Protein AF-A0A257KZI3-F1 (afdb_monomer_lite)

Sequence (536 aa):
MPQSPLSRFLAAASPGQLDPKWALFSANSFIAAMLAIYLAFRLGLQRPYWAMLTVYLTAQPFAGAVRSRAIYRFLGTLLGACAALTLVPSLVDQPALLSVAVTAWAGLCLYISLQDRTPRSYVFLLAGYTATTVAFSSVNAPAMVFDTALSRVEEILLGISCATLVHTLLFPSDVTTPLLKSLRAAMSDAFARTSDGLSTRIDETPDPVRWQLAADVTQLEMLSTHLRYDTAARMPDLRTIRAVQDKLALVLPMLLAVEDSLTALGKRRSAEMNDLLSDFVSWTSDQDRPPTDADDLIRQCKSFEGRGRDRSEWDRLLEAGTVANLATLIDALATAHNISTALHDTSRTSARKGRADFPHRHVRRYLHRDPGLAALSVAALAVAVLGCCAIWIAAAWPEGGVAAQIAAIAAAIYSSLDDPAPSLISYALWTLACLPIAAIYLFLIFPAITGFPMLVFSLAPTFLIIGYLQANPRHFIKALALGLGLISALDLQNKFSVDFALFINSNAAALIGLLAAFIAIRWLRSLRHHARRSAC

Secondary structure (DSSP, 8-state):
-PPPHHHHHHHTT-GGG--HHHHHHHHHHHHHHHHHHHHHHHHT-S-THHHHHHHHHH--SSHHHHHHHHHHHHHHHHHHHHHHHHHHHHHTT-HHHHHHHHHHHHHHHHHHHHH--STTHHHHHHHHHHHHHHHHHSTT-GGGHHHHHHHHHHHHHHHHHHHHHHHHHT----SHHHHHHHHHHHHHHHHHHHHHHHHS-TTSPPPTTTTHHHHHHHHHHHHHHHHTT---S-PPPHHHHHHHHHHHHHHHHHHHHHHHHHHHHGGG--HHHHHHHHHHHHHHT-TTS-THHHHHHHHHHHT-----TTS-HHHHHHHHHHHHHHHHHHHHHHHHHHHHHHHHHHTTS-SSS-------------PPP-HHHHHHHHHHHHHHHHHHHHHHHHHT-TTHHHHHHHHHHHHHHHTTSSSHHHHHHHHHHHHHHHHHHHHHIIIIIGGG--SHHHHHHHHHHHHHHHHHHHHSTTTHHHHHHHHHHHHHHHT--SS----HHHHHHHHHHHHHHHHHHHHHHHHHHHHHHHHHHHH-

Radius of gyration: 28.36 Å; chains: 1; bounding box: 84×54×75 Å

Structure (mmCIF, N/CA/C/O backbone):
data_AF-A0A257KZI3-F1
#
_entry.id   AF-A0A257KZI3-F1
#
loop_
_atom_site.group_PDB
_atom_site.id
_atom_site.type_symbol
_atom_site.label_atom_id
_atom_site.label_alt_id
_atom_site.label_comp_id
_atom_site.label_asym_id
_atom_site.label_entity_id
_atom_site.label_seq_id
_atom_site.pdbx_PDB_ins_code
_atom_site.Cartn_x
_atom_site.Cartn_y
_atom_site.Cartn_z
_atom_site.occupancy
_atom_site.B_iso_or_equiv
_atom_site.auth_seq_id
_atom_site.auth_comp_id
_atom_site.auth_asym_id
_atom_site.auth_atom_id
_atom_site.pdbx_PDB_model_num
ATOM 1 N N . MET A 1 1 ? 10.521 34.443 0.181 1.00 41.09 1 MET A N 1
ATOM 2 C CA . MET A 1 1 ? 10.588 33.450 -0.916 1.00 41.09 1 MET A CA 1
ATOM 3 C C . MET A 1 1 ? 9.681 32.276 -0.571 1.00 41.09 1 MET A C 1
ATOM 5 O O . MET A 1 1 ? 9.838 31.740 0.523 1.00 41.09 1 MET A O 1
ATOM 9 N N . PRO A 1 2 ? 8.710 31.899 -1.419 1.00 41.53 2 PRO A N 1
ATOM 10 C CA . PRO A 1 2 ? 7.902 30.710 -1.170 1.00 41.53 2 PRO A CA 1
ATOM 11 C C . PRO A 1 2 ? 8.817 29.479 -1.189 1.00 41.53 2 PRO A C 1
ATOM 13 O O . PRO A 1 2 ? 9.478 29.197 -2.184 1.00 41.53 2 PRO A O 1
ATOM 16 N N . GLN A 1 3 ? 8.913 28.783 -0.056 1.00 47.50 3 GLN A N 1
ATOM 17 C CA . GLN A 1 3 ? 9.673 27.539 0.052 1.00 47.50 3 GLN A CA 1
ATOM 18 C C . GLN A 1 3 ? 9.074 26.492 -0.894 1.00 47.50 3 GLN A C 1
ATOM 20 O O . GLN A 1 3 ? 7.859 26.278 -0.881 1.00 47.50 3 GLN A O 1
ATOM 25 N N . SER A 1 4 ? 9.915 25.855 -1.713 1.00 65.38 4 SER A N 1
ATOM 26 C CA . SER A 1 4 ? 9.477 24.804 -2.628 1.00 65.38 4 SER A CA 1
ATOM 27 C C . SER A 1 4 ? 8.837 23.640 -1.849 1.00 65.38 4 SER A C 1
ATOM 29 O O . SER A 1 4 ? 9.192 23.378 -0.695 1.00 65.38 4 SER A O 1
ATOM 31 N N . PRO A 1 5 ? 7.881 22.904 -2.443 1.00 61.22 5 PRO A N 1
ATOM 32 C CA . PRO A 1 5 ? 7.270 21.748 -1.784 1.00 61.22 5 PRO A CA 1
ATOM 33 C C . PRO A 1 5 ? 8.311 20.695 -1.369 1.00 61.22 5 PRO A C 1
ATOM 35 O O . PRO A 1 5 ? 8.146 20.059 -0.330 1.00 61.22 5 PRO A O 1
ATOM 38 N N . LEU A 1 6 ? 9.407 20.571 -2.126 1.00 60.94 6 LEU A N 1
ATOM 39 C CA . LEU A 1 6 ? 10.567 19.741 -1.794 1.00 60.94 6 LEU A CA 1
ATOM 40 C C . LEU A 1 6 ? 11.306 20.230 -0.542 1.00 60.94 6 LEU A C 1
ATOM 42 O O . LEU A 1 6 ? 11.630 19.411 0.311 1.00 60.94 6 LEU A O 1
ATOM 46 N N . SER A 1 7 ? 11.538 21.537 -0.376 1.00 66.06 7 SER A N 1
ATOM 47 C CA . SER A 1 7 ? 12.265 22.034 0.800 1.00 66.06 7 SER A CA 1
ATOM 48 C C . SER A 1 7 ? 11.456 21.897 2.089 1.00 66.06 7 SER A C 1
ATOM 50 O O . SER A 1 7 ? 12.016 21.525 3.114 1.00 66.06 7 SER A O 1
ATOM 52 N N . ARG A 1 8 ? 10.129 22.082 2.039 1.00 64.12 8 ARG A N 1
ATOM 53 C CA . ARG A 1 8 ? 9.240 21.787 3.181 1.00 64.12 8 ARG A CA 1
ATOM 54 C C . ARG A 1 8 ? 9.184 20.295 3.511 1.00 64.12 8 ARG A C 1
ATOM 56 O O . ARG A 1 8 ? 9.130 19.929 4.680 1.00 64.12 8 ARG A O 1
ATOM 63 N N . PHE A 1 9 ? 9.192 19.443 2.486 1.00 62.47 9 PHE A N 1
ATOM 64 C CA . PHE A 1 9 ? 9.191 17.988 2.641 1.00 62.47 9 PHE A CA 1
ATOM 65 C C . PHE A 1 9 ? 10.493 17.478 3.270 1.00 62.47 9 PHE A C 1
ATOM 67 O O . PHE A 1 9 ? 10.451 16.658 4.181 1.00 62.47 9 PHE A O 1
ATOM 74 N N . LEU A 1 10 ? 11.638 18.020 2.849 1.00 63.00 10 LEU A N 1
ATOM 75 C CA . LEU A 1 10 ? 12.947 17.693 3.417 1.00 6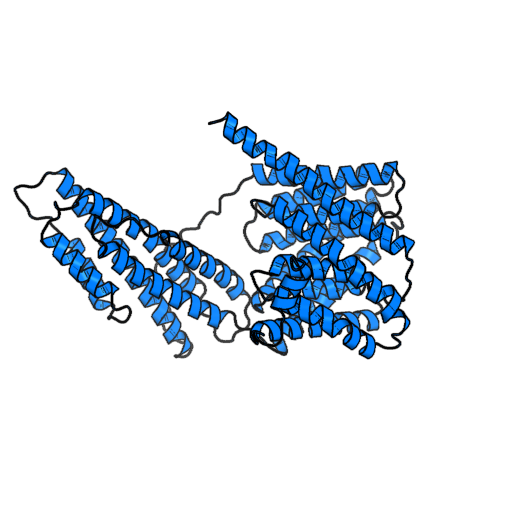3.00 10 LEU A CA 1
ATOM 76 C C . LEU A 1 10 ? 13.154 18.309 4.811 1.00 63.00 10 LEU A C 1
ATOM 78 O O . LEU A 1 10 ? 13.761 17.674 5.667 1.00 63.00 10 LEU A O 1
ATOM 82 N N . ALA A 1 11 ? 12.596 19.494 5.088 1.00 62.50 11 ALA A N 1
ATOM 83 C CA . ALA A 1 11 ? 12.655 20.116 6.415 1.00 62.50 11 ALA A CA 1
ATOM 84 C C . ALA A 1 11 ? 11.960 19.277 7.505 1.00 62.50 11 ALA A C 1
ATOM 86 O O . ALA A 1 11 ? 12.368 19.315 8.667 1.00 62.50 11 ALA A O 1
ATOM 87 N N . ALA A 1 12 ? 10.959 18.470 7.133 1.00 59.81 12 ALA A N 1
ATOM 88 C CA . ALA A 1 12 ? 10.305 17.526 8.041 1.00 59.81 12 ALA A CA 1
ATOM 89 C C . ALA A 1 12 ? 11.222 16.369 8.494 1.00 59.81 12 ALA A C 1
ATOM 91 O O . ALA A 1 12 ? 10.898 15.685 9.460 1.00 59.81 12 ALA A O 1
ATOM 92 N N . ALA A 1 13 ? 12.358 16.159 7.821 1.00 58.59 13 ALA A N 1
ATOM 93 C CA . ALA A 1 13 ? 13.403 15.210 8.205 1.00 58.59 13 ALA A CA 1
ATOM 94 C C . ALA A 1 13 ? 14.612 15.903 8.872 1.00 58.59 13 ALA A C 1
ATOM 96 O O . ALA A 1 13 ? 15.707 15.343 8.906 1.00 58.59 13 ALA A O 1
ATOM 97 N N . SER A 1 14 ? 14.446 17.136 9.372 1.00 63.34 14 SER A N 1
ATOM 98 C CA . SER A 1 14 ? 15.542 17.878 10.001 1.00 63.34 14 SER A CA 1
ATOM 99 C C . SER A 1 14 ? 15.993 17.246 11.336 1.00 63.34 14 SER A C 1
ATOM 101 O O . SER A 1 14 ? 15.159 16.742 12.093 1.00 63.34 14 SER A O 1
ATOM 103 N N . PRO A 1 15 ? 17.302 17.288 11.667 1.00 56.78 15 PRO A N 1
ATOM 104 C CA . PRO A 1 15 ? 17.882 16.530 12.784 1.00 56.78 15 PRO A CA 1
ATOM 105 C C . PRO A 1 15 ? 17.291 16.829 14.172 1.00 56.78 15 PRO A C 1
ATOM 107 O O . PRO A 1 15 ? 17.350 15.980 15.054 1.00 56.78 15 PRO A O 1
ATOM 110 N N . GLY A 1 16 ? 16.716 18.019 14.379 1.00 57.59 16 GLY A N 1
ATOM 111 C CA . GLY A 1 16 ? 16.219 18.471 15.686 1.00 57.59 16 GLY A CA 1
ATOM 112 C C . GLY A 1 16 ? 14.859 17.904 16.116 1.00 57.59 16 GLY A C 1
ATOM 113 O O . GLY A 1 16 ? 14.453 18.137 17.249 1.00 57.59 16 GLY A O 1
ATOM 114 N N . GLN A 1 17 ? 14.146 17.186 15.240 1.00 62.69 17 GLN A N 1
ATOM 115 C CA . GLN A 1 17 ? 12.808 16.625 15.509 1.00 62.69 17 GLN A CA 1
ATOM 116 C C . GLN A 1 17 ? 12.685 15.149 15.087 1.00 62.69 17 GLN A C 1
ATOM 118 O O . GLN A 1 17 ? 11.592 14.683 14.762 1.00 62.69 17 GLN A O 1
ATOM 123 N N . LEU A 1 18 ? 13.799 14.410 15.039 1.00 73.75 18 LEU A N 1
ATOM 124 C CA . LEU A 1 18 ? 13.781 13.018 14.592 1.00 73.75 18 LEU A CA 1
ATOM 125 C C . LEU A 1 18 ? 13.071 12.119 15.612 1.00 73.75 18 LEU A C 1
ATOM 127 O O . LEU A 1 18 ? 13.579 11.899 16.711 1.00 73.75 18 LEU A O 1
ATOM 131 N N . ASP A 1 19 ? 11.916 11.563 15.237 1.00 80.62 19 ASP A N 1
ATOM 132 C CA . ASP A 1 19 ? 11.271 10.517 16.032 1.00 80.62 19 ASP A CA 1
ATOM 133 C C . ASP A 1 19 ? 12.130 9.239 15.942 1.00 80.62 19 ASP A C 1
ATOM 135 O O . ASP A 1 19 ? 12.338 8.713 14.836 1.00 80.62 19 ASP A O 1
ATOM 139 N N . PRO A 1 20 ? 12.637 8.708 17.072 1.00 82.69 20 PRO A N 1
ATOM 140 C CA . PRO A 1 20 ? 13.508 7.536 17.071 1.00 82.69 20 PRO A CA 1
ATOM 141 C C . PRO A 1 20 ? 12.845 6.308 16.435 1.00 82.69 20 PRO A C 1
ATOM 143 O O . PRO A 1 20 ? 13.534 5.480 15.840 1.00 82.69 20 PRO A O 1
ATOM 146 N N . LYS A 1 21 ? 11.511 6.191 16.489 1.00 82.00 21 LYS A N 1
ATOM 147 C CA . LYS A 1 21 ? 10.783 5.064 15.883 1.00 82.00 21 LYS A CA 1
ATOM 148 C C . LYS A 1 21 ? 10.804 5.124 14.360 1.00 82.00 21 LYS A C 1
ATOM 150 O O . LYS A 1 21 ? 10.957 4.100 13.697 1.00 82.00 21 LYS A O 1
ATOM 155 N N . TRP A 1 22 ? 10.659 6.321 13.799 1.00 85.38 22 TRP A N 1
ATOM 156 C CA . TRP A 1 22 ? 10.687 6.535 12.352 1.00 85.38 22 TRP A CA 1
ATOM 157 C C . TRP A 1 22 ? 12.097 6.363 11.791 1.00 85.38 22 TRP A C 1
ATOM 159 O O . TRP A 1 22 ? 12.271 5.766 10.728 1.00 85.38 22 TRP A O 1
ATOM 169 N N . ALA A 1 23 ? 13.111 6.812 12.536 1.00 87.12 23 ALA A N 1
ATOM 170 C CA . ALA A 1 23 ? 14.510 6.575 12.197 1.00 87.12 23 ALA A CA 1
ATOM 171 C C . ALA A 1 23 ? 14.845 5.075 12.197 1.00 87.12 23 ALA A C 1
ATOM 173 O O . ALA A 1 23 ? 15.461 4.586 11.251 1.00 87.12 23 ALA A O 1
ATOM 174 N N . LEU A 1 24 ? 14.367 4.330 13.199 1.00 87.19 24 LEU A N 1
ATOM 175 C CA . LEU A 1 24 ? 14.554 2.882 13.283 1.00 87.19 24 LEU A CA 1
ATOM 176 C C . LEU A 1 24 ? 13.883 2.137 12.120 1.00 87.19 24 LEU A C 1
ATOM 178 O O . LEU A 1 24 ? 14.508 1.288 11.488 1.00 87.19 24 LEU A O 1
ATOM 182 N N . PHE A 1 25 ? 12.634 2.486 11.788 1.00 87.25 25 PHE A N 1
ATOM 183 C CA . PHE A 1 25 ? 11.942 1.929 10.620 1.00 87.25 25 PHE A CA 1
ATOM 184 C C . PHE A 1 25 ? 12.721 2.175 9.321 1.00 87.25 25 PHE A C 1
ATOM 186 O O . PHE A 1 25 ? 12.859 1.269 8.493 1.00 87.25 25 PHE A O 1
ATOM 193 N N . SER A 1 26 ? 13.244 3.391 9.156 1.00 91.56 26 SER A N 1
ATOM 194 C CA . SER A 1 26 ? 14.034 3.765 7.987 1.00 91.56 26 SER A CA 1
ATOM 195 C C . SER A 1 26 ? 15.335 2.967 7.891 1.00 91.56 26 SER A C 1
ATOM 197 O O . SER A 1 26 ? 15.631 2.395 6.842 1.00 91.56 26 SER A O 1
ATOM 199 N N . ALA A 1 27 ? 16.071 2.858 9.000 1.00 91.50 27 ALA A N 1
ATOM 200 C CA . ALA A 1 27 ? 17.305 2.085 9.075 1.00 91.50 27 ALA A CA 1
ATOM 201 C C . ALA A 1 27 ? 17.065 0.604 8.746 1.00 91.50 27 ALA A C 1
ATOM 203 O O . ALA A 1 27 ? 17.782 0.040 7.923 1.00 91.50 27 ALA A O 1
ATOM 204 N N . ASN A 1 28 ? 16.013 -0.004 9.304 1.00 90.25 28 ASN A N 1
ATOM 205 C CA . ASN A 1 28 ? 15.626 -1.383 8.993 1.00 90.25 28 ASN A CA 1
ATOM 206 C C . ASN A 1 28 ? 15.307 -1.571 7.508 1.00 90.25 28 ASN A C 1
ATOM 208 O O . ASN A 1 28 ? 15.816 -2.496 6.876 1.00 90.25 28 ASN A O 1
ATOM 212 N N . SER A 1 29 ? 14.502 -0.671 6.939 1.00 92.06 29 SER A N 1
ATOM 213 C CA . SER A 1 29 ? 14.124 -0.730 5.524 1.00 92.06 29 SER A CA 1
ATOM 214 C C . SER A 1 29 ? 15.352 -0.597 4.619 1.00 92.06 29 SER A C 1
ATOM 216 O O . SER A 1 29 ? 15.485 -1.335 3.643 1.00 92.06 29 SER A O 1
ATOM 218 N N . PHE A 1 30 ? 16.286 0.290 4.973 1.00 95.12 30 PHE A N 1
ATOM 219 C CA . PHE A 1 30 ? 17.535 0.482 4.243 1.00 95.12 30 PHE A CA 1
ATOM 220 C C . PHE A 1 30 ? 18.455 -0.743 4.332 1.00 95.12 30 PHE A C 1
ATOM 222 O O . PHE A 1 30 ? 18.923 -1.228 3.304 1.00 95.12 30 PHE A O 1
ATOM 229 N N . ILE A 1 31 ? 18.671 -1.295 5.531 1.00 94.94 31 ILE A N 1
ATOM 230 C CA . ILE A 1 31 ? 19.487 -2.504 5.729 1.00 94.94 31 ILE A CA 1
ATOM 231 C C . ILE A 1 31 ? 18.895 -3.679 4.942 1.00 94.94 31 ILE A C 1
ATOM 233 O O . ILE A 1 31 ? 19.625 -4.375 4.238 1.00 94.94 31 ILE A O 1
ATOM 237 N N . ALA A 1 32 ? 17.574 -3.871 5.001 1.00 94.44 32 ALA A N 1
ATOM 238 C CA . ALA A 1 32 ? 16.881 -4.904 4.237 1.00 94.44 32 ALA A CA 1
ATOM 239 C C . ALA A 1 32 ? 17.048 -4.723 2.722 1.00 94.44 32 ALA A C 1
ATOM 241 O O . ALA A 1 32 ? 17.307 -5.693 2.010 1.00 94.44 32 ALA A O 1
ATOM 242 N N . ALA A 1 33 ? 16.932 -3.487 2.232 1.00 95.38 33 ALA A N 1
ATOM 243 C CA . ALA A 1 33 ? 17.072 -3.152 0.821 1.00 95.38 33 ALA A CA 1
ATOM 244 C C . ALA A 1 33 ? 18.500 -3.400 0.315 1.00 95.38 33 ALA A C 1
ATOM 246 O O . ALA A 1 33 ? 18.684 -3.996 -0.746 1.00 95.38 33 ALA A O 1
ATOM 247 N N . MET A 1 34 ? 19.511 -3.000 1.091 1.00 96.06 34 MET A N 1
ATOM 248 C CA . MET A 1 34 ? 20.916 -3.230 0.752 1.00 96.06 34 MET A CA 1
ATOM 249 C C . MET A 1 34 ? 21.280 -4.714 0.820 1.00 96.06 34 MET A C 1
ATOM 251 O O . MET A 1 34 ? 21.968 -5.207 -0.069 1.00 96.06 34 MET A O 1
ATOM 255 N N . LEU A 1 35 ? 20.772 -5.451 1.813 1.00 95.50 35 LEU A N 1
ATOM 256 C CA . LEU A 1 35 ? 20.943 -6.903 1.893 1.00 95.50 35 LEU A CA 1
ATOM 257 C C . LEU A 1 35 ? 20.316 -7.610 0.682 1.00 95.50 35 LEU A C 1
ATOM 259 O O . LEU A 1 35 ? 20.933 -8.502 0.104 1.00 95.50 35 LEU A O 1
ATOM 263 N N . ALA A 1 36 ? 19.115 -7.191 0.269 1.00 95.69 36 ALA A N 1
ATOM 264 C CA . ALA A 1 36 ? 18.440 -7.727 -0.909 1.00 95.69 36 ALA A CA 1
ATOM 265 C C . ALA A 1 36 ? 19.238 -7.475 -2.195 1.00 95.69 36 ALA A C 1
ATOM 267 O O . ALA A 1 36 ? 19.454 -8.415 -2.954 1.00 95.69 36 ALA A O 1
ATOM 268 N N . ILE A 1 37 ? 19.734 -6.251 -2.417 1.00 94.19 37 ILE A N 1
ATOM 269 C CA . ILE A 1 37 ? 20.580 -5.948 -3.585 1.00 94.19 37 ILE A CA 1
ATOM 270 C C . ILE A 1 37 ? 21.891 -6.735 -3.532 1.00 94.19 37 ILE A C 1
ATOM 272 O O . ILE A 1 37 ? 22.290 -7.304 -4.543 1.00 94.19 37 ILE A O 1
ATOM 276 N N . TYR A 1 38 ? 22.550 -6.807 -2.371 1.00 95.00 38 TYR A N 1
ATOM 277 C CA . TYR A 1 38 ? 23.799 -7.554 -2.217 1.00 95.00 38 TYR A CA 1
ATOM 278 C C . TYR A 1 38 ? 23.633 -9.018 -2.634 1.00 95.00 38 TYR A C 1
ATOM 280 O O . TYR A 1 38 ? 24.418 -9.538 -3.427 1.00 95.00 38 TYR A O 1
ATOM 288 N N . LEU A 1 39 ? 22.591 -9.677 -2.119 1.00 95.06 39 LEU A N 1
ATOM 289 C CA . LEU A 1 39 ? 22.290 -11.062 -2.462 1.00 95.06 39 LEU A CA 1
ATOM 290 C C . LEU A 1 39 ? 21.870 -11.200 -3.929 1.00 95.06 39 LEU A C 1
ATOM 292 O O . LEU A 1 39 ? 22.306 -12.139 -4.584 1.00 95.06 39 LEU A O 1
ATOM 296 N N . ALA A 1 40 ? 21.100 -10.254 -4.470 1.00 93.50 40 ALA A N 1
ATOM 297 C CA . ALA A 1 40 ? 20.677 -10.284 -5.868 1.00 93.50 40 ALA A CA 1
ATOM 298 C C . ALA A 1 40 ? 21.872 -10.182 -6.831 1.00 93.50 40 ALA A C 1
ATOM 300 O O . ALA A 1 40 ? 21.958 -10.950 -7.788 1.00 93.50 40 ALA A O 1
ATOM 301 N N . PHE A 1 41 ? 22.832 -9.300 -6.531 1.00 91.88 41 PHE A N 1
ATOM 302 C CA . PHE A 1 41 ? 24.090 -9.180 -7.270 1.00 91.88 41 PHE A CA 1
ATOM 303 C C . PHE A 1 41 ? 24.950 -10.443 -7.154 1.00 91.88 41 PHE A C 1
ATOM 305 O O . PHE A 1 41 ? 25.526 -10.893 -8.141 1.00 91.88 41 PHE A O 1
ATOM 312 N N . ARG A 1 42 ? 25.020 -11.054 -5.964 1.00 92.69 42 ARG A N 1
ATOM 313 C CA . ARG A 1 42 ? 25.773 -12.301 -5.740 1.00 92.69 42 ARG A CA 1
ATOM 314 C C . ARG A 1 42 ? 25.173 -13.507 -6.457 1.00 92.69 42 ARG A C 1
ATOM 316 O O . ARG A 1 42 ? 25.927 -14.356 -6.918 1.00 92.69 42 ARG A O 1
ATOM 323 N N . LEU A 1 43 ? 23.848 -13.580 -6.529 1.00 91.31 43 LEU A N 1
ATOM 324 C CA . LEU A 1 43 ? 23.120 -14.637 -7.231 1.00 91.31 43 LEU A CA 1
ATOM 325 C C . LEU A 1 43 ? 23.083 -14.416 -8.749 1.00 91.31 43 LEU A C 1
ATOM 327 O O . LEU A 1 43 ? 22.698 -15.320 -9.480 1.00 91.31 43 LEU A O 1
ATOM 331 N N . GLY A 1 44 ? 23.485 -13.235 -9.229 1.00 88.19 44 GLY A N 1
ATOM 332 C CA . GLY A 1 44 ? 23.473 -12.913 -10.652 1.00 88.19 44 GLY A CA 1
ATOM 333 C C . GLY A 1 44 ? 22.065 -12.721 -11.222 1.00 88.19 44 GLY A C 1
ATOM 334 O O . GLY A 1 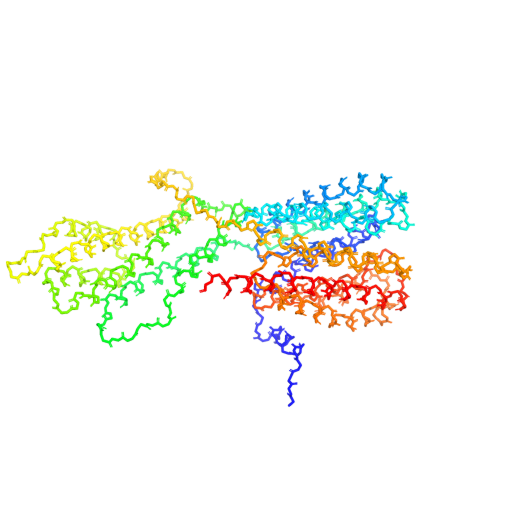44 ? 21.862 -12.965 -12.409 1.00 88.19 44 GLY A O 1
ATOM 335 N N . LEU A 1 45 ? 21.097 -12.280 -10.405 1.00 87.44 45 LEU A N 1
ATOM 336 C CA . LEU A 1 45 ? 19.715 -12.052 -10.851 1.00 87.44 45 LEU A CA 1
ATOM 337 C C . LEU A 1 45 ? 19.653 -10.983 -11.949 1.00 87.44 45 LEU A C 1
ATOM 339 O O . LEU A 1 45 ? 20.412 -10.015 -11.920 1.00 87.44 45 LEU A O 1
ATOM 343 N N . GLN A 1 46 ? 18.732 -11.141 -12.902 1.00 83.69 46 GLN A N 1
ATOM 344 C CA . GLN A 1 46 ? 18.654 -10.292 -14.098 1.00 83.69 46 GLN A CA 1
ATOM 345 C C . GLN A 1 46 ? 18.317 -8.828 -13.774 1.00 83.69 46 GLN A C 1
ATOM 347 O O . GLN A 1 46 ? 18.914 -7.919 -14.349 1.00 83.69 46 GLN A O 1
ATOM 352 N N . ARG A 1 47 ? 17.371 -8.575 -12.857 1.00 84.06 47 ARG A N 1
ATOM 353 C CA . ARG A 1 47 ? 16.847 -7.235 -12.542 1.00 84.06 47 ARG A CA 1
ATOM 354 C C . ARG A 1 47 ? 16.804 -6.986 -11.020 1.00 84.06 47 ARG A C 1
ATOM 356 O O . ARG A 1 47 ? 15.734 -6.887 -10.414 1.00 84.06 47 ARG A O 1
ATOM 363 N N . PRO A 1 48 ? 17.971 -6.819 -10.373 1.00 89.12 48 PRO A N 1
ATOM 364 C CA . PRO A 1 48 ? 18.095 -6.753 -8.914 1.00 89.12 48 PRO A CA 1
ATOM 365 C C . PRO A 1 48 ? 17.348 -5.573 -8.265 1.00 89.12 48 PRO A C 1
ATOM 367 O O . PRO A 1 48 ? 16.965 -5.663 -7.094 1.00 89.12 48 PRO A O 1
ATOM 370 N N . TYR A 1 49 ? 17.052 -4.496 -9.003 1.00 90.12 49 TYR A N 1
ATOM 371 C CA . TYR A 1 49 ? 16.237 -3.388 -8.491 1.00 90.12 49 TYR A CA 1
ATOM 372 C C . TYR A 1 49 ? 14.833 -3.812 -8.012 1.00 90.12 49 TYR A C 1
ATOM 374 O O . TYR A 1 49 ? 14.289 -3.184 -7.100 1.00 90.12 49 TYR A O 1
ATOM 382 N N . TRP A 1 50 ? 14.246 -4.899 -8.538 1.00 89.69 50 TRP A N 1
ATOM 383 C CA . TRP A 1 50 ? 12.941 -5.402 -8.077 1.00 89.69 50 TRP A CA 1
ATOM 384 C C . TRP A 1 50 ? 12.963 -5.945 -6.657 1.00 89.69 50 TRP A C 1
ATOM 386 O O . TRP A 1 50 ? 11.961 -5.824 -5.938 1.00 89.69 50 TRP A O 1
ATOM 396 N N . ALA A 1 51 ? 14.095 -6.510 -6.237 1.00 93.81 51 ALA A N 1
ATOM 397 C CA . ALA A 1 51 ? 14.279 -6.964 -4.869 1.00 93.81 51 ALA A CA 1
ATOM 398 C C . ALA A 1 51 ? 14.246 -5.758 -3.915 1.00 93.81 51 ALA A C 1
ATOM 400 O O . ALA A 1 51 ? 13.487 -5.756 -2.944 1.00 93.81 51 ALA A O 1
ATOM 401 N N . MET A 1 52 ? 14.963 -4.681 -4.259 1.00 94.75 52 MET A N 1
ATOM 402 C CA . MET A 1 52 ? 14.948 -3.415 -3.515 1.00 94.75 52 MET A CA 1
ATOM 403 C C . MET A 1 52 ? 13.555 -2.775 -3.475 1.00 94.75 52 MET A C 1
ATOM 405 O O . MET A 1 52 ? 13.068 -2.394 -2.408 1.00 94.75 52 MET A O 1
ATOM 409 N N . LEU A 1 53 ? 12.890 -2.689 -4.631 1.00 92.44 53 LEU A N 1
ATOM 410 C CA . LEU A 1 53 ? 11.547 -2.125 -4.758 1.00 92.44 53 LEU A CA 1
ATOM 411 C C . LEU A 1 53 ? 10.550 -2.891 -3.886 1.00 92.44 53 LEU A C 1
ATOM 413 O O . LEU A 1 53 ? 9.704 -2.297 -3.220 1.00 92.44 53 LEU A O 1
ATOM 417 N N . THR A 1 54 ? 10.675 -4.217 -3.850 1.00 92.44 54 THR A N 1
ATOM 418 C CA . THR A 1 54 ? 9.840 -5.085 -3.020 1.00 92.44 54 THR A CA 1
ATOM 419 C C . THR A 1 54 ? 10.026 -4.817 -1.532 1.00 92.44 54 THR A C 1
ATOM 421 O O . THR A 1 54 ? 9.021 -4.753 -0.820 1.00 92.44 54 THR A O 1
ATOM 424 N N . VAL A 1 55 ? 11.258 -4.601 -1.063 1.00 93.19 55 VAL A N 1
ATOM 425 C CA . VAL A 1 55 ? 11.519 -4.235 0.338 1.00 93.19 55 VAL A CA 1
ATOM 426 C C . VAL A 1 55 ? 10.773 -2.950 0.697 1.00 93.19 55 VAL A C 1
ATOM 428 O O . VAL A 1 55 ? 9.947 -2.965 1.603 1.00 93.19 55 VAL A O 1
ATOM 431 N N . TYR A 1 56 ? 10.965 -1.865 -0.058 1.00 91.38 56 TYR A N 1
ATOM 432 C CA . TYR A 1 56 ? 10.317 -0.581 0.244 1.00 91.38 56 TYR A CA 1
ATOM 433 C C . TYR A 1 56 ? 8.789 -0.605 0.090 1.00 91.38 56 TYR A C 1
ATOM 435 O O . TYR A 1 56 ? 8.080 0.077 0.831 1.00 91.38 56 TYR A O 1
ATOM 443 N N . LEU A 1 57 ? 8.260 -1.409 -0.835 1.00 88.06 57 LEU A N 1
ATOM 444 C CA . LEU A 1 57 ? 6.818 -1.543 -1.052 1.00 88.06 57 LEU A CA 1
ATOM 445 C C . LEU A 1 57 ? 6.126 -2.379 0.041 1.00 88.06 57 LEU A C 1
ATOM 447 O O . LEU A 1 57 ? 4.957 -2.148 0.367 1.00 88.06 57 LEU A O 1
ATOM 451 N N . THR A 1 58 ?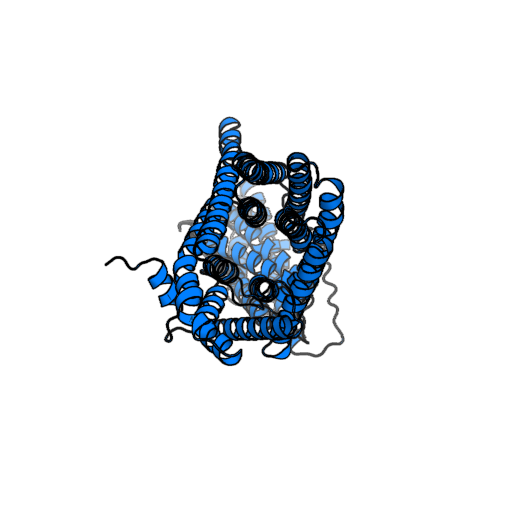 6.834 -3.361 0.602 1.00 85.94 58 THR A N 1
ATOM 452 C CA . THR A 1 58 ? 6.327 -4.219 1.687 1.00 85.94 58 THR A CA 1
ATOM 453 C C . THR A 1 58 ? 6.654 -3.687 3.075 1.00 85.94 58 THR A C 1
ATOM 455 O O . THR A 1 58 ? 5.986 -4.090 4.029 1.00 85.94 58 THR A O 1
ATOM 458 N N . ALA A 1 59 ? 7.601 -2.751 3.188 1.00 84.00 59 ALA A N 1
ATOM 459 C CA . ALA A 1 59 ? 7.949 -2.089 4.432 1.00 84.00 59 ALA A CA 1
ATOM 460 C C . ALA A 1 59 ? 6.704 -1.439 5.054 1.00 84.00 59 ALA A C 1
ATOM 462 O O . ALA A 1 59 ? 5.978 -0.651 4.435 1.00 84.00 59 ALA A O 1
ATOM 463 N N . GLN A 1 60 ? 6.432 -1.820 6.296 1.00 80.56 60 GLN A N 1
ATOM 464 C CA . GLN A 1 60 ? 5.361 -1.292 7.128 1.00 80.56 60 GLN A CA 1
ATOM 465 C C . GLN A 1 60 ? 5.937 -0.997 8.515 1.00 80.56 60 GLN A C 1
ATOM 467 O O . GLN A 1 60 ? 6.809 -1.748 8.963 1.00 80.56 60 GLN A O 1
ATOM 472 N N . PRO A 1 61 ? 5.444 0.034 9.225 1.00 71.25 61 PRO A N 1
ATOM 473 C CA . PRO A 1 61 ? 5.902 0.349 10.584 1.00 71.25 61 PRO A CA 1
ATOM 474 C C . PRO A 1 61 ? 5.772 -0.822 11.571 1.00 71.25 61 PRO A C 1
ATOM 476 O O . PRO A 1 61 ? 6.435 -0.857 12.599 1.00 71.25 61 PRO A O 1
ATOM 479 N N . PHE A 1 62 ? 4.913 -1.785 11.242 1.00 70.62 62 PHE A N 1
ATOM 480 C CA . PHE A 1 62 ? 4.540 -2.919 12.068 1.00 70.62 62 PHE A CA 1
ATOM 481 C C . PHE A 1 62 ? 5.001 -4.240 11.442 1.00 70.62 62 PHE A C 1
ATOM 483 O O . PHE A 1 62 ? 4.637 -4.547 10.304 1.00 70.62 62 PHE A O 1
ATOM 490 N N . ALA A 1 63 ? 5.733 -5.065 12.199 1.00 67.75 63 ALA A N 1
ATOM 491 C CA . ALA A 1 63 ? 6.303 -6.321 11.695 1.00 67.75 63 ALA A CA 1
ATOM 492 C C . ALA A 1 63 ? 5.233 -7.313 11.183 1.00 67.75 63 ALA A C 1
ATOM 494 O O . ALA A 1 63 ? 5.400 -7.926 10.126 1.00 67.75 63 ALA A O 1
ATOM 495 N N . GLY A 1 64 ? 4.084 -7.421 11.864 1.00 67.56 64 GLY A N 1
ATOM 496 C CA . GLY A 1 64 ? 2.972 -8.268 11.406 1.00 67.56 64 GLY A CA 1
ATOM 497 C C . GLY A 1 64 ? 2.338 -7.803 10.084 1.00 67.56 64 GLY A C 1
ATOM 498 O O . GLY A 1 64 ? 1.932 -8.615 9.242 1.00 67.56 64 GLY A O 1
ATOM 499 N N . ALA A 1 65 ? 2.317 -6.491 9.835 1.00 72.31 65 ALA A N 1
ATOM 500 C CA . ALA A 1 65 ? 1.845 -5.942 8.566 1.00 72.31 65 ALA A CA 1
ATOM 501 C C . ALA A 1 65 ? 2.802 -6.281 7.408 1.00 72.31 65 ALA A C 1
ATOM 503 O O . ALA A 1 65 ? 2.336 -6.595 6.311 1.00 72.31 65 ALA A O 1
ATOM 504 N N . VAL A 1 66 ? 4.117 -6.313 7.663 1.00 76.31 66 VAL A N 1
ATOM 505 C CA . VAL A 1 66 ? 5.120 -6.764 6.681 1.00 76.31 66 VAL A CA 1
ATOM 506 C C . VAL A 1 66 ? 4.880 -8.228 6.298 1.00 76.31 66 VAL A C 1
ATOM 508 O O . VAL A 1 66 ? 4.779 -8.539 5.113 1.00 76.31 66 VAL A O 1
ATOM 511 N N . ARG A 1 67 ? 4.696 -9.130 7.276 1.00 76.88 67 ARG A N 1
ATOM 512 C CA . ARG A 1 67 ? 4.524 -10.577 7.024 1.00 76.88 67 ARG A CA 1
ATOM 513 C C . ARG A 1 67 ? 3.264 -10.908 6.222 1.00 76.88 67 ARG A C 1
ATOM 515 O O . ARG A 1 67 ? 3.305 -11.719 5.299 1.00 76.88 67 ARG A O 1
ATOM 522 N N . SER A 1 68 ? 2.134 -10.293 6.563 1.00 77.69 68 SER A N 1
ATOM 523 C CA . SER A 1 68 ? 0.891 -10.510 5.809 1.00 77.69 68 SER A CA 1
ATOM 524 C C . SER A 1 68 ? 1.003 -10.022 4.368 1.00 77.69 68 SER A C 1
ATOM 526 O O . SER A 1 68 ? 0.663 -10.762 3.444 1.00 77.69 68 SER A O 1
ATOM 528 N N . ARG A 1 69 ? 1.546 -8.815 4.158 1.00 81.38 69 ARG A N 1
ATOM 529 C CA . ARG A 1 69 ? 1.803 -8.286 2.812 1.00 81.38 69 ARG A CA 1
ATOM 530 C C . ARG A 1 69 ? 2.793 -9.138 2.029 1.00 81.38 69 ARG A C 1
ATOM 532 O O . ARG A 1 69 ? 2.583 -9.318 0.837 1.00 81.38 69 ARG A O 1
ATOM 539 N N . ALA A 1 70 ? 3.818 -9.682 2.678 1.00 84.94 70 ALA A N 1
ATOM 540 C CA . ALA A 1 70 ? 4.779 -10.596 2.071 1.00 84.94 70 ALA A CA 1
ATOM 541 C C . ALA A 1 70 ? 4.102 -11.842 1.476 1.00 84.94 70 ALA A C 1
ATOM 543 O O . ALA A 1 70 ? 4.285 -12.128 0.294 1.00 84.94 70 ALA A O 1
ATOM 544 N N . ILE A 1 71 ? 3.258 -12.537 2.248 1.00 87.44 71 ILE A N 1
ATOM 545 C CA . ILE A 1 71 ? 2.539 -13.734 1.769 1.00 87.44 71 ILE A CA 1
ATOM 546 C C . ILE A 1 71 ? 1.634 -13.385 0.585 1.00 87.44 71 ILE A C 1
ATOM 548 O O . ILE A 1 71 ? 1.641 -14.069 -0.438 1.00 87.44 71 ILE A O 1
ATOM 552 N N . TYR A 1 72 ? 0.863 -12.303 0.704 1.00 89.50 72 TYR A N 1
ATOM 553 C CA . TYR A 1 72 ? -0.025 -11.879 -0.374 1.00 89.50 72 TYR A CA 1
ATOM 554 C C . TYR A 1 72 ? 0.739 -11.435 -1.618 1.00 89.50 72 TYR A C 1
ATOM 556 O O . TYR A 1 72 ? 0.271 -11.662 -2.733 1.00 89.50 72 TYR A O 1
ATOM 564 N N . ARG A 1 73 ? 1.924 -10.845 -1.432 1.00 90.75 73 ARG A N 1
ATOM 565 C CA . ARG A 1 73 ? 2.790 -10.458 -2.535 1.00 90.75 73 ARG A CA 1
ATOM 566 C C . ARG A 1 73 ? 3.294 -11.679 -3.289 1.00 90.75 73 ARG A C 1
ATOM 568 O O . ARG A 1 73 ? 3.152 -11.736 -4.500 1.00 90.75 73 ARG A O 1
ATOM 575 N N . PHE A 1 74 ? 3.785 -12.682 -2.571 1.00 91.88 74 PHE A N 1
ATOM 576 C CA . PHE A 1 74 ? 4.221 -13.934 -3.177 1.00 91.88 74 PHE A CA 1
ATOM 577 C C . PHE A 1 74 ? 3.102 -14.613 -3.986 1.00 91.88 74 PHE A C 1
ATOM 579 O O . PHE A 1 74 ? 3.288 -14.915 -5.164 1.00 91.88 74 PHE A O 1
ATOM 586 N N . LEU A 1 75 ? 1.914 -14.782 -3.390 1.00 94.25 75 LEU A N 1
ATOM 587 C CA . LEU A 1 75 ? 0.775 -15.417 -4.065 1.00 94.25 75 LEU A CA 1
ATOM 588 C C . LEU A 1 75 ? 0.311 -14.636 -5.300 1.00 94.25 75 LEU A C 1
ATOM 590 O O . LEU A 1 75 ? 0.016 -15.235 -6.332 1.00 94.25 75 LEU A O 1
ATOM 594 N N . GLY A 1 76 ? 0.252 -13.305 -5.204 1.00 93.44 76 GLY A N 1
ATOM 595 C CA . GLY A 1 76 ? -0.137 -12.457 -6.327 1.00 93.44 76 GLY A CA 1
ATOM 596 C C . GLY A 1 76 ? 0.871 -12.525 -7.472 1.00 93.44 76 GLY A C 1
ATOM 597 O O . GLY A 1 76 ? 0.477 -12.664 -8.627 1.00 93.44 76 GLY A O 1
ATOM 598 N N . THR A 1 77 ? 2.169 -12.502 -7.163 1.00 93.94 77 THR A N 1
ATOM 599 C CA . THR A 1 77 ? 3.226 -12.634 -8.172 1.00 93.94 77 THR A CA 1
ATOM 600 C C . THR A 1 77 ? 3.161 -13.983 -8.876 1.00 93.94 77 THR A C 1
ATOM 602 O O . THR A 1 77 ? 3.235 -14.014 -10.100 1.00 93.94 77 THR A O 1
ATOM 605 N N . LEU A 1 78 ? 2.953 -15.078 -8.140 1.00 95.12 78 LEU A N 1
ATOM 606 C CA . LEU A 1 78 ? 2.819 -16.408 -8.732 1.00 95.12 78 LEU A CA 1
ATOM 607 C C . LEU A 1 78 ? 1.614 -16.480 -9.683 1.00 95.12 78 LEU A C 1
ATOM 609 O O . LEU A 1 78 ? 1.756 -16.906 -10.827 1.00 95.12 78 LEU A O 1
ATOM 613 N N . LEU A 1 79 ? 0.446 -15.996 -9.244 1.00 96.62 79 LEU A N 1
ATOM 614 C CA . LEU A 1 79 ? -0.773 -15.992 -10.060 1.00 96.62 79 LEU A CA 1
ATOM 615 C C . LEU A 1 79 ? -0.598 -15.152 -11.337 1.00 96.62 79 LEU A C 1
ATOM 617 O O . LEU A 1 79 ? -0.997 -15.575 -12.422 1.00 96.62 79 LEU A O 1
ATOM 621 N N . GLY A 1 80 ? 0.018 -13.973 -11.218 1.00 95.69 80 GLY A N 1
ATOM 622 C CA . GLY A 1 80 ? 0.285 -13.099 -12.359 1.00 95.69 80 GLY A CA 1
ATOM 623 C C . GLY A 1 80 ? 1.339 -13.657 -13.318 1.00 95.69 80 GLY A C 1
ATOM 624 O O . GLY A 1 80 ? 1.174 -13.536 -14.530 1.00 95.69 80 GLY A O 1
ATOM 625 N N . ALA A 1 81 ? 2.383 -14.312 -12.801 1.00 95.25 81 ALA A N 1
ATOM 626 C CA . ALA A 1 81 ? 3.382 -15.005 -13.610 1.00 95.25 81 ALA A CA 1
ATOM 627 C C . ALA A 1 81 ? 2.746 -16.148 -14.417 1.00 95.25 81 ALA A C 1
ATOM 629 O O . ALA A 1 81 ? 2.940 -16.211 -15.627 1.00 95.25 81 ALA A O 1
ATOM 630 N N . CYS A 1 82 ? 1.914 -16.991 -13.794 1.00 96.00 82 CYS A N 1
ATOM 631 C CA . CYS A 1 82 ? 1.177 -18.047 -14.499 1.00 96.00 82 CYS A CA 1
ATOM 632 C C . CYS A 1 82 ? 0.259 -17.485 -15.598 1.00 96.00 82 CYS A C 1
ATOM 634 O O . CYS A 1 82 ? 0.200 -18.032 -16.700 1.00 96.00 82 CYS A O 1
ATOM 636 N N . ALA A 1 83 ? -0.434 -16.374 -15.334 1.00 96.00 83 ALA A N 1
ATOM 637 C CA . ALA A 1 83 ? -1.260 -15.714 -16.342 1.00 96.00 83 ALA A CA 1
ATOM 638 C C . ALA A 1 83 ? -0.423 -15.173 -17.514 1.00 96.00 83 ALA A C 1
ATOM 640 O O . ALA A 1 83 ? -0.784 -15.367 -18.669 1.00 96.00 83 ALA A O 1
ATOM 641 N N . ALA A 1 84 ? 0.732 -14.556 -17.254 1.00 94.50 84 ALA A N 1
ATOM 642 C CA . ALA A 1 84 ? 1.617 -14.100 -18.326 1.00 94.50 84 ALA A CA 1
ATOM 643 C C . ALA A 1 84 ? 2.183 -15.270 -19.153 1.00 94.50 84 ALA A C 1
ATOM 645 O O . ALA A 1 84 ? 2.217 -15.189 -20.378 1.00 94.50 84 ALA A O 1
ATOM 646 N N . LEU A 1 85 ? 2.560 -16.378 -18.507 1.00 94.12 85 LEU A N 1
ATOM 647 C CA . LEU A 1 85 ? 3.086 -17.574 -19.177 1.00 94.12 85 LEU A CA 1
ATOM 648 C C . LEU A 1 85 ? 2.052 -18.308 -20.033 1.00 94.12 85 LEU A C 1
ATOM 650 O O . LEU A 1 85 ? 2.426 -19.044 -20.938 1.00 94.12 85 LEU A O 1
ATOM 654 N N . THR A 1 86 ? 0.763 -18.115 -19.765 1.00 94.44 86 THR A N 1
ATOM 655 C CA . THR A 1 86 ? -0.314 -18.675 -20.591 1.00 94.44 86 THR A CA 1
ATOM 656 C C . THR A 1 86 ? -0.709 -17.719 -21.711 1.00 94.44 86 THR A C 1
ATOM 658 O O . THR A 1 86 ? -0.853 -18.141 -22.857 1.00 94.44 86 THR A O 1
ATOM 661 N N . LEU A 1 87 ? -0.843 -16.424 -21.408 1.00 94.31 87 LEU A N 1
ATOM 662 C CA . LEU A 1 87 ? -1.292 -15.419 -22.369 1.00 94.31 87 LEU A CA 1
ATOM 663 C C . LEU A 1 87 ? -0.226 -15.074 -23.409 1.00 94.31 87 LEU A C 1
ATOM 665 O O . LEU A 1 87 ? -0.548 -15.033 -24.591 1.00 94.31 87 LEU A O 1
ATOM 669 N N . VAL A 1 88 ? 1.026 -14.829 -23.003 1.00 93.12 88 VAL A N 1
ATOM 670 C CA . VAL A 1 88 ? 2.046 -14.319 -23.933 1.00 93.12 88 VAL A CA 1
ATOM 671 C C . VAL A 1 88 ? 2.372 -15.340 -25.023 1.00 93.12 88 VAL A C 1
ATOM 673 O O . VAL A 1 88 ? 2.177 -14.994 -26.183 1.00 93.12 88 VAL A O 1
ATOM 676 N N . PRO A 1 89 ? 2.766 -16.596 -24.729 1.00 91.06 89 PRO A N 1
ATOM 677 C CA . PRO A 1 89 ? 3.116 -17.544 -25.790 1.00 91.06 89 PRO A CA 1
ATOM 678 C C . PRO A 1 89 ? 1.954 -17.849 -26.743 1.00 91.06 89 PRO A C 1
ATOM 680 O O . PRO A 1 89 ? 2.184 -18.134 -27.910 1.00 91.06 89 PRO A O 1
ATOM 683 N N . SER A 1 90 ? 0.710 -17.762 -26.259 1.00 91.12 90 SER A N 1
ATOM 684 C CA . SER A 1 90 ? -0.487 -18.070 -27.052 1.00 91.12 90 SER A CA 1
ATOM 685 C C . SER A 1 90 ? -0.922 -16.933 -27.982 1.00 91.12 90 SER A C 1
ATOM 687 O O . SER A 1 90 ? -1.651 -17.177 -28.938 1.00 91.12 90 SER A O 1
ATOM 689 N N . LEU A 1 91 ? -0.559 -15.685 -27.666 1.00 92.75 91 LEU A N 1
ATOM 690 C CA . LEU A 1 91 ? -1.131 -14.484 -28.292 1.00 92.75 91 LEU A CA 1
ATOM 691 C C . LEU A 1 91 ? -0.073 -13.506 -28.815 1.00 92.75 91 LEU A C 1
ATOM 693 O O . LEU A 1 91 ? -0.436 -12.454 -29.338 1.00 92.75 91 LEU A O 1
ATOM 697 N N . VAL A 1 92 ? 1.220 -13.813 -28.673 1.00 87.69 92 VAL A N 1
ATOM 698 C CA . VAL A 1 92 ? 2.296 -12.875 -29.022 1.00 87.69 92 VAL A CA 1
ATOM 699 C C . VAL A 1 92 ? 2.315 -12.488 -30.500 1.00 87.69 92 VAL A C 1
ATOM 701 O O . VAL A 1 92 ? 2.624 -11.342 -30.817 1.00 87.69 92 VAL A O 1
ATOM 704 N N . ASP A 1 93 ? 1.879 -13.388 -31.384 1.00 89.94 93 ASP A N 1
ATOM 705 C CA . ASP A 1 93 ? 1.770 -13.129 -32.825 1.00 89.94 93 ASP A CA 1
ATOM 706 C C . ASP A 1 93 ? 0.675 -12.102 -33.170 1.00 89.94 93 ASP A C 1
ATOM 708 O O . ASP A 1 93 ? 0.638 -11.568 -34.278 1.00 89.94 93 ASP A O 1
ATOM 712 N N . GLN A 1 94 ? -0.224 -11.795 -32.227 1.00 92.44 94 GLN A N 1
ATOM 713 C CA . GLN A 1 94 ? -1.301 -10.817 -32.384 1.00 92.44 94 GLN A CA 1
ATOM 714 C C . GLN A 1 94 ? -1.247 -9.765 -31.260 1.00 92.44 94 GLN A C 1
ATOM 716 O O . GLN A 1 94 ? -2.033 -9.838 -30.309 1.00 92.44 94 GLN A O 1
ATOM 721 N N . PRO A 1 95 ? -0.381 -8.732 -31.368 1.00 88.62 95 PRO A N 1
ATOM 722 C CA . PRO A 1 95 ? -0.150 -7.757 -30.297 1.00 88.62 95 PRO A CA 1
ATOM 723 C C . PRO A 1 95 ? -1.423 -7.076 -29.781 1.00 88.62 95 PRO A C 1
ATOM 725 O O . PRO A 1 95 ? -1.588 -6.905 -28.576 1.00 88.62 95 PRO A O 1
ATOM 728 N N . ALA A 1 96 ? -2.363 -6.745 -30.672 1.00 93.00 96 ALA A N 1
ATOM 729 C CA . ALA A 1 96 ? -3.641 -6.149 -30.284 1.00 93.00 96 ALA A CA 1
ATOM 730 C C . ALA A 1 96 ? -4.490 -7.099 -29.418 1.00 93.00 96 ALA A C 1
ATOM 732 O O . ALA A 1 96 ? -5.065 -6.677 -28.413 1.00 93.00 96 ALA A O 1
ATOM 733 N N . LEU A 1 97 ? -4.541 -8.387 -29.773 1.00 94.81 97 LEU A N 1
ATOM 734 C CA . LEU A 1 97 ? -5.288 -9.391 -29.017 1.00 94.81 97 LEU A CA 1
ATOM 735 C C . LEU A 1 97 ? -4.608 -9.688 -27.674 1.00 94.81 97 LEU A C 1
ATOM 737 O O . LEU A 1 97 ? -5.294 -9.784 -26.657 1.00 94.81 97 LEU A O 1
ATOM 741 N N . LEU A 1 98 ? -3.270 -9.739 -27.644 1.00 94.06 98 LEU A N 1
ATOM 742 C CA . LEU A 1 98 ? -2.494 -9.844 -26.407 1.00 94.06 98 LEU A CA 1
ATOM 743 C C . LEU A 1 98 ? -2.785 -8.669 -25.462 1.00 94.06 98 LEU A C 1
ATOM 745 O O . LEU A 1 98 ? -3.071 -8.894 -24.285 1.00 94.06 98 LEU A O 1
ATOM 749 N N . SER A 1 99 ? -2.778 -7.426 -25.963 1.00 94.69 99 SER A N 1
ATOM 750 C CA . SER A 1 99 ? -3.118 -6.236 -25.171 1.00 94.69 99 SER A CA 1
ATOM 751 C C . SER A 1 99 ? -4.518 -6.334 -24.564 1.00 94.69 99 SER A C 1
ATOM 753 O O . SER A 1 99 ? -4.689 -6.042 -23.379 1.00 94.69 99 SER A O 1
ATOM 755 N N . VAL A 1 100 ? -5.513 -6.786 -25.335 1.00 96.69 100 VAL A N 1
ATOM 756 C CA . VAL A 1 100 ? -6.884 -6.995 -24.842 1.00 96.69 100 VAL A CA 1
ATOM 757 C C . VAL A 1 100 ? -6.934 -8.095 -23.785 1.00 96.69 100 VAL A C 1
ATOM 759 O O . VAL A 1 100 ? -7.520 -7.879 -22.727 1.00 96.69 100 VAL A O 1
ATOM 762 N N . ALA A 1 101 ? -6.290 -9.238 -24.015 1.00 96.81 101 ALA A N 1
ATOM 763 C CA . ALA A 1 101 ? -6.317 -10.369 -23.090 1.00 96.81 101 ALA A CA 1
ATOM 764 C C . ALA A 1 101 ? -5.636 -10.050 -21.748 1.00 96.81 101 ALA A C 1
ATOM 766 O O . ALA A 1 101 ? -6.195 -10.319 -20.682 1.00 96.81 101 ALA A O 1
ATOM 767 N N . VAL A 1 102 ? -4.465 -9.409 -21.784 1.00 95.81 102 VAL A N 1
ATOM 768 C CA . VAL A 1 102 ? -3.736 -8.968 -20.583 1.00 95.81 102 VAL A CA 1
ATOM 769 C C . VAL A 1 102 ? -4.534 -7.908 -19.821 1.00 95.81 102 VAL A C 1
ATOM 771 O O . VAL A 1 102 ? -4.632 -7.966 -18.593 1.00 95.81 102 VAL A O 1
ATOM 774 N N . THR A 1 103 ? -5.162 -6.969 -20.534 1.00 96.94 103 THR A N 1
ATOM 775 C CA . THR A 1 103 ? -6.029 -5.951 -19.925 1.00 96.94 103 THR A CA 1
ATOM 776 C C . THR A 1 103 ? -7.277 -6.573 -19.301 1.00 96.94 103 THR A C 1
ATOM 778 O O . THR A 1 103 ? -7.662 -6.188 -18.200 1.00 96.94 103 THR A O 1
ATOM 781 N N . ALA A 1 104 ? -7.895 -7.555 -19.959 1.00 97.62 104 ALA A N 1
ATOM 782 C CA . ALA A 1 104 ? -9.054 -8.272 -19.438 1.00 97.62 104 ALA A CA 1
ATOM 783 C C . ALA A 1 104 ? -8.704 -9.047 -18.161 1.00 97.62 104 ALA A C 1
ATOM 785 O O . ALA A 1 104 ? -9.446 -8.977 -17.182 1.00 97.62 104 ALA A O 1
ATOM 786 N N . TRP A 1 105 ? -7.544 -9.712 -18.130 1.00 97.69 105 TRP A N 1
ATOM 787 C CA . TRP A 1 105 ? -7.028 -10.358 -16.924 1.00 97.69 105 TRP A CA 1
ATOM 788 C C . TRP A 1 105 ? -6.800 -9.352 -15.788 1.00 97.69 105 TRP A C 1
ATOM 790 O O . TRP A 1 105 ? -7.307 -9.537 -14.681 1.00 97.69 105 TRP A O 1
ATOM 800 N N . ALA A 1 106 ? -6.099 -8.247 -16.063 1.00 96.69 106 ALA A N 1
ATOM 801 C CA . ALA A 1 106 ? -5.869 -7.194 -15.077 1.00 96.69 106 ALA A CA 1
ATOM 802 C C . ALA A 1 106 ? -7.185 -6.577 -14.571 1.00 96.69 106 ALA A C 1
ATOM 804 O O . ALA A 1 106 ? -7.334 -6.334 -13.373 1.00 96.69 106 ALA A O 1
ATOM 805 N N . GLY A 1 107 ? -8.161 -6.385 -15.461 1.00 96.50 107 GLY A N 1
ATOM 806 C CA . GLY A 1 107 ? -9.506 -5.917 -15.143 1.00 96.50 107 GLY A CA 1
ATOM 807 C C . GLY A 1 107 ? -10.288 -6.894 -14.265 1.00 96.50 107 GLY A C 1
ATOM 808 O O . GLY A 1 107 ? -10.883 -6.478 -13.275 1.00 96.50 107 GLY A O 1
ATOM 809 N N . LEU A 1 108 ? -10.239 -8.195 -14.560 1.00 96.56 108 LEU A N 1
ATOM 810 C CA . LEU A 1 108 ? -10.854 -9.238 -13.735 1.00 96.56 108 LEU A CA 1
ATOM 811 C C . LEU A 1 108 ? -10.240 -9.266 -12.330 1.00 96.56 108 LEU A C 1
ATOM 813 O O . LEU A 1 108 ? -10.958 -9.238 -11.329 1.00 96.56 108 LEU A O 1
ATOM 817 N N . CYS A 1 109 ? -8.909 -9.267 -12.250 1.00 96.06 109 CYS A N 1
ATOM 818 C CA . CYS A 1 109 ? -8.177 -9.187 -10.993 1.00 96.06 109 CYS A CA 1
ATOM 819 C C . CYS A 1 109 ? -8.552 -7.933 -10.193 1.00 96.06 109 CYS A C 1
ATOM 821 O O . CYS A 1 109 ? -8.793 -8.016 -8.986 1.00 96.06 109 CYS A O 1
ATOM 823 N N . LEU A 1 110 ? -8.648 -6.780 -10.859 1.00 94.38 110 LEU A N 1
ATOM 824 C CA . LEU A 1 110 ? -9.049 -5.535 -10.221 1.00 94.38 110 LEU A CA 1
ATOM 825 C C . LEU A 1 110 ? -10.500 -5.589 -9.722 1.00 94.38 110 LEU A C 1
ATOM 827 O O . LEU A 1 110 ? -10.777 -5.171 -8.599 1.00 94.38 110 LEU A O 1
ATOM 831 N N . TYR A 1 111 ? -11.418 -6.139 -10.517 1.00 94.44 111 TYR A N 1
ATOM 832 C CA . TYR A 1 111 ? -12.814 -6.303 -10.122 1.00 94.44 111 TYR A CA 1
ATOM 833 C C . TYR A 1 111 ? -12.932 -7.122 -8.834 1.00 94.44 111 TYR A C 1
ATOM 835 O O . TYR A 1 111 ? -13.559 -6.681 -7.872 1.00 94.44 111 TYR A O 1
ATOM 843 N N . ILE A 1 112 ? -12.278 -8.287 -8.789 1.00 93.06 112 ILE A N 1
ATOM 844 C CA . ILE A 1 112 ? -12.278 -9.169 -7.615 1.00 93.06 112 ILE A CA 1
ATOM 845 C C . ILE A 1 112 ? -11.630 -8.461 -6.416 1.00 93.06 112 ILE A C 1
ATOM 847 O O . ILE A 1 112 ? -12.172 -8.508 -5.312 1.00 93.06 112 ILE A O 1
ATOM 851 N N . SER A 1 113 ? -10.517 -7.754 -6.638 1.00 91.00 113 SER A N 1
ATOM 852 C CA . SER A 1 113 ? -9.822 -6.972 -5.609 1.00 91.00 113 SER A CA 1
ATOM 853 C C . SER A 1 113 ? -10.726 -5.913 -4.965 1.00 91.00 113 SER A C 1
ATOM 855 O O . SER A 1 113 ? -10.762 -5.800 -3.746 1.00 91.00 113 SER A O 1
ATOM 857 N N . LEU A 1 114 ? -11.516 -5.172 -5.750 1.00 89.12 114 LEU A N 1
ATOM 858 C CA . LEU A 1 114 ? -12.407 -4.128 -5.220 1.00 89.12 114 LEU A CA 1
ATOM 859 C C . LEU A 1 114 ? -13.631 -4.688 -4.472 1.00 89.12 114 LEU A C 1
ATOM 861 O O . LEU A 1 114 ? -14.200 -3.999 -3.617 1.00 89.12 114 LEU A O 1
ATOM 865 N N . GLN A 1 115 ? -14.030 -5.926 -4.775 1.00 87.44 115 GLN A N 1
ATOM 866 C CA . GLN A 1 115 ? -15.119 -6.628 -4.086 1.00 87.44 115 GLN A CA 1
ATOM 867 C C . GLN A 1 115 ? -14.673 -7.256 -2.760 1.00 87.44 115 GLN A C 1
ATOM 869 O O . GLN A 1 115 ? -15.463 -7.352 -1.810 1.00 87.44 115 GLN A O 1
ATOM 874 N N . ASP A 1 116 ? -13.413 -7.682 -2.680 1.00 83.19 116 ASP A N 1
ATOM 875 C CA . ASP A 1 116 ? -12.805 -8.174 -1.452 1.00 83.19 116 ASP A CA 1
ATOM 876 C C . ASP A 1 116 ? -12.239 -7.001 -0.637 1.00 83.19 116 ASP A C 1
ATOM 878 O O . ASP A 1 116 ? -11.184 -6.451 -0.917 1.00 83.19 116 ASP A O 1
ATOM 882 N N . ARG A 1 117 ? -12.938 -6.588 0.421 1.00 72.12 117 ARG A N 1
ATOM 883 C CA . ARG A 1 117 ? -12.448 -5.518 1.307 1.00 72.12 117 ARG A CA 1
ATOM 884 C C . ARG A 1 117 ? -11.516 -6.027 2.412 1.00 72.12 117 ARG A C 1
ATOM 886 O O . ARG A 1 117 ? -11.175 -5.275 3.321 1.00 72.12 117 ARG A O 1
ATOM 893 N N . THR A 1 118 ? -11.108 -7.296 2.367 1.00 78.12 118 THR A N 1
ATOM 894 C CA . THR A 1 118 ? -10.110 -7.837 3.296 1.00 78.12 118 THR A CA 1
ATOM 895 C C . THR A 1 118 ? -8.685 -7.612 2.772 1.00 78.12 118 THR A C 1
ATOM 897 O O . THR A 1 118 ? -8.502 -7.393 1.577 1.00 78.12 118 THR A O 1
ATOM 900 N N . PRO A 1 119 ? -7.636 -7.745 3.611 1.00 74.12 119 PRO A N 1
ATOM 901 C CA . PRO A 1 119 ? -6.242 -7.654 3.157 1.00 74.12 119 PRO A CA 1
ATOM 902 C C . PRO A 1 119 ? -5.852 -8.627 2.025 1.00 74.12 119 PRO A C 1
ATOM 904 O O . PRO A 1 119 ? -4.798 -8.461 1.416 1.00 74.12 119 PRO A O 1
ATOM 907 N N . ARG A 1 120 ? -6.680 -9.644 1.741 1.00 84.00 120 ARG A N 1
ATOM 908 C CA . ARG A 1 120 ? -6.460 -10.637 0.680 1.00 84.00 120 ARG A CA 1
ATOM 909 C C . ARG A 1 120 ? -6.618 -10.057 -0.725 1.00 84.00 120 ARG A C 1
ATOM 911 O O . ARG A 1 120 ? -6.023 -10.605 -1.650 1.00 84.00 120 ARG A O 1
ATOM 918 N N . SER A 1 121 ? -7.346 -8.951 -0.893 1.00 87.00 121 SER A N 1
ATOM 919 C CA . SER A 1 121 ? -7.500 -8.271 -2.189 1.00 87.00 121 SER A CA 1
ATOM 920 C C . SER A 1 121 ? -6.175 -7.883 -2.830 1.00 87.00 121 SER A C 1
ATOM 922 O O . SER A 1 121 ? -6.041 -7.905 -4.053 1.00 87.00 121 SER A O 1
ATOM 924 N N . TYR A 1 122 ? -5.158 -7.643 -2.000 1.00 86.44 122 TYR A N 1
ATOM 925 C CA . TYR A 1 122 ? -3.797 -7.377 -2.440 1.00 86.44 122 TYR A CA 1
ATOM 926 C C . TYR A 1 122 ? -3.219 -8.493 -3.332 1.00 86.44 122 TYR A C 1
ATOM 928 O O . TYR A 1 122 ? -2.458 -8.186 -4.246 1.00 86.44 122 TYR A O 1
ATOM 936 N N . VAL A 1 123 ? -3.619 -9.761 -3.137 1.00 93.38 123 VAL A N 1
ATOM 937 C CA . VAL A 1 123 ? -3.223 -10.890 -4.005 1.00 93.38 123 VAL A CA 1
ATOM 938 C C . VAL A 1 123 ? -3.696 -10.654 -5.436 1.00 93.38 123 VAL A C 1
ATOM 940 O O . VAL A 1 123 ? -2.901 -10.725 -6.370 1.00 93.38 123 VAL A O 1
ATOM 943 N N . PHE A 1 124 ? -4.982 -10.342 -5.611 1.00 94.31 124 PHE A N 1
ATOM 944 C CA . PHE A 1 124 ? -5.569 -10.123 -6.931 1.00 94.31 124 PHE A CA 1
ATOM 945 C C . PHE A 1 124 ? -5.028 -8.845 -7.569 1.00 94.31 124 PHE A C 1
ATOM 947 O O . PHE A 1 124 ? -4.646 -8.861 -8.736 1.00 94.31 124 PHE A O 1
ATOM 954 N N . LEU A 1 125 ? -4.905 -7.767 -6.789 1.00 91.12 125 LEU A N 1
ATOM 955 C CA . LEU A 1 125 ? -4.302 -6.518 -7.249 1.00 91.12 125 LEU A CA 1
ATOM 956 C C . LEU A 1 125 ? -2.904 -6.753 -7.838 1.00 91.12 125 LEU A C 1
ATOM 958 O O . LEU A 1 125 ? -2.596 -6.302 -8.942 1.00 91.12 125 LEU A O 1
ATOM 962 N N . LEU A 1 126 ? -2.064 -7.490 -7.108 1.00 91.50 126 LEU A N 1
ATOM 963 C CA . LEU A 1 126 ? -0.701 -7.760 -7.531 1.00 91.50 126 LEU A CA 1
ATOM 964 C C . LEU A 1 126 ? -0.628 -8.782 -8.671 1.00 91.50 126 LEU A C 1
ATOM 966 O O . LEU A 1 126 ? 0.287 -8.698 -9.486 1.00 91.50 126 LEU A O 1
ATOM 970 N N . ALA A 1 127 ? -1.581 -9.708 -8.773 1.00 95.81 127 ALA A N 1
ATOM 971 C CA . ALA A 1 127 ? -1.651 -10.635 -9.897 1.00 95.81 127 ALA A CA 1
ATOM 972 C C . ALA A 1 127 ? -1.900 -9.919 -11.227 1.00 95.81 127 ALA A C 1
ATOM 974 O O . ALA A 1 127 ? -1.208 -10.203 -12.205 1.00 95.81 127 ALA A O 1
ATOM 975 N N . GLY A 1 128 ? -2.821 -8.949 -11.252 1.00 93.94 128 GLY A N 1
ATOM 976 C CA . GLY A 1 128 ? -3.059 -8.116 -12.434 1.00 93.94 128 GLY A CA 1
ATOM 977 C C . GLY A 1 128 ? -1.817 -7.309 -12.816 1.00 93.94 128 GLY A C 1
ATOM 978 O O . GLY A 1 128 ? -1.357 -7.375 -13.953 1.00 93.94 128 GLY A O 1
ATOM 979 N N . TYR A 1 129 ? -1.216 -6.629 -11.837 1.00 90.69 129 TYR A N 1
ATOM 980 C CA . TYR A 1 129 ? 0.029 -5.877 -12.018 1.00 90.69 129 TYR A CA 1
ATOM 981 C C . TYR A 1 129 ? 1.207 -6.734 -12.520 1.00 90.69 129 TYR A C 1
ATOM 983 O O . TYR A 1 129 ? 1.946 -6.330 -13.424 1.00 90.69 129 TYR A O 1
ATOM 991 N N . THR A 1 130 ? 1.424 -7.903 -11.917 1.00 93.31 130 THR A N 1
ATOM 992 C CA . THR A 1 130 ? 2.543 -8.778 -12.286 1.00 93.31 130 THR A CA 1
ATOM 993 C C . THR A 1 130 ? 2.348 -9.291 -13.707 1.00 93.31 130 THR A C 1
ATOM 995 O O . THR A 1 130 ? 3.284 -9.223 -14.498 1.00 93.31 130 THR A O 1
ATOM 998 N N . ALA A 1 131 ? 1.128 -9.714 -14.058 1.00 95.00 131 ALA A N 1
ATOM 999 C CA . ALA A 1 131 ? 0.813 -10.182 -15.402 1.00 95.00 131 ALA A CA 1
ATOM 1000 C C . ALA A 1 131 ? 1.074 -9.101 -16.461 1.00 95.00 131 ALA A C 1
ATOM 1002 O O . ALA A 1 131 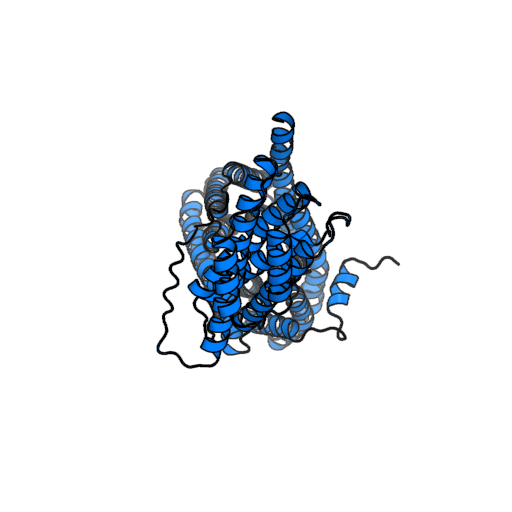? 1.761 -9.377 -17.440 1.00 95.00 131 ALA A O 1
ATOM 1003 N N . THR A 1 132 ? 0.613 -7.861 -16.246 1.00 94.31 132 THR A N 1
ATOM 1004 C CA . THR A 1 132 ? 0.858 -6.750 -17.186 1.00 94.31 132 THR A CA 1
ATOM 1005 C C . THR A 1 132 ? 2.342 -6.423 -17.307 1.00 94.31 132 THR A C 1
ATOM 1007 O O . THR A 1 132 ? 2.835 -6.155 -18.395 1.00 94.31 132 THR A O 1
ATOM 1010 N N . THR A 1 133 ? 3.074 -6.477 -16.194 1.00 91.38 133 THR A N 1
ATOM 1011 C CA . THR A 1 133 ? 4.512 -6.195 -16.173 1.00 91.38 133 THR A CA 1
ATOM 1012 C C . THR A 1 133 ? 5.313 -7.244 -16.936 1.00 91.38 133 THR A C 1
ATOM 1014 O O . THR A 1 133 ? 6.140 -6.895 -17.775 1.00 91.38 133 THR A O 1
ATOM 1017 N N . VAL A 1 134 ? 5.072 -8.530 -16.670 1.00 92.44 134 VAL A N 1
ATOM 1018 C CA . VAL A 1 134 ? 5.761 -9.618 -17.374 1.00 92.44 134 VAL A CA 1
ATOM 1019 C C . VAL A 1 134 ? 5.373 -9.597 -18.850 1.00 92.44 134 VAL A C 1
ATOM 1021 O O . VAL A 1 134 ? 6.260 -9.570 -19.696 1.00 92.44 134 VAL A O 1
ATOM 1024 N N . ALA A 1 135 ? 4.078 -9.491 -19.163 1.00 92.44 135 ALA A N 1
ATOM 1025 C CA . ALA A 1 135 ? 3.605 -9.496 -20.541 1.00 92.44 135 ALA A CA 1
ATOM 1026 C C . ALA A 1 135 ? 4.201 -8.359 -21.378 1.00 92.44 135 ALA A C 1
ATOM 1028 O O . ALA A 1 135 ? 4.777 -8.633 -22.427 1.00 92.44 135 ALA A O 1
ATOM 1029 N N . PHE A 1 136 ? 4.131 -7.106 -20.914 1.00 90.12 136 PHE A N 1
ATOM 1030 C CA . PHE A 1 136 ? 4.626 -5.967 -21.694 1.00 90.12 136 PHE A CA 1
ATOM 1031 C C . PHE A 1 136 ? 6.155 -5.880 -21.754 1.00 90.12 136 PHE A C 1
ATOM 1033 O O . PHE A 1 136 ? 6.686 -5.378 -22.741 1.00 90.12 136 PHE A O 1
ATOM 1040 N N . SER A 1 137 ? 6.876 -6.407 -20.757 1.00 86.25 137 SER A N 1
ATOM 1041 C CA . SER A 1 137 ? 8.349 -6.405 -20.773 1.00 86.25 137 SER A CA 1
ATOM 1042 C C . SER A 1 137 ? 8.977 -7.501 -21.641 1.00 86.25 137 SER A C 1
ATOM 1044 O O . SER A 1 137 ? 10.168 -7.419 -21.934 1.00 86.25 137 SER A O 1
ATOM 1046 N N . SER A 1 138 ? 8.197 -8.499 -22.068 1.00 84.75 138 SER A N 1
ATOM 1047 C CA . SER A 1 138 ? 8.680 -9.630 -22.871 1.00 84.75 138 SER A CA 1
ATOM 1048 C C . SER A 1 138 ? 8.167 -9.633 -24.318 1.00 84.75 138 SER A C 1
ATOM 1050 O O . SER A 1 138 ? 8.488 -10.554 -25.063 1.00 84.75 138 SER A O 1
ATOM 1052 N N . VAL A 1 139 ? 7.420 -8.609 -24.755 1.00 77.94 139 VAL A N 1
ATOM 1053 C CA . VAL A 1 139 ? 6.862 -8.534 -26.127 1.00 77.94 139 VAL A CA 1
ATOM 1054 C C . VAL A 1 139 ? 7.957 -8.558 -27.197 1.00 77.94 139 VAL A C 1
ATOM 1056 O O . VAL A 1 139 ? 7.813 -9.232 -28.209 1.00 77.94 139 VAL A O 1
ATOM 1059 N N . ASN A 1 140 ? 9.077 -7.875 -26.950 1.00 77.88 140 ASN A N 1
ATOM 1060 C CA . ASN A 1 140 ? 10.192 -7.804 -27.902 1.00 77.88 140 ASN A CA 1
ATOM 1061 C C . ASN A 1 140 ? 11.056 -9.080 -27.917 1.00 77.88 140 ASN A C 1
ATOM 1063 O O . ASN A 1 140 ? 11.851 -9.271 -28.832 1.00 77.88 140 ASN A O 1
ATOM 1067 N N . ALA A 1 141 ? 10.924 -9.944 -26.905 1.00 83.12 141 ALA A N 1
ATOM 1068 C CA . ALA A 1 141 ? 11.667 -11.197 -26.790 1.00 83.12 141 ALA A CA 1
ATOM 1069 C C . ALA A 1 141 ? 10.782 -12.296 -26.164 1.00 83.12 141 ALA A C 1
ATOM 1071 O O . ALA A 1 141 ? 10.992 -12.674 -25.007 1.00 83.12 141 ALA A O 1
ATOM 1072 N N . PRO A 1 142 ? 9.799 -12.836 -26.913 1.00 81.88 142 PRO A N 1
ATOM 1073 C CA . PRO A 1 142 ? 8.788 -13.750 -26.369 1.00 81.88 142 PRO A CA 1
ATOM 1074 C C . PRO A 1 142 ? 9.371 -15.063 -25.832 1.00 81.88 142 PRO A C 1
ATOM 1076 O O . PRO A 1 142 ? 8.841 -15.652 -24.893 1.00 81.88 142 PRO A O 1
ATOM 1079 N N . ALA A 1 143 ? 10.505 -15.504 -26.381 1.00 85.56 143 ALA A N 1
ATOM 1080 C CA . ALA A 1 143 ? 11.228 -16.675 -25.889 1.00 85.56 143 ALA A CA 1
ATOM 1081 C C . ALA A 1 143 ? 11.715 -16.509 -24.435 1.00 85.56 143 ALA A C 1
ATOM 1083 O O . ALA A 1 143 ? 11.821 -17.490 -23.708 1.00 85.56 143 ALA A O 1
ATOM 1084 N N . MET A 1 144 ? 11.946 -15.270 -23.986 1.00 86.94 144 MET A N 1
ATOM 1085 C CA . MET A 1 144 ? 12.454 -14.953 -22.647 1.00 86.94 144 MET A CA 1
ATOM 1086 C C . MET A 1 144 ? 11.338 -14.743 -21.612 1.00 86.94 144 MET A C 1
ATOM 1088 O O . MET A 1 144 ? 11.617 -14.309 -20.494 1.00 86.94 144 MET A O 1
ATOM 1092 N N . VAL A 1 145 ? 10.065 -15.001 -21.948 1.00 90.75 145 VAL A N 1
ATOM 1093 C CA . VAL A 1 145 ? 8.937 -14.785 -21.018 1.00 90.75 145 VAL A CA 1
ATOM 1094 C C . VAL A 1 145 ? 9.076 -15.665 -19.778 1.00 90.75 145 VAL A C 1
ATOM 1096 O O . VAL A 1 145 ? 8.836 -15.181 -18.673 1.00 90.75 145 VAL A O 1
ATOM 1099 N N . PHE A 1 146 ? 9.493 -16.927 -19.938 1.00 91.44 146 PHE A N 1
ATOM 1100 C CA . PHE A 1 146 ? 9.718 -17.833 -18.808 1.00 91.44 146 PHE A CA 1
ATOM 1101 C C . PHE A 1 146 ? 10.802 -17.305 -17.871 1.00 91.44 146 PHE A C 1
ATOM 1103 O O . PHE A 1 146 ? 10.541 -17.136 -16.682 1.00 91.44 146 PHE A O 1
ATOM 1110 N N . ASP A 1 147 ? 11.964 -16.945 -18.414 1.00 90.69 147 ASP A N 1
ATOM 1111 C CA . ASP A 1 147 ? 13.076 -16.404 -17.629 1.00 90.69 147 ASP A CA 1
ATOM 1112 C C . ASP A 1 147 ? 12.708 -15.078 -16.961 1.00 90.69 147 ASP A C 1
ATOM 1114 O O . ASP A 1 147 ? 13.043 -14.844 -15.803 1.00 90.69 147 ASP A O 1
ATOM 1118 N N . THR A 1 148 ? 11.948 -14.228 -17.658 1.00 88.88 148 THR A N 1
ATOM 1119 C CA . THR A 1 148 ? 11.447 -12.967 -17.101 1.00 88.88 148 THR A CA 1
ATOM 1120 C C . THR A 1 148 ? 10.466 -13.227 -15.961 1.00 88.88 148 THR A C 1
ATOM 1122 O O . THR A 1 148 ? 10.520 -12.553 -14.940 1.00 88.88 148 THR A O 1
ATOM 1125 N N . ALA A 1 149 ? 9.552 -14.187 -16.102 1.00 92.19 149 ALA A N 1
ATOM 1126 C CA . ALA A 1 149 ? 8.606 -14.533 -15.048 1.00 92.19 149 ALA A CA 1
ATOM 1127 C C . ALA A 1 149 ? 9.319 -15.146 -13.833 1.00 92.19 149 ALA A C 1
ATOM 1129 O O . ALA A 1 149 ? 9.031 -14.767 -12.696 1.00 92.19 149 ALA A O 1
ATOM 1130 N N . LEU A 1 150 ? 10.270 -16.051 -14.073 1.00 92.44 150 LEU A N 1
ATOM 1131 C CA . LEU A 1 150 ? 11.056 -16.710 -13.037 1.00 92.44 150 LEU A CA 1
ATOM 1132 C C . LEU A 1 150 ? 11.906 -15.702 -12.259 1.00 92.44 150 LEU A C 1
ATOM 1134 O O . LEU A 1 150 ? 11.797 -15.648 -11.033 1.00 92.44 150 LEU A O 1
ATOM 1138 N N . SER A 1 151 ? 12.651 -14.834 -12.955 1.00 90.56 151 SER A N 1
ATOM 1139 C CA . SER A 1 151 ? 13.497 -13.824 -12.307 1.00 90.56 151 SER A CA 1
ATOM 1140 C C . SER A 1 151 ? 12.676 -12.917 -11.391 1.00 90.56 151 SER A C 1
ATOM 1142 O O . SER A 1 151 ? 13.102 -12.588 -10.289 1.00 90.56 151 SER A O 1
ATOM 1144 N N . ARG A 1 152 ? 11.446 -12.568 -11.789 1.00 90.56 152 ARG A N 1
ATOM 1145 C CA . ARG A 1 152 ? 10.539 -11.752 -10.971 1.00 90.56 152 ARG A CA 1
ATOM 1146 C C . ARG A 1 152 ? 10.108 -12.455 -9.698 1.00 90.56 152 ARG A C 1
ATOM 1148 O O . ARG A 1 152 ? 10.046 -11.813 -8.650 1.00 90.56 152 ARG A O 1
ATOM 1155 N N . VAL A 1 153 ? 9.782 -13.743 -9.781 1.00 93.12 153 VAL A N 1
ATOM 1156 C CA . VAL A 1 153 ? 9.415 -14.541 -8.607 1.00 93.12 153 VAL A CA 1
ATOM 1157 C C . VAL A 1 153 ? 10.604 -14.624 -7.648 1.00 93.12 153 VAL A C 1
ATOM 1159 O O . VAL A 1 153 ? 10.428 -14.369 -6.457 1.00 93.12 153 VAL A O 1
ATOM 1162 N N . GLU A 1 154 ? 11.805 -14.890 -8.160 1.00 93.81 154 GLU A N 1
ATOM 1163 C CA . GLU A 1 154 ? 13.044 -14.966 -7.375 1.00 93.81 154 GLU A CA 1
ATOM 1164 C C . GLU A 1 154 ? 13.401 -13.627 -6.712 1.00 93.81 154 GLU A C 1
ATOM 1166 O O . GLU A 1 154 ? 13.628 -13.574 -5.503 1.00 93.81 154 GLU A O 1
ATOM 1171 N N . GLU A 1 155 ? 13.381 -12.525 -7.463 1.00 92.38 155 GLU A N 1
ATOM 1172 C CA . GLU A 1 155 ? 13.681 -11.174 -6.969 1.00 92.38 155 GLU A CA 1
ATOM 1173 C C . GLU A 1 155 ? 12.683 -10.726 -5.891 1.00 92.38 155 GLU A C 1
ATOM 1175 O O . GLU A 1 155 ? 13.066 -10.144 -4.870 1.00 92.38 155 GLU A O 1
ATOM 1180 N N . ILE A 1 156 ? 11.392 -11.015 -6.084 1.00 92.81 156 ILE A N 1
ATOM 1181 C CA . ILE A 1 156 ? 10.340 -10.685 -5.116 1.00 92.81 156 ILE A CA 1
ATOM 1182 C C . ILE A 1 156 ? 10.467 -11.550 -3.861 1.00 92.81 156 ILE A C 1
ATOM 1184 O O . ILE A 1 156 ? 10.362 -11.014 -2.756 1.00 92.81 156 ILE A O 1
ATOM 1188 N N . LEU A 1 157 ? 10.737 -12.851 -4.003 1.00 93.25 157 LEU A N 1
ATOM 1189 C CA . LEU A 1 157 ? 10.996 -13.751 -2.876 1.00 93.25 157 LEU A CA 1
ATOM 1190 C C . LEU A 1 157 ? 12.213 -13.308 -2.070 1.00 93.25 157 LEU A C 1
ATOM 1192 O O . LEU A 1 157 ? 12.149 -13.274 -0.840 1.00 93.25 157 LEU A O 1
ATOM 1196 N N . LEU A 1 158 ? 13.293 -12.923 -2.745 1.00 94.94 158 LEU A N 1
ATOM 1197 C CA . LEU A 1 158 ? 14.501 -12.427 -2.102 1.00 94.94 158 LEU A CA 1
ATOM 1198 C C . LEU A 1 158 ? 14.219 -11.134 -1.329 1.00 94.94 158 LEU A C 1
ATOM 1200 O O . LEU A 1 158 ? 14.539 -11.044 -0.144 1.00 94.94 158 LEU A O 1
ATOM 1204 N N . GLY A 1 159 ? 13.549 -10.163 -1.959 1.00 93.62 159 GLY A N 1
ATOM 1205 C CA . GLY A 1 159 ? 13.158 -8.912 -1.307 1.00 93.62 159 GLY A CA 1
ATOM 1206 C C . GLY A 1 159 ? 12.261 -9.139 -0.085 1.00 93.62 159 GLY A C 1
ATOM 1207 O O . GLY A 1 159 ? 12.514 -8.580 0.982 1.00 93.62 159 GLY A O 1
ATOM 1208 N N . ILE A 1 160 ? 11.249 -10.006 -0.205 1.00 92.38 160 ILE A N 1
ATOM 1209 C CA . ILE A 1 160 ? 10.361 -10.389 0.902 1.00 92.38 160 ILE A CA 1
ATOM 1210 C C . ILE A 1 160 ? 11.147 -11.052 2.036 1.00 92.38 160 ILE A C 1
ATOM 1212 O O . ILE A 1 160 ? 10.915 -10.736 3.205 1.00 92.38 160 ILE A O 1
ATOM 1216 N N . SER A 1 161 ? 12.058 -11.965 1.703 1.00 92.56 161 SER A N 1
ATOM 1217 C CA . SER A 1 161 ? 12.853 -12.705 2.682 1.00 92.56 161 SER A CA 1
ATOM 1218 C C . SER A 1 161 ? 13.760 -11.757 3.459 1.00 92.56 161 SER A C 1
ATOM 1220 O O . SER A 1 161 ? 13.730 -11.773 4.686 1.00 92.56 161 SER A O 1
ATOM 1222 N N . CYS A 1 162 ? 14.473 -10.855 2.777 1.00 92.81 162 CYS A N 1
ATOM 1223 C CA . CYS A 1 162 ? 15.315 -9.843 3.416 1.00 92.81 162 CYS A CA 1
ATOM 1224 C C . CYS A 1 162 ? 14.505 -8.861 4.274 1.00 92.81 162 CYS A C 1
ATOM 1226 O O . CYS A 1 162 ? 14.884 -8.595 5.414 1.00 92.81 162 CYS A O 1
ATOM 1228 N N . ALA A 1 163 ? 13.375 -8.355 3.765 1.00 90.06 163 ALA A N 1
ATOM 1229 C CA . ALA A 1 163 ? 12.494 -7.465 4.522 1.00 90.06 163 ALA A CA 1
ATOM 1230 C C . ALA A 1 163 ? 11.960 -8.148 5.785 1.00 90.06 163 ALA A C 1
ATOM 1232 O O . ALA A 1 163 ? 12.031 -7.587 6.877 1.00 90.06 163 ALA A O 1
ATOM 1233 N N . THR A 1 164 ? 11.471 -9.382 5.652 1.00 86.94 164 THR A N 1
ATOM 1234 C CA . THR A 1 164 ? 10.947 -10.155 6.780 1.00 86.94 164 THR A CA 1
ATOM 1235 C C . THR A 1 164 ? 12.054 -10.449 7.786 1.00 86.94 164 THR A C 1
ATOM 1237 O O . THR A 1 164 ? 11.850 -10.228 8.975 1.00 86.94 164 THR A O 1
ATOM 1240 N N . LEU A 1 165 ? 13.233 -10.881 7.335 1.00 88.81 165 LEU A N 1
ATOM 1241 C CA . LEU A 1 165 ? 14.381 -11.190 8.188 1.00 88.81 165 LEU A CA 1
ATOM 1242 C C . LEU A 1 165 ? 14.797 -9.977 9.027 1.00 88.81 165 LEU A C 1
ATOM 1244 O O . LEU A 1 165 ? 14.865 -10.064 10.247 1.00 88.81 165 LEU A O 1
ATOM 1248 N N . VAL A 1 166 ? 15.010 -8.825 8.392 1.00 89.50 166 VAL A N 1
ATOM 1249 C CA . VAL A 1 166 ? 15.477 -7.611 9.075 1.00 89.50 166 VAL A CA 1
ATOM 1250 C C . VAL A 1 166 ? 14.417 -7.047 10.020 1.00 89.50 166 VAL A C 1
ATOM 1252 O O . VAL A 1 166 ? 14.724 -6.761 11.176 1.00 89.50 166 VAL A O 1
ATOM 1255 N N . HIS A 1 167 ? 13.160 -6.941 9.575 1.00 82.50 167 HIS A N 1
ATOM 1256 C CA . HIS A 1 167 ? 12.082 -6.397 10.408 1.00 82.50 167 HIS A CA 1
ATOM 1257 C C . HIS A 1 167 ? 11.642 -7.337 11.542 1.00 82.50 167 HIS A C 1
ATOM 1259 O O . HIS A 1 167 ? 10.940 -6.888 12.448 1.00 82.50 167 HIS A O 1
ATOM 1265 N N . THR A 1 168 ? 12.024 -8.620 11.511 1.00 77.69 168 THR A N 1
ATOM 1266 C CA . THR A 1 168 ? 11.729 -9.571 12.599 1.00 77.69 168 THR A CA 1
ATOM 1267 C C . THR A 1 168 ? 12.911 -9.810 13.533 1.00 77.69 168 THR A C 1
ATOM 1269 O O . THR A 1 168 ? 12.686 -9.913 14.735 1.00 77.69 168 THR A O 1
ATOM 1272 N N . LEU A 1 169 ? 14.145 -9.890 13.018 1.00 77.06 169 LEU A N 1
ATOM 1273 C CA . LEU A 1 169 ? 15.323 -10.264 13.809 1.00 77.06 169 LEU A CA 1
ATOM 1274 C C . LEU A 1 169 ? 16.132 -9.079 14.335 1.00 77.06 169 LEU A C 1
ATOM 1276 O O . LEU A 1 169 ? 16.635 -9.166 15.450 1.00 77.06 169 LEU A O 1
ATOM 1280 N N . LEU A 1 170 ? 16.307 -8.004 13.554 1.00 72.19 170 LEU A N 1
ATOM 1281 C CA . LEU A 1 170 ? 17.207 -6.917 13.959 1.00 72.19 170 LEU A CA 1
ATOM 1282 C C . LEU A 1 170 ? 16.538 -5.988 14.974 1.00 72.19 170 LEU A C 1
ATOM 1284 O O . LEU A 1 170 ? 17.085 -5.777 16.051 1.00 72.19 170 LEU A O 1
ATOM 1288 N N . PHE A 1 171 ? 15.348 -5.466 14.663 1.00 67.19 171 PHE A N 1
ATOM 1289 C CA . PHE A 1 171 ? 14.632 -4.547 15.556 1.00 67.19 171 PHE A CA 1
ATOM 1290 C C . PHE A 1 171 ? 13.105 -4.668 15.388 1.00 67.19 171 PHE A C 1
ATOM 1292 O O . PHE A 1 171 ? 12.500 -3.868 14.661 1.00 67.19 171 PHE A O 1
ATOM 1299 N N . PRO A 1 172 ? 12.462 -5.668 16.023 1.00 65.94 172 PRO A N 1
ATOM 1300 C CA . PRO A 1 172 ? 11.017 -5.846 15.937 1.00 65.94 172 PRO A CA 1
ATOM 1301 C C . PRO A 1 172 ? 10.288 -4.646 16.554 1.00 65.94 172 PRO A C 1
ATOM 1303 O O . PRO A 1 172 ? 10.607 -4.184 17.646 1.00 65.94 172 PRO A O 1
ATOM 1306 N N . SER A 1 173 ? 9.307 -4.121 15.821 1.00 65.81 173 SER A N 1
ATOM 1307 C CA . SER A 1 173 ? 8.412 -3.062 16.297 1.00 65.81 173 SER A CA 1
ATOM 1308 C C . SER A 1 173 ? 7.058 -3.679 16.640 1.00 65.81 173 SER A C 1
ATOM 1310 O O . SER A 1 173 ? 6.315 -4.076 15.738 1.00 65.81 173 SER A O 1
ATOM 1312 N N . ASP A 1 174 ? 6.760 -3.778 17.937 1.00 65.81 174 ASP A N 1
ATOM 1313 C CA . ASP A 1 174 ? 5.545 -4.421 18.447 1.00 65.81 174 ASP A CA 1
ATOM 1314 C C . ASP A 1 174 ? 4.287 -3.593 18.136 1.00 65.81 174 ASP A C 1
ATOM 1316 O O . ASP A 1 174 ? 4.219 -2.396 18.436 1.00 65.81 174 ASP A O 1
ATOM 1320 N N . VAL A 1 175 ? 3.248 -4.240 17.590 1.00 65.19 175 VAL A N 1
ATOM 1321 C CA . VAL A 1 175 ? 1.927 -3.615 17.351 1.00 65.19 175 VAL A CA 1
ATOM 1322 C C . VAL A 1 175 ? 1.111 -3.535 18.639 1.00 65.19 175 VAL A C 1
ATOM 1324 O O . VAL A 1 175 ? 0.271 -2.647 18.802 1.00 65.19 175 VAL A O 1
ATOM 1327 N N . THR A 1 176 ? 1.382 -4.441 19.578 1.00 66.25 176 THR A N 1
ATOM 1328 C CA . THR A 1 176 ? 0.632 -4.601 20.827 1.00 66.25 176 THR A CA 1
ATOM 1329 C C . THR A 1 176 ? 0.645 -3.337 21.685 1.00 66.25 176 THR A C 1
ATOM 1331 O O . THR A 1 176 ? -0.404 -2.911 22.160 1.00 66.25 176 THR A O 1
ATOM 1334 N N . THR A 1 177 ? 1.798 -2.685 21.855 1.00 72.94 177 THR A N 1
ATOM 1335 C CA . THR A 1 177 ? 1.911 -1.501 22.725 1.00 72.94 177 THR A CA 1
ATOM 1336 C C . THR A 1 177 ? 1.139 -0.291 22.175 1.00 72.94 177 THR A C 1
ATOM 1338 O O . THR A 1 177 ? 0.342 0.287 22.920 1.00 72.94 177 THR A O 1
ATOM 1341 N N . PRO A 1 178 ? 1.287 0.097 20.888 1.00 72.12 178 PRO A N 1
ATOM 1342 C CA . PRO A 1 178 ? 0.438 1.118 20.272 1.00 72.12 178 PRO A CA 1
ATOM 1343 C C . PRO A 1 178 ? -1.054 0.782 20.320 1.00 72.12 178 PRO A C 1
ATOM 1345 O O . PRO A 1 178 ? -1.857 1.670 20.592 1.00 72.12 178 PRO A O 1
ATOM 1348 N N . LEU A 1 179 ? -1.424 -0.483 20.093 1.00 73.06 179 LEU A N 1
ATOM 1349 C CA . LEU A 1 179 ? -2.817 -0.927 20.130 1.00 73.06 179 LEU A CA 1
ATOM 1350 C C . LEU A 1 179 ? -3.428 -0.755 21.525 1.00 73.06 179 LEU A C 1
ATOM 1352 O O . LEU A 1 179 ? -4.494 -0.162 21.647 1.00 73.06 179 LEU A O 1
ATOM 1356 N N . LEU A 1 180 ? -2.743 -1.215 22.574 1.00 75.75 180 LEU A N 1
ATOM 1357 C CA . LEU A 1 180 ? -3.209 -1.067 23.956 1.00 75.75 180 LEU A CA 1
ATOM 1358 C C . LEU A 1 180 ? -3.285 0.406 24.377 1.00 75.75 180 LEU A C 1
ATOM 1360 O O . LEU A 1 180 ? -4.231 0.809 25.049 1.00 75.75 180 LEU A O 1
ATOM 1364 N N . LYS A 1 181 ? -2.328 1.237 23.941 1.00 80.44 181 LYS A N 1
ATOM 1365 C CA . LYS A 1 181 ? -2.374 2.684 24.184 1.00 80.44 181 LYS A CA 1
ATOM 1366 C C . LYS A 1 181 ? -3.571 3.335 23.486 1.00 80.44 181 LYS A C 1
ATOM 1368 O O . LYS A 1 181 ? -4.262 4.135 24.106 1.00 80.44 181 LYS A O 1
ATOM 1373 N N . SER A 1 182 ? -3.820 2.982 22.225 1.00 78.88 182 SER A N 1
ATOM 1374 C CA . SER A 1 182 ? -4.973 3.470 21.462 1.00 78.88 182 SER A CA 1
ATOM 1375 C C . SER A 1 182 ? -6.292 3.001 22.074 1.00 78.88 182 SER A C 1
ATOM 1377 O O . SER A 1 182 ? -7.254 3.755 22.074 1.00 78.88 182 SER A O 1
ATOM 1379 N N . LEU A 1 183 ? -6.332 1.782 22.622 1.00 81.00 183 LEU A N 1
ATOM 1380 C CA . LEU A 1 183 ? -7.511 1.234 23.292 1.00 81.00 183 LEU A CA 1
ATOM 1381 C C . LEU A 1 183 ? -7.830 2.041 24.547 1.00 81.00 183 LEU A C 1
ATOM 1383 O O . LEU A 1 183 ? -8.960 2.478 24.729 1.00 81.00 183 LEU A O 1
ATOM 1387 N N . ARG A 1 184 ? -6.812 2.299 25.374 1.00 81.31 184 ARG A N 1
ATOM 1388 C CA . ARG A 1 184 ? -6.951 3.113 26.584 1.00 81.31 184 ARG A CA 1
ATOM 1389 C C . ARG A 1 184 ? -7.374 4.548 26.268 1.00 81.31 184 ARG A C 1
ATOM 1391 O O . ARG A 1 184 ? -8.223 5.079 26.972 1.00 81.31 184 ARG A O 1
ATOM 1398 N N . ALA A 1 185 ? -6.809 5.145 25.217 1.00 81.88 185 ALA A N 1
ATOM 1399 C CA . ALA A 1 185 ? -7.198 6.475 24.756 1.00 81.88 185 ALA A CA 1
ATOM 1400 C C . ALA A 1 185 ? -8.665 6.502 24.302 1.00 81.88 185 ALA A C 1
ATOM 1402 O O . ALA A 1 185 ? -9.432 7.292 24.827 1.00 81.88 185 ALA A O 1
ATOM 1403 N N . ALA A 1 186 ? -9.086 5.572 23.436 1.00 81.88 186 ALA A N 1
ATOM 1404 C CA . ALA A 1 186 ? -10.472 5.488 22.970 1.00 81.88 186 ALA A CA 1
ATOM 1405 C C . ALA A 1 186 ? -11.474 5.265 24.117 1.00 81.88 186 ALA A C 1
ATOM 1407 O O . ALA A 1 186 ? -12.568 5.820 24.107 1.00 81.88 186 ALA A O 1
ATOM 1408 N N . MET A 1 187 ? -11.098 4.461 25.118 1.00 82.06 187 MET A N 1
ATOM 1409 C CA . MET A 1 187 ? -11.894 4.272 26.332 1.00 82.06 187 MET A CA 1
ATOM 1410 C C . MET A 1 187 ? -12.013 5.571 27.136 1.00 82.06 187 MET A C 1
ATOM 1412 O O . MET A 1 187 ? -13.120 5.958 27.492 1.00 82.06 187 MET A O 1
ATOM 1416 N N . SER A 1 188 ? -10.895 6.249 27.405 1.00 82.38 188 SER A N 1
ATOM 1417 C CA . SER A 1 188 ? -10.887 7.518 28.144 1.00 82.38 188 SER A CA 1
ATOM 1418 C C . SER A 1 188 ? -11.719 8.585 27.428 1.00 82.38 188 SER A C 1
ATOM 1420 O O . SER A 1 188 ? -12.557 9.231 28.051 1.00 82.38 188 SER A O 1
ATOM 1422 N N . ASP A 1 189 ? -11.581 8.680 26.106 1.00 81.88 189 ASP A N 1
ATOM 1423 C CA . ASP A 1 189 ? -12.364 9.571 25.255 1.00 81.88 189 ASP A CA 1
ATOM 1424 C C . ASP A 1 189 ? -13.864 9.244 25.280 1.00 81.88 189 ASP A C 1
ATOM 1426 O O . ASP A 1 189 ? -14.686 10.157 25.246 1.00 81.88 189 ASP A O 1
ATOM 1430 N N . ALA A 1 190 ? -14.247 7.964 25.336 1.00 82.69 190 ALA A N 1
ATOM 1431 C CA . ALA A 1 190 ? -15.648 7.554 25.429 1.00 82.69 190 ALA A CA 1
ATOM 1432 C C . ALA A 1 190 ? -16.283 7.970 26.768 1.00 82.69 190 ALA A C 1
ATOM 1434 O O . ALA A 1 190 ? -17.395 8.501 26.780 1.00 82.69 190 ALA A O 1
ATOM 1435 N N . PHE A 1 191 ? -15.572 7.767 27.882 1.00 83.44 191 PHE A N 1
ATOM 1436 C CA . PHE A 1 191 ? -16.019 8.180 29.217 1.00 83.44 191 PHE A CA 1
ATOM 1437 C C . PHE A 1 191 ? -16.112 9.707 29.332 1.00 83.44 191 PHE A C 1
ATOM 1439 O O . PHE A 1 191 ? -17.163 10.226 29.707 1.00 83.44 191 PHE A O 1
ATOM 1446 N N . ALA A 1 192 ? -15.061 10.424 28.916 1.00 82.31 192 ALA A N 1
ATOM 1447 C CA . ALA A 1 192 ? -15.014 11.884 28.960 1.00 82.31 192 ALA A CA 1
ATOM 1448 C C . ALA A 1 192 ? -16.163 12.520 28.164 1.00 82.31 192 ALA A C 1
ATOM 1450 O O . ALA A 1 192 ? -16.854 13.394 28.677 1.00 82.31 192 ALA A O 1
ATOM 1451 N N . ARG A 1 193 ? -16.429 12.035 26.945 1.00 80.19 193 ARG A N 1
ATOM 1452 C CA . ARG A 1 193 ? -17.520 12.560 26.106 1.00 80.19 193 ARG A CA 1
ATOM 1453 C C . ARG A 1 193 ? -18.905 12.210 26.615 1.00 80.19 193 ARG A C 1
ATOM 1455 O O . ARG A 1 193 ? -19.823 12.994 26.427 1.00 80.19 193 ARG A O 1
ATOM 1462 N N . THR A 1 194 ? -19.070 11.036 27.220 1.00 82.81 194 THR A N 1
ATOM 1463 C CA . THR A 1 194 ? -20.362 10.675 27.810 1.00 82.81 194 THR A CA 1
ATOM 1464 C C . THR A 1 194 ? -20.670 11.586 28.998 1.00 82.81 194 THR A C 1
ATOM 1466 O O . THR A 1 194 ? -21.797 12.053 29.121 1.00 82.81 194 THR A O 1
ATOM 1469 N N . SER A 1 195 ? -19.666 11.894 29.826 1.00 82.19 195 SER A N 1
ATOM 1470 C CA . SER A 1 195 ? -19.805 12.864 30.920 1.00 82.19 195 SER A CA 1
ATOM 1471 C C . SER A 1 195 ? -20.097 14.276 30.395 1.00 82.19 195 SER A C 1
ATOM 1473 O O . SER A 1 195 ? -21.037 14.928 30.849 1.00 82.19 195 SER A O 1
ATOM 1475 N N . ASP A 1 196 ? -19.357 14.729 29.380 1.00 79.19 196 ASP A N 1
ATOM 1476 C CA . ASP A 1 196 ? -19.531 16.051 28.771 1.00 79.19 196 ASP A CA 1
ATOM 1477 C C . ASP A 1 196 ? -20.911 16.208 28.109 1.00 79.19 196 ASP A C 1
ATOM 1479 O O . ASP A 1 196 ? -21.685 17.084 28.488 1.00 79.19 196 ASP A O 1
ATOM 1483 N N . GLY A 1 197 ? -21.303 15.290 27.220 1.00 76.94 197 GLY A N 1
ATOM 1484 C CA . GLY A 1 197 ? -22.591 15.343 26.512 1.00 76.94 197 GLY A CA 1
ATOM 1485 C C . GLY A 1 197 ? -23.814 15.295 27.435 1.00 76.94 197 GLY A C 1
ATOM 1486 O O . GLY A 1 197 ? -24.856 15.866 27.121 1.00 76.94 197 GLY A O 1
ATOM 1487 N N . LEU A 1 198 ? -23.687 14.669 28.608 1.00 76.31 198 LEU A N 1
ATOM 1488 C CA . LEU A 1 198 ? -24.749 14.612 29.617 1.00 76.31 198 LEU A CA 1
ATOM 1489 C C . LEU A 1 198 ? -24.738 15.769 30.618 1.00 76.31 198 LEU A C 1
ATOM 1491 O O . LEU A 1 198 ? -25.778 16.071 31.209 1.00 76.31 198 LEU A O 1
ATOM 1495 N N . SER A 1 199 ? -23.583 16.401 30.824 1.00 71.62 199 SER A N 1
ATOM 1496 C CA . SER A 1 199 ? -23.440 17.576 31.690 1.00 71.62 199 SER A CA 1
ATOM 1497 C C . SER A 1 199 ? -23.688 18.894 30.949 1.00 71.62 199 SER A C 1
ATOM 1499 O O . SER A 1 199 ? -24.067 19.882 31.587 1.00 71.62 199 SER A O 1
ATOM 1501 N N . THR A 1 200 ? -23.548 18.903 29.618 1.00 63.97 200 THR A N 1
ATOM 1502 C CA . THR A 1 200 ? -23.795 20.075 28.772 1.00 63.97 200 THR A CA 1
ATOM 1503 C C . THR A 1 200 ? -25.238 20.551 28.954 1.00 63.97 200 THR A C 1
ATOM 1505 O O . THR A 1 200 ? -26.209 19.806 28.787 1.00 63.97 200 THR A O 1
ATOM 1508 N N . ARG A 1 201 ? -25.407 21.823 29.329 1.00 58.59 201 ARG A N 1
ATOM 1509 C CA . ARG A 1 201 ? -26.734 22.441 29.437 1.00 58.59 201 ARG A CA 1
ATOM 1510 C C . ARG A 1 201 ? -27.334 22.599 28.039 1.00 58.59 201 ARG A C 1
ATOM 1512 O O . ARG A 1 201 ? -26.639 22.973 27.107 1.00 58.59 201 ARG A O 1
ATOM 1519 N N . ILE A 1 202 ? -28.652 22.406 27.945 1.00 55.09 202 ILE A N 1
ATOM 1520 C CA . ILE A 1 202 ? -29.501 22.451 26.731 1.00 55.09 202 ILE A CA 1
ATOM 1521 C C . ILE A 1 202 ? -29.282 23.698 25.826 1.00 55.09 202 ILE A C 1
ATOM 1523 O O . ILE A 1 202 ? -29.712 23.689 24.678 1.00 55.09 202 ILE A O 1
ATOM 1527 N N . ASP A 1 203 ? -28.603 24.745 26.310 1.00 50.66 203 ASP A N 1
ATOM 1528 C CA . ASP A 1 203 ? -28.390 26.023 25.615 1.00 50.66 203 ASP A CA 1
ATOM 1529 C C . ASP A 1 203 ? -26.997 26.188 24.956 1.00 50.66 203 ASP A C 1
ATOM 1531 O O . ASP A 1 203 ? -26.766 27.197 24.287 1.00 50.66 203 ASP A O 1
ATOM 1535 N N . GLU A 1 204 ? -26.059 25.242 25.109 1.00 54.47 204 GLU A N 1
ATOM 1536 C CA . GLU A 1 204 ? -24.726 25.330 24.484 1.00 54.47 204 GLU A CA 1
ATOM 1537 C C . GLU A 1 204 ? -24.660 24.594 23.135 1.00 54.47 204 GLU A C 1
ATOM 1539 O O . GLU A 1 204 ? -25.180 23.493 22.957 1.00 54.47 204 GLU A O 1
ATOM 1544 N N . THR A 1 205 ? -24.043 25.236 22.137 1.00 49.66 205 THR A N 1
ATOM 1545 C CA . THR A 1 205 ? -23.945 24.701 20.772 1.00 49.66 205 THR A CA 1
ATOM 1546 C C . THR A 1 205 ? -23.119 23.411 20.724 1.00 49.66 205 THR A C 1
ATOM 1548 O O . THR A 1 205 ? -22.036 23.386 21.307 1.00 49.66 205 THR A O 1
ATOM 1551 N N . PRO A 1 206 ? -23.544 22.389 19.955 1.00 53.66 206 PRO A N 1
ATOM 1552 C CA . PRO A 1 206 ? -22.812 21.136 19.790 1.00 53.66 206 PRO A CA 1
ATOM 1553 C C . PRO A 1 206 ? -21.344 21.317 19.376 1.00 53.66 206 PRO A C 1
ATOM 1555 O O . PRO A 1 206 ? -21.061 21.931 18.345 1.00 53.66 206 PRO A O 1
ATOM 1558 N N . ASP A 1 207 ? -20.420 20.723 20.134 1.00 57.09 207 ASP A N 1
ATOM 1559 C CA . ASP A 1 207 ? -18.981 20.759 19.855 1.00 57.09 207 ASP A CA 1
ATOM 1560 C C . ASP A 1 207 ? -18.638 20.069 18.504 1.00 57.09 207 ASP A C 1
ATOM 1562 O O . ASP A 1 207 ? -19.089 18.942 18.251 1.00 57.09 207 ASP A O 1
ATOM 1566 N N . PRO A 1 208 ? -17.836 20.678 17.603 1.00 53.69 208 PRO A N 1
ATOM 1567 C CA . PRO A 1 208 ? -17.371 20.068 16.345 1.00 53.69 208 PRO A CA 1
ATOM 1568 C C . PRO A 1 208 ? -16.573 18.747 16.473 1.00 53.69 208 PRO A C 1
ATOM 1570 O O . PRO A 1 208 ? -16.240 18.139 15.452 1.00 53.69 208 PRO A O 1
ATOM 1573 N N . VAL A 1 209 ? -16.284 18.258 17.686 1.00 55.78 209 VAL A N 1
ATOM 1574 C CA . VAL A 1 209 ? -15.422 17.089 17.981 1.00 55.78 209 VAL A CA 1
ATOM 1575 C C . VAL A 1 209 ? -16.175 15.732 18.020 1.00 55.78 209 VAL A C 1
ATOM 1577 O O . VAL A 1 209 ? -15.577 14.668 18.220 1.00 55.78 209 VAL A O 1
ATOM 1580 N N . ARG A 1 210 ? -17.486 15.712 17.727 1.00 61.31 210 ARG A N 1
ATOM 1581 C CA . ARG A 1 210 ? -18.384 14.526 17.808 1.00 61.31 210 ARG A CA 1
ATOM 1582 C C . ARG A 1 210 ? -17.919 13.258 17.070 1.00 61.31 210 ARG A C 1
ATOM 1584 O O . ARG A 1 210 ? -18.271 12.151 17.465 1.00 61.31 210 ARG A O 1
ATOM 1591 N N . TRP A 1 211 ? -17.100 13.385 16.028 1.00 66.38 211 TRP A N 1
ATOM 1592 C CA . TRP A 1 211 ? -16.672 12.255 15.186 1.00 66.38 211 TRP A CA 1
ATOM 1593 C C . TRP A 1 211 ? -15.358 11.595 15.608 1.00 66.38 211 TRP A C 1
ATOM 1595 O O . TRP A 1 211 ? -14.965 10.588 15.019 1.00 66.38 211 TRP A O 1
ATOM 1605 N N . GLN A 1 212 ? -14.662 12.126 16.615 1.00 71.00 212 GLN A N 1
ATOM 1606 C CA . GLN A 1 212 ? -13.345 11.601 16.972 1.00 71.00 212 GLN A CA 1
ATOM 1607 C C . GLN A 1 212 ? -13.432 10.220 17.655 1.00 71.00 212 GLN A C 1
ATOM 1609 O O . GLN A 1 212 ? -12.591 9.383 17.363 1.00 71.00 212 GLN A O 1
ATOM 1614 N N . LEU A 1 213 ? -14.510 9.892 18.387 1.00 71.62 213 LEU A N 1
ATOM 1615 C CA . LEU A 1 213 ? -14.730 8.522 18.892 1.00 71.62 213 LEU A CA 1
ATOM 1616 C C . LEU A 1 213 ? -14.908 7.511 17.743 1.00 71.62 213 LEU A C 1
ATOM 1618 O O . LEU A 1 213 ? -14.380 6.400 17.787 1.00 71.62 213 LEU A O 1
ATOM 1622 N N . ALA A 1 214 ? -15.613 7.903 16.674 1.00 72.94 214 ALA A N 1
ATOM 1623 C CA . ALA A 1 214 ? -15.714 7.082 15.469 1.00 72.94 214 ALA A CA 1
ATOM 1624 C C . ALA A 1 214 ? -14.338 6.909 14.801 1.00 72.94 214 ALA A C 1
ATOM 1626 O O . ALA A 1 214 ? -13.992 5.802 14.386 1.00 72.94 214 ALA A O 1
ATOM 1627 N N . ALA A 1 215 ? -13.529 7.974 14.751 1.00 72.69 215 ALA A N 1
ATOM 1628 C CA . ALA A 1 215 ? -12.161 7.908 14.247 1.00 72.69 215 ALA A CA 1
ATOM 1629 C C . ALA A 1 215 ? -11.291 6.945 15.080 1.00 72.69 215 ALA A C 1
ATOM 1631 O O . ALA A 1 215 ? -10.632 6.076 14.506 1.00 72.69 215 ALA A O 1
ATOM 1632 N N . ASP A 1 216 ? -11.366 7.001 16.409 1.00 72.31 216 ASP A N 1
ATOM 1633 C CA . ASP A 1 216 ? -10.603 6.127 17.307 1.00 72.31 216 ASP A CA 1
ATOM 1634 C C . ASP A 1 216 ? -10.993 4.651 17.145 1.00 72.31 216 ASP A C 1
ATOM 1636 O O . ASP A 1 216 ? -10.126 3.776 17.053 1.00 72.31 216 ASP A O 1
ATOM 1640 N N . VAL A 1 217 ? -12.294 4.360 17.018 1.00 73.50 217 VAL A N 1
ATOM 1641 C CA . VAL A 1 217 ? -12.794 3.002 16.738 1.00 73.50 217 VAL A CA 1
ATOM 1642 C C . VAL A 1 217 ? -12.278 2.497 15.388 1.00 73.50 217 VAL A C 1
ATOM 1644 O O . VAL A 1 217 ? -11.823 1.353 15.299 1.00 73.50 217 VAL A O 1
ATOM 1647 N N . THR A 1 218 ? -12.276 3.334 14.344 1.00 71.19 218 THR A N 1
ATOM 1648 C CA . THR A 1 218 ? -11.722 2.941 13.035 1.00 71.19 218 THR A CA 1
ATOM 1649 C C . THR A 1 218 ? -10.208 2.721 13.078 1.00 71.19 218 THR A C 1
ATOM 1651 O O . THR A 1 218 ? -9.704 1.778 12.463 1.00 71.19 218 THR A O 1
ATOM 1654 N N . GLN A 1 219 ? -9.467 3.524 13.846 1.00 73.75 219 GLN A N 1
ATOM 1655 C CA . GLN A 1 219 ? -8.027 3.350 14.035 1.00 73.75 219 GLN A CA 1
ATOM 1656 C C . GLN A 1 219 ? -7.711 2.047 14.779 1.00 73.75 219 GLN A C 1
ATOM 1658 O O . GLN A 1 219 ? -6.805 1.308 14.377 1.00 73.75 219 GLN A O 1
ATOM 1663 N N . LEU A 1 220 ? -8.477 1.726 15.825 1.00 72.31 220 LEU A N 1
ATOM 1664 C CA . LEU A 1 220 ? -8.386 0.450 16.532 1.00 72.31 220 LEU A CA 1
ATOM 1665 C C . LEU A 1 220 ? -8.665 -0.730 15.602 1.00 72.31 220 LEU A C 1
ATOM 1667 O O . LEU A 1 220 ? -7.941 -1.729 15.645 1.00 72.31 220 LEU A O 1
ATOM 1671 N N . GLU A 1 221 ? -9.686 -0.621 14.750 1.00 72.50 221 GLU A N 1
ATOM 1672 C CA . GLU A 1 221 ? -10.009 -1.645 13.760 1.00 72.50 221 GLU A CA 1
ATOM 1673 C C . GLU A 1 221 ? -8.819 -1.865 12.815 1.00 72.50 221 GLU A C 1
ATOM 1675 O O . GLU A 1 221 ? -8.344 -2.999 12.701 1.00 72.50 221 GLU A O 1
ATOM 1680 N N . MET A 1 222 ? -8.243 -0.791 12.257 1.00 68.62 222 MET A N 1
ATOM 1681 C CA . MET A 1 222 ? -7.053 -0.865 11.399 1.00 68.62 222 MET A CA 1
ATOM 1682 C C . MET A 1 222 ? -5.874 -1.566 12.086 1.00 68.62 222 MET A C 1
ATOM 1684 O O . MET A 1 222 ? -5.324 -2.517 11.528 1.00 68.62 222 MET A O 1
ATOM 1688 N N . LEU A 1 223 ? -5.512 -1.167 13.310 1.00 68.75 223 LEU A N 1
ATOM 1689 C CA . LEU A 1 223 ? -4.406 -1.787 14.052 1.00 68.75 223 LEU A CA 1
ATOM 1690 C C . LEU A 1 223 ? -4.673 -3.273 14.354 1.00 68.75 223 LEU A C 1
ATOM 1692 O O . LEU A 1 223 ? -3.777 -4.109 14.218 1.00 68.75 223 LEU A O 1
ATOM 1696 N N . SER A 1 224 ? -5.916 -3.627 14.699 1.00 67.56 224 SER A N 1
ATOM 1697 C CA . SER A 1 224 ? -6.297 -5.006 15.029 1.00 67.56 224 SER A CA 1
ATOM 1698 C C . SER A 1 224 ? -6.171 -5.974 13.846 1.00 67.56 224 SER A C 1
ATOM 1700 O O . SER A 1 224 ? -5.855 -7.149 14.045 1.00 67.56 224 SER A O 1
ATOM 1702 N N . THR A 1 225 ? -6.357 -5.506 12.603 1.00 65.69 225 THR A N 1
ATOM 1703 C CA . THR A 1 225 ? -6.233 -6.371 11.413 1.00 65.69 225 THR A CA 1
ATOM 1704 C C . THR A 1 225 ? -4.827 -6.951 11.242 1.00 65.69 225 THR A C 1
ATOM 1706 O O . THR A 1 225 ? -4.676 -8.072 10.745 1.00 65.69 225 THR A O 1
ATOM 1709 N N . HIS A 1 226 ? -3.804 -6.227 11.698 1.00 64.31 226 HIS A N 1
ATOM 1710 C CA . HIS A 1 226 ? -2.403 -6.626 11.581 1.00 64.31 226 HIS A CA 1
ATOM 1711 C C . HIS A 1 226 ? -1.922 -7.503 12.742 1.00 64.31 226 HIS A C 1
ATOM 1713 O O . HIS A 1 226 ? -0.941 -8.231 12.579 1.00 64.31 226 HIS A O 1
ATOM 1719 N N . LEU A 1 227 ? -2.644 -7.515 13.870 1.00 63.97 227 LEU A N 1
ATOM 1720 C CA . LEU A 1 227 ? -2.277 -8.270 15.071 1.00 63.97 227 LEU A CA 1
ATOM 1721 C C . LEU A 1 227 ? -2.214 -9.789 14.828 1.00 63.97 227 LEU A C 1
ATOM 1723 O O . LEU A 1 227 ? -1.359 -10.462 15.391 1.00 63.97 227 LEU A O 1
ATOM 1727 N N . ARG A 1 228 ? -3.045 -10.333 13.919 1.00 61.66 228 ARG A N 1
ATOM 1728 C CA . ARG A 1 228 ? -3.036 -11.770 13.557 1.00 61.66 228 ARG A CA 1
ATOM 1729 C C . ARG A 1 228 ? -1.672 -12.263 13.051 1.00 61.66 228 ARG A C 1
ATOM 1731 O O . ARG A 1 228 ? -1.410 -13.461 13.081 1.00 61.66 228 ARG A O 1
ATOM 1738 N N . TYR A 1 229 ? -0.842 -11.359 12.542 1.00 58.75 229 TYR A N 1
ATOM 1739 C CA . TYR A 1 229 ? 0.424 -11.683 11.890 1.00 58.75 229 TYR A CA 1
ATOM 1740 C C . TYR A 1 229 ? 1.649 -11.269 12.702 1.00 58.75 229 TYR A C 1
ATOM 1742 O O . TYR A 1 229 ? 2.766 -11.444 12.213 1.00 58.75 229 TYR A O 1
ATOM 1750 N N . ASP A 1 230 ? 1.452 -10.713 13.898 1.00 61.78 230 ASP A N 1
ATOM 1751 C CA . ASP A 1 230 ? 2.546 -10.302 14.773 1.00 61.78 230 ASP A CA 1
ATOM 1752 C C . ASP A 1 230 ? 3.360 -11.537 15.245 1.00 61.78 230 ASP A C 1
ATOM 1754 O O . ASP A 1 230 ? 3.011 -12.690 14.982 1.00 61.78 230 ASP A O 1
ATOM 1758 N N . THR A 1 231 ? 4.507 -11.326 15.878 1.00 51.59 231 THR A N 1
ATOM 1759 C CA . THR A 1 231 ? 5.351 -12.396 16.450 1.00 51.59 231 THR A CA 1
ATOM 1760 C C . THR A 1 231 ? 5.558 -12.216 17.946 1.00 51.59 231 THR A C 1
ATOM 1762 O O . THR A 1 231 ? 6.240 -13.032 18.562 1.00 51.59 231 THR A O 1
ATOM 1765 N N . ALA A 1 232 ? 4.978 -11.162 18.529 1.00 55.56 232 ALA A N 1
ATOM 1766 C CA . ALA A 1 232 ? 5.063 -10.898 19.952 1.00 55.56 232 ALA A CA 1
ATOM 1767 C C . ALA A 1 232 ? 4.621 -12.135 20.749 1.00 55.56 232 ALA A C 1
ATOM 1769 O O . ALA A 1 232 ? 3.517 -12.649 20.570 1.00 55.56 232 ALA A O 1
ATOM 1770 N N . ALA A 1 233 ? 5.470 -12.585 21.677 1.00 48.25 233 ALA A N 1
ATOM 1771 C CA . ALA A 1 233 ? 5.201 -13.728 22.553 1.00 48.25 233 ALA A CA 1
ATOM 1772 C C . ALA A 1 233 ? 3.949 -13.544 23.445 1.00 48.25 233 ALA A C 1
ATOM 1774 O O . ALA A 1 233 ? 3.496 -14.491 24.084 1.00 48.25 233 ALA A O 1
ATOM 1775 N N . ARG A 1 234 ? 3.391 -12.324 23.499 1.00 55.03 234 ARG A N 1
ATOM 1776 C CA . ARG A 1 234 ? 2.211 -11.924 24.277 1.00 55.03 234 ARG A CA 1
ATOM 1777 C C . ARG A 1 234 ? 1.171 -11.287 23.356 1.00 55.03 234 ARG A C 1
ATOM 1779 O O . ARG A 1 234 ? 1.095 -10.064 23.252 1.00 55.03 234 ARG A O 1
ATOM 1786 N N . MET A 1 235 ? 0.388 -12.114 22.668 1.00 57.38 235 MET A N 1
ATOM 1787 C CA . MET A 1 235 ? -0.737 -11.633 21.866 1.00 57.38 235 MET A CA 1
ATOM 1788 C C . MET A 1 235 ? -2.028 -11.606 22.688 1.00 57.38 235 MET A C 1
ATOM 1790 O O . MET A 1 235 ? -2.458 -12.664 23.152 1.00 57.38 235 MET A O 1
ATOM 1794 N N . PRO A 1 236 ? -2.680 -10.442 22.844 1.00 61.81 236 PRO A N 1
ATOM 1795 C CA . PRO A 1 236 ? -4.061 -10.405 23.304 1.00 61.81 236 PRO A CA 1
ATOM 1796 C C . PRO A 1 236 ? -4.977 -11.118 22.297 1.00 61.81 236 PRO A C 1
ATOM 1798 O O . PRO A 1 236 ? -4.758 -11.044 21.085 1.00 61.81 236 PRO A O 1
ATOM 1801 N N . ASP A 1 237 ? -6.005 -11.818 22.786 1.00 68.25 237 ASP A N 1
ATOM 1802 C CA . ASP A 1 237 ? -6.958 -12.507 21.911 1.00 68.25 237 ASP A CA 1
ATOM 1803 C C . ASP A 1 237 ? -7.699 -11.482 21.032 1.00 68.25 237 ASP A C 1
ATOM 1805 O O . ASP A 1 237 ? -8.324 -10.532 21.512 1.00 68.25 237 ASP A O 1
ATOM 1809 N N . LEU A 1 238 ? -7.632 -11.690 19.713 1.00 68.75 238 LEU A N 1
ATOM 1810 C CA . LEU A 1 238 ? -8.315 -10.882 18.701 1.00 68.75 238 LEU A CA 1
ATOM 1811 C C . LEU A 1 238 ? -9.822 -10.801 18.949 1.00 68.75 238 LEU A C 1
ATOM 1813 O O . LEU A 1 238 ? -10.448 -9.805 18.588 1.00 68.75 238 LEU A O 1
ATOM 1817 N N . ARG A 1 239 ? -10.415 -11.845 19.538 1.00 70.06 239 ARG A N 1
ATOM 1818 C CA . ARG A 1 239 ? -11.840 -11.852 19.893 1.00 70.06 239 ARG A CA 1
ATOM 1819 C C . ARG A 1 239 ? -12.142 -10.822 20.972 1.00 70.06 239 ARG A C 1
ATOM 1821 O O . ARG A 1 239 ? -13.103 -10.075 20.834 1.00 70.06 239 ARG A O 1
ATOM 1828 N N . THR A 1 240 ? -11.285 -10.743 21.983 1.00 70.56 240 THR A N 1
ATOM 1829 C CA . THR A 1 240 ? -11.411 -9.819 23.111 1.00 70.56 240 THR A CA 1
ATOM 1830 C C . THR A 1 240 ? -11.274 -8.368 22.654 1.00 70.56 240 THR A C 1
ATOM 1832 O O . THR A 1 240 ? -12.108 -7.540 22.999 1.00 70.56 240 THR A O 1
ATOM 1835 N N . ILE A 1 241 ? -10.305 -8.062 21.784 1.00 73.44 241 ILE A N 1
ATOM 1836 C CA . ILE A 1 241 ? -10.159 -6.712 21.205 1.00 73.44 241 ILE A CA 1
ATOM 1837 C C . ILE A 1 241 ? -11.386 -6.318 20.376 1.00 73.44 241 ILE A C 1
ATOM 1839 O O . ILE A 1 241 ? -11.889 -5.204 20.510 1.00 73.44 241 ILE A O 1
ATOM 1843 N N . ARG A 1 242 ? -11.897 -7.228 19.539 1.00 74.31 242 ARG A N 1
ATOM 1844 C CA . ARG A 1 242 ? -13.110 -6.969 18.746 1.00 74.31 242 ARG A CA 1
ATOM 1845 C C . ARG A 1 242 ? -14.345 -6.778 19.618 1.00 74.31 242 ARG A C 1
ATOM 1847 O O . ARG A 1 242 ? -15.175 -5.942 19.291 1.00 74.31 242 ARG A O 1
ATOM 1854 N N . ALA A 1 243 ? -14.448 -7.498 20.734 1.00 76.50 243 ALA A N 1
ATOM 1855 C CA . ALA A 1 243 ? -15.536 -7.306 21.686 1.00 76.50 243 ALA A CA 1
ATOM 1856 C C . ALA A 1 243 ? -15.523 -5.886 22.280 1.00 76.50 243 ALA A C 1
ATOM 1858 O O . ALA A 1 243 ? -16.576 -5.252 22.335 1.00 76.50 243 ALA A O 1
ATOM 1859 N N . VAL A 1 244 ? -14.346 -5.341 22.631 1.00 78.75 244 VAL A N 1
ATOM 1860 C CA . VAL A 1 244 ? -14.238 -3.931 23.058 1.00 78.75 244 VAL A CA 1
ATOM 1861 C C . VAL A 1 244 ? -14.637 -2.981 21.929 1.00 78.75 244 VAL A C 1
ATOM 1863 O O . VAL A 1 244 ? -15.399 -2.048 22.158 1.00 78.75 244 VAL A O 1
ATOM 1866 N N . GLN A 1 245 ? -14.170 -3.225 20.700 1.00 79.69 245 GLN A N 1
ATOM 1867 C CA . GLN A 1 245 ? -14.510 -2.389 19.540 1.00 79.69 245 GLN A CA 1
ATOM 1868 C C . GLN A 1 245 ? -16.013 -2.365 19.243 1.00 79.69 245 GLN A C 1
ATOM 1870 O O . GLN A 1 245 ? -16.537 -1.323 18.860 1.00 79.69 245 GLN A O 1
ATOM 1875 N N . ASP A 1 246 ? -16.705 -3.495 19.387 1.00 80.31 246 ASP A N 1
ATOM 1876 C CA . ASP A 1 246 ? -18.151 -3.578 19.177 1.00 80.31 246 ASP A CA 1
ATOM 1877 C C . ASP A 1 246 ? -18.918 -2.797 20.247 1.00 80.31 246 ASP A C 1
ATOM 1879 O O . ASP A 1 246 ? -19.875 -2.095 19.922 1.00 80.31 246 ASP A O 1
ATOM 1883 N N . LYS A 1 247 ? -18.466 -2.849 21.505 1.00 82.88 247 LYS A N 1
ATOM 1884 C CA . LYS A 1 247 ? -19.057 -2.060 22.591 1.00 82.88 247 LYS A CA 1
ATOM 1885 C C . LYS A 1 247 ? -18.773 -0.564 22.438 1.00 82.88 247 LYS A C 1
ATOM 1887 O O . LYS A 1 247 ? -19.709 0.223 22.516 1.00 82.88 247 LYS A O 1
ATOM 1892 N N . LEU A 1 248 ? -17.542 -0.164 22.110 1.00 82.50 248 LEU A N 1
ATOM 1893 C CA . LEU A 1 248 ? -17.198 1.237 21.825 1.00 82.50 248 LEU A CA 1
ATOM 1894 C C . LEU A 1 248 ? -17.965 1.799 20.618 1.00 82.50 248 LEU A C 1
ATOM 1896 O O . LEU A 1 248 ? -18.407 2.943 20.649 1.00 82.50 248 LEU A O 1
ATOM 1900 N N . ALA A 1 249 ? -18.180 0.993 19.573 1.00 83.06 249 ALA A N 1
ATOM 1901 C CA . ALA A 1 249 ? -18.985 1.398 18.421 1.00 83.06 249 ALA A CA 1
ATOM 1902 C C . ALA A 1 249 ? -20.467 1.626 18.773 1.00 83.06 249 ALA A C 1
ATOM 1904 O O . ALA A 1 249 ? -21.141 2.380 18.073 1.00 83.06 249 ALA A O 1
ATOM 1905 N N . LEU A 1 250 ? -20.970 0.995 19.841 1.00 82.50 250 LEU A N 1
ATOM 1906 C CA . LEU A 1 250 ? -22.334 1.176 20.344 1.00 82.50 250 LEU A CA 1
ATOM 1907 C C . LEU A 1 250 ? -22.487 2.448 21.195 1.00 82.50 250 LEU A C 1
ATOM 1909 O O . LEU A 1 250 ? -23.575 3.015 21.228 1.00 82.50 250 LEU A O 1
ATOM 1913 N N . VAL A 1 251 ? -21.413 2.922 21.837 1.00 85.12 251 VAL A N 1
ATOM 1914 C CA . VAL A 1 251 ? -21.437 4.123 22.695 1.00 85.12 251 VAL A CA 1
ATOM 1915 C C . VAL A 1 251 ? -21.917 5.346 21.916 1.00 85.12 251 VAL A C 1
ATOM 1917 O O . VAL A 1 251 ? -22.821 6.036 22.371 1.00 85.12 251 VAL A O 1
ATOM 1920 N N . LEU A 1 252 ? -21.371 5.587 20.720 1.00 84.00 252 LEU A N 1
ATOM 1921 C CA . LEU A 1 252 ? -21.695 6.778 19.928 1.00 84.00 252 LEU A CA 1
ATOM 1922 C C . LEU A 1 252 ? -23.190 6.901 19.553 1.00 84.00 252 LEU A C 1
ATOM 1924 O O . LEU A 1 252 ? -23.779 7.933 19.865 1.00 84.00 252 LEU A O 1
ATOM 1928 N N . PRO A 1 253 ? -23.841 5.908 18.908 1.00 84.50 253 PRO A N 1
ATOM 1929 C CA . PRO A 1 253 ? -25.260 6.017 18.569 1.00 84.50 253 PRO A CA 1
ATOM 1930 C C . PRO A 1 253 ? -26.165 6.074 19.806 1.00 84.50 253 PRO A C 1
ATOM 1932 O O . PRO A 1 253 ? -27.191 6.745 19.761 1.00 84.50 253 PRO A O 1
ATOM 1935 N N . MET A 1 254 ? -25.797 5.400 20.903 1.00 86.19 254 MET A N 1
ATOM 1936 C CA . MET A 1 254 ? -26.572 5.450 22.147 1.00 86.19 254 MET A CA 1
ATOM 1937 C C . MET A 1 254 ? -26.460 6.814 22.832 1.00 86.19 254 MET A C 1
ATOM 1939 O O . MET A 1 254 ? -27.472 7.346 23.275 1.00 86.19 254 MET A O 1
ATOM 1943 N N . LEU A 1 255 ? -25.263 7.408 22.863 1.00 84.69 255 LEU A N 1
ATOM 1944 C CA . LEU A 1 255 ? -25.048 8.760 23.377 1.00 84.69 255 LEU A CA 1
ATOM 1945 C C . LEU A 1 255 ? -25.884 9.780 22.597 1.00 84.69 255 LEU A C 1
ATOM 1947 O O . LEU A 1 255 ? -26.618 10.547 23.208 1.00 84.69 255 LEU A O 1
ATOM 1951 N N . LEU A 1 256 ? -25.859 9.723 21.260 1.00 83.62 256 LEU A N 1
ATOM 1952 C CA . LEU A 1 256 ? -26.670 10.608 20.413 1.00 83.62 256 LEU A CA 1
ATOM 1953 C C . LEU A 1 256 ? -28.175 10.431 20.664 1.00 83.62 256 LEU A C 1
ATOM 1955 O O . LEU A 1 256 ? -28.895 11.413 20.795 1.00 83.62 256 LEU A O 1
ATOM 1959 N N . ALA A 1 257 ? -28.650 9.188 20.793 1.00 86.62 257 ALA A N 1
ATOM 1960 C CA . ALA A 1 257 ? -30.057 8.923 21.087 1.00 86.62 257 ALA A CA 1
ATOM 1961 C C . ALA A 1 257 ? -30.489 9.484 22.454 1.00 86.62 257 ALA A C 1
ATOM 1963 O O . ALA A 1 257 ? -31.615 9.970 22.596 1.00 86.62 257 ALA A O 1
ATOM 1964 N N . VAL A 1 258 ? -29.609 9.421 23.460 1.00 86.38 258 VAL A N 1
ATOM 1965 C CA . VAL A 1 258 ? -29.849 10.010 24.783 1.00 86.38 258 VAL A CA 1
ATOM 1966 C C . VAL A 1 258 ? -29.820 11.540 24.702 1.00 86.38 258 VAL A C 1
ATOM 1968 O O . VAL A 1 258 ? -30.768 12.166 25.164 1.00 86.38 258 VAL A O 1
ATOM 1971 N N . GLU A 1 259 ? -28.817 12.147 24.061 1.00 84.56 259 GLU A N 1
ATOM 1972 C CA . GLU A 1 259 ? -28.718 13.605 23.862 1.00 84.56 259 GLU A CA 1
ATOM 1973 C C . GLU A 1 259 ? -29.951 14.186 23.152 1.00 84.56 259 GLU A C 1
ATOM 1975 O O . GLU A 1 259 ? -30.547 15.153 23.635 1.00 84.56 259 GLU A O 1
ATOM 1980 N N . ASP A 1 260 ? -30.376 13.580 22.041 1.00 83.81 260 ASP A N 1
ATOM 1981 C CA . ASP A 1 260 ? -31.542 14.023 21.268 1.00 83.81 260 ASP A CA 1
ATOM 1982 C C . ASP A 1 260 ? -32.819 13.957 22.119 1.00 83.81 260 ASP A C 1
ATOM 1984 O O . ASP A 1 260 ? -33.632 14.888 22.131 1.00 83.81 260 ASP A O 1
ATOM 1988 N N . SER A 1 261 ? -32.975 12.878 22.893 1.00 83.69 261 SER A N 1
ATOM 1989 C CA . SER A 1 261 ? -34.137 12.694 23.766 1.00 83.69 261 SER A CA 1
ATOM 1990 C C . SER A 1 261 ? -34.129 13.665 24.952 1.00 83.69 261 SER A C 1
ATOM 1992 O O . SER A 1 261 ? -35.173 14.218 25.303 1.00 83.69 261 SER A O 1
ATOM 1994 N N . LEU A 1 262 ? -32.960 13.942 25.540 1.00 84.25 262 LEU A N 1
ATOM 1995 C CA . LEU A 1 262 ? -32.797 14.933 26.608 1.00 84.25 262 LEU A CA 1
ATOM 1996 C C . LEU A 1 262 ? -33.060 16.356 26.110 1.00 84.25 262 LEU A C 1
ATOM 1998 O O . LEU A 1 262 ? -33.715 17.134 26.807 1.00 84.25 262 LEU A O 1
ATOM 2002 N N . THR A 1 263 ? -32.620 16.674 24.893 1.00 83.50 263 THR A N 1
ATOM 2003 C CA . THR A 1 263 ? -32.896 17.955 24.229 1.00 83.50 263 THR A CA 1
ATOM 2004 C C . THR A 1 263 ? -34.395 18.123 23.990 1.00 83.50 263 THR A C 1
ATOM 2006 O O . THR A 1 263 ? -34.966 19.166 24.311 1.00 83.50 263 THR A O 1
ATOM 2009 N N . ALA A 1 264 ? -35.062 17.071 23.508 1.00 82.62 264 ALA A N 1
ATOM 2010 C CA . ALA A 1 264 ? -36.506 17.069 23.305 1.00 82.62 264 ALA A CA 1
ATOM 2011 C C . ALA A 1 264 ? -37.289 17.215 24.626 1.00 82.62 264 ALA A C 1
ATOM 2013 O O . ALA A 1 264 ? -38.270 17.960 24.680 1.00 82.62 264 ALA A O 1
ATOM 2014 N N . LEU A 1 265 ? -36.861 16.556 25.710 1.00 82.56 265 LEU A N 1
ATOM 2015 C CA . LEU A 1 265 ? -37.485 16.674 27.037 1.00 82.56 265 LEU A CA 1
ATOM 2016 C C . LEU A 1 265 ? -37.242 18.053 27.676 1.00 82.56 265 LEU A C 1
ATOM 2018 O O . LEU A 1 265 ? -38.148 18.634 28.285 1.00 82.56 265 LEU A O 1
ATOM 2022 N N . GLY A 1 266 ? -36.042 18.612 27.525 1.00 81.50 266 GLY A N 1
ATOM 2023 C CA . GLY A 1 266 ? -35.670 19.921 28.050 1.00 81.50 266 GLY A CA 1
ATOM 2024 C C . GLY A 1 266 ? -35.852 20.031 29.572 1.00 81.50 266 GLY A C 1
ATOM 2025 O O . GLY A 1 266 ? -35.315 19.238 30.350 1.00 81.50 266 GLY A O 1
ATOM 2026 N N . LYS A 1 267 ? -36.632 21.023 30.027 1.00 79.38 267 LYS A N 1
ATOM 2027 C CA . LYS A 1 267 ? -36.975 21.221 31.454 1.00 79.38 267 LYS A CA 1
ATOM 2028 C C . LYS A 1 267 ? -38.112 20.320 31.954 1.00 79.38 267 LYS A C 1
ATOM 2030 O O . LYS A 1 267 ? -38.409 20.341 33.141 1.00 79.38 267 LYS A O 1
ATOM 2035 N N . ARG A 1 268 ? -38.750 19.529 31.082 1.00 80.56 268 ARG A N 1
ATOM 2036 C CA . ARG A 1 268 ? -39.910 18.682 31.426 1.00 80.56 268 ARG A CA 1
ATOM 2037 C C . ARG A 1 268 ? -39.524 17.341 32.054 1.00 80.56 268 ARG A C 1
ATOM 2039 O O . ARG A 1 268 ? -40.383 16.469 32.158 1.00 80.56 268 ARG A O 1
ATOM 2046 N N . ARG A 1 269 ? -38.253 17.164 32.423 1.00 81.31 269 ARG A N 1
ATOM 2047 C CA . ARG A 1 269 ? -37.697 15.931 32.992 1.00 81.31 269 ARG A CA 1
ATOM 2048 C C . ARG A 1 269 ? -38.223 15.681 34.408 1.00 81.31 269 ARG A C 1
ATOM 2050 O O . ARG A 1 269 ? -38.381 16.627 35.178 1.00 81.31 269 ARG A O 1
ATOM 2057 N N . SER A 1 270 ? -38.476 14.422 34.756 1.00 81.44 270 SER A N 1
ATOM 2058 C CA . SER A 1 270 ? -38.769 14.007 36.131 1.00 81.44 270 SER A CA 1
ATOM 2059 C C . SER A 1 270 ? -37.568 14.231 37.052 1.00 81.44 270 SER A C 1
ATOM 2061 O O . SER A 1 270 ? -36.418 14.233 36.612 1.00 81.44 270 SER A O 1
ATOM 2063 N N . ALA A 1 271 ? -37.837 14.402 38.351 1.00 81.19 271 ALA A N 1
ATOM 2064 C CA . ALA A 1 271 ? -36.786 14.423 39.368 1.00 81.19 271 ALA A CA 1
ATOM 2065 C C . ALA A 1 271 ? -36.009 13.095 39.376 1.00 81.19 271 ALA A C 1
ATOM 2067 O O . ALA A 1 271 ? -34.789 13.123 39.306 1.00 81.19 271 ALA A O 1
ATOM 2068 N N . GLU A 1 272 ? -36.718 11.960 39.294 1.00 83.00 272 GLU A N 1
ATOM 2069 C CA . GLU A 1 272 ? -36.124 10.615 39.196 1.00 83.00 272 GLU A CA 1
ATOM 2070 C C . GLU A 1 272 ? -35.126 10.492 38.025 1.00 83.00 272 GLU A C 1
ATOM 2072 O O . GLU A 1 272 ? -34.048 9.930 38.189 1.00 83.00 272 GLU A O 1
ATOM 2077 N N . MET A 1 273 ? -35.444 11.052 36.847 1.00 83.31 273 MET A N 1
ATOM 2078 C CA . MET A 1 273 ? -34.520 11.084 35.704 1.00 83.31 273 MET A CA 1
ATOM 2079 C C . MET A 1 273 ? -33.307 11.989 35.961 1.00 83.31 273 MET A C 1
ATOM 2081 O O . MET A 1 273 ? -32.196 11.648 35.568 1.00 83.31 273 MET A O 1
ATOM 2085 N N . ASN A 1 274 ? -33.495 13.155 36.587 1.00 84.25 274 ASN A N 1
ATOM 2086 C CA . ASN A 1 274 ? -32.379 14.056 36.887 1.00 84.25 274 ASN A CA 1
ATOM 2087 C C . ASN A 1 274 ? -31.414 13.442 37.911 1.00 84.25 274 ASN A C 1
ATOM 2089 O O . ASN A 1 274 ? -30.204 13.581 37.739 1.00 84.25 274 ASN A O 1
ATOM 2093 N N . ASP A 1 275 ? -31.940 12.731 38.909 1.00 84.44 275 ASP A N 1
ATOM 2094 C CA . ASP A 1 275 ? -31.142 12.007 39.900 1.00 84.44 275 ASP A CA 1
ATOM 2095 C C . ASP A 1 275 ? -30.329 10.894 39.214 1.00 84.44 275 ASP A C 1
ATOM 2097 O O . ASP A 1 275 ? -29.102 10.883 39.319 1.00 84.44 275 ASP A O 1
ATOM 2101 N N . LEU A 1 276 ? -30.975 10.066 38.377 1.00 85.00 276 LEU A N 1
ATOM 2102 C CA . LEU A 1 276 ? -30.318 9.034 37.554 1.00 85.00 276 LEU A CA 1
ATOM 2103 C C . LEU A 1 276 ? -29.211 9.594 36.647 1.00 85.00 276 LEU A C 1
ATOM 2105 O O . LEU A 1 276 ? -28.131 9.012 36.537 1.00 85.00 276 LEU A O 1
ATOM 2109 N N . LEU A 1 277 ? -29.468 10.723 35.979 1.00 84.69 277 LEU A N 1
ATOM 2110 C CA . LEU A 1 277 ? -28.471 11.387 35.137 1.00 84.69 277 LEU A CA 1
ATOM 2111 C C . LEU A 1 277 ? -27.292 11.893 35.970 1.00 84.69 277 LEU A C 1
ATOM 2113 O O . LEU A 1 277 ? -26.150 11.761 35.538 1.00 84.69 277 LEU A O 1
ATOM 2117 N N . SER A 1 278 ? -27.548 12.449 37.156 1.00 83.81 278 SER A N 1
ATOM 2118 C CA . SER A 1 278 ? -26.493 12.943 38.044 1.00 83.81 278 SER A CA 1
ATOM 2119 C C . SER A 1 278 ? -25.610 11.810 38.575 1.00 83.81 278 SER A C 1
ATOM 2121 O O . SER A 1 278 ? -24.381 11.925 38.541 1.00 83.81 278 SER A O 1
ATOM 2123 N N . ASP A 1 279 ? -26.216 10.679 38.944 1.00 85.12 279 ASP A N 1
ATOM 2124 C CA . ASP A 1 279 ? -25.504 9.482 39.382 1.00 85.12 279 ASP A CA 1
ATOM 2125 C C . ASP A 1 279 ? -24.642 8.921 38.244 1.00 85.12 279 ASP A C 1
ATOM 2127 O O . ASP A 1 279 ? -23.462 8.616 38.445 1.00 85.12 279 ASP A O 1
ATOM 2131 N N . PHE A 1 280 ? -25.172 8.881 37.017 1.00 84.19 280 PHE A N 1
ATOM 2132 C CA . PHE A 1 280 ? -24.423 8.424 35.848 1.00 84.19 280 PHE A CA 1
ATOM 2133 C C . PHE A 1 280 ? -23.281 9.372 35.443 1.00 84.19 280 PHE A C 1
ATOM 2135 O O . PHE A 1 280 ? -22.179 8.912 35.138 1.00 84.19 280 PHE A O 1
ATOM 2142 N N . VAL A 1 281 ? -23.485 10.692 35.486 1.00 84.56 281 VAL A N 1
ATOM 2143 C CA . VAL A 1 281 ? -22.408 11.677 35.265 1.00 84.56 281 VAL A CA 1
ATOM 2144 C C . VAL A 1 281 ? -21.309 11.515 36.320 1.00 84.56 281 VAL A C 1
ATOM 2146 O O . VAL A 1 281 ? -20.120 11.546 35.995 1.00 84.56 281 VAL A O 1
ATOM 2149 N N . SER A 1 282 ? -21.679 11.258 37.578 1.00 83.62 282 SER A N 1
ATOM 2150 C CA . SER A 1 282 ? -20.706 11.000 38.646 1.00 83.62 282 SER A CA 1
ATOM 2151 C C . SER A 1 282 ? -19.886 9.728 38.401 1.00 83.62 282 SER A C 1
ATOM 2153 O O . SER A 1 282 ? -18.686 9.712 38.672 1.00 83.62 282 SER A O 1
ATOM 2155 N N . TRP A 1 283 ? -20.512 8.681 37.851 1.00 84.19 283 TRP A N 1
ATOM 2156 C CA . TRP A 1 283 ? -19.847 7.427 37.502 1.00 84.19 283 TRP A CA 1
ATOM 2157 C C . TRP A 1 283 ? -18.922 7.590 36.291 1.00 84.19 283 TRP A C 1
ATOM 2159 O O . TRP A 1 283 ? -17.775 7.161 36.330 1.00 84.19 283 TRP A O 1
ATOM 2169 N N . THR A 1 284 ? -19.376 8.269 35.236 1.00 82.00 284 THR A N 1
ATOM 2170 C CA . THR A 1 284 ? -18.571 8.490 34.018 1.00 82.00 284 THR A CA 1
ATOM 2171 C C . THR A 1 284 ? -17.379 9.426 34.225 1.00 82.00 284 THR A C 1
ATOM 2173 O O . THR A 1 284 ? -16.421 9.371 33.454 1.00 82.00 284 THR A O 1
ATOM 2176 N N . SER A 1 285 ? -17.411 10.260 35.267 1.00 79.25 285 SER A N 1
ATOM 2177 C CA . SER A 1 285 ? -16.318 11.174 35.614 1.00 79.25 285 SER A CA 1
ATOM 2178 C C . SER A 1 285 ? -15.095 10.469 36.213 1.00 79.25 285 SER A C 1
ATOM 2180 O O . SER A 1 285 ? -14.006 11.040 36.206 1.00 79.25 285 SER A O 1
ATOM 2182 N N . ASP A 1 286 ? -15.249 9.237 36.707 1.00 77.44 286 ASP A N 1
ATOM 2183 C CA . ASP A 1 286 ? -14.159 8.431 37.256 1.00 77.44 286 ASP A CA 1
ATOM 2184 C C . ASP A 1 286 ? -14.108 7.060 36.571 1.00 77.44 286 ASP A C 1
ATOM 2186 O O . ASP A 1 286 ? -14.835 6.127 36.917 1.00 77.44 286 ASP A O 1
ATOM 2190 N N . GLN A 1 287 ? -13.224 6.945 35.575 1.00 68.75 287 GLN A N 1
ATOM 2191 C CA . GLN A 1 287 ? -13.059 5.731 34.776 1.00 68.75 287 GLN A CA 1
ATOM 2192 C C . GLN A 1 287 ? -12.623 4.520 35.619 1.00 68.75 287 GLN A C 1
ATOM 2194 O O . GLN A 1 287 ? -12.870 3.396 35.191 1.00 68.75 287 GLN A O 1
ATOM 2199 N N . ASP A 1 288 ? -11.982 4.720 36.775 1.00 69.19 288 ASP A N 1
ATOM 2200 C CA . ASP A 1 288 ? -11.416 3.639 37.591 1.00 69.19 288 ASP A CA 1
ATOM 2201 C C . ASP A 1 288 ? -12.398 3.115 38.665 1.00 69.19 288 ASP A C 1
ATOM 2203 O O . ASP A 1 288 ? -12.032 2.254 39.474 1.00 69.19 288 ASP A O 1
ATOM 2207 N N . ARG A 1 289 ? -13.657 3.588 38.678 1.00 70.25 289 ARG A N 1
ATOM 2208 C CA . ARG A 1 289 ? -14.684 3.078 39.600 1.00 70.25 289 ARG A CA 1
ATOM 2209 C C . ARG A 1 289 ? -15.005 1.595 39.374 1.00 70.25 289 ARG A C 1
ATOM 2211 O O . ARG A 1 289 ? -14.992 1.109 38.240 1.00 70.25 289 ARG A O 1
ATOM 2218 N N . PRO A 1 290 ? -15.333 0.856 40.451 1.00 62.94 290 PRO A N 1
ATOM 2219 C CA . PRO A 1 290 ? -15.597 -0.570 40.364 1.00 62.94 290 PRO A CA 1
ATOM 2220 C C . PRO A 1 290 ? -16.838 -0.886 39.502 1.00 62.94 290 PRO A C 1
ATOM 2222 O O . PRO A 1 290 ? -17.821 -0.144 39.523 1.00 62.94 290 PRO A O 1
ATOM 2225 N N . PRO A 1 291 ? -16.853 -2.034 38.794 1.00 60.75 291 PRO A N 1
ATOM 2226 C CA . PRO A 1 291 ? -17.953 -2.421 37.901 1.00 60.75 291 PRO A CA 1
ATOM 2227 C C . PRO A 1 291 ? -19.295 -2.633 38.610 1.00 60.75 291 PRO A C 1
ATOM 2229 O O . PRO A 1 291 ? -20.343 -2.561 37.975 1.00 60.75 291 PRO A O 1
ATOM 2232 N N . THR A 1 292 ? -19.262 -2.890 39.919 1.00 62.44 292 THR A N 1
ATOM 2233 C CA . THR A 1 292 ? -20.446 -3.082 40.765 1.00 62.44 292 THR A CA 1
ATOM 2234 C C . THR A 1 292 ? -21.383 -1.872 40.717 1.00 62.44 292 THR A C 1
ATOM 2236 O O . THR A 1 292 ? -22.599 -2.047 40.682 1.00 62.44 292 THR A O 1
ATOM 2239 N N . ASP A 1 293 ? -20.824 -0.663 40.606 1.00 76.31 293 ASP A N 1
ATOM 2240 C CA . ASP A 1 293 ? -21.591 0.583 40.529 1.00 76.31 293 ASP A CA 1
ATOM 2241 C C . ASP A 1 293 ? -22.395 0.671 39.215 1.00 76.31 293 ASP A C 1
ATOM 2243 O O . ASP A 1 293 ? -23.486 1.240 39.178 1.00 76.31 293 ASP A O 1
ATOM 2247 N N . ALA A 1 294 ? -21.897 0.067 38.129 1.00 79.00 294 ALA A N 1
ATOM 2248 C CA . ALA A 1 294 ? -22.591 0.046 36.841 1.00 79.00 294 ALA A CA 1
ATOM 2249 C C . ALA A 1 294 ? -23.802 -0.901 36.851 1.00 79.00 294 ALA A C 1
ATOM 2251 O O . ALA A 1 294 ? -24.857 -0.559 36.313 1.00 79.00 294 ALA A O 1
ATOM 2252 N N . ASP A 1 295 ? -23.678 -2.068 37.493 1.00 82.12 295 ASP A N 1
ATOM 2253 C CA . ASP A 1 295 ? -24.797 -3.002 37.666 1.00 82.12 295 ASP A CA 1
ATOM 2254 C C . ASP A 1 295 ? -25.916 -2.381 38.519 1.00 82.12 295 ASP A C 1
ATOM 2256 O O . ASP A 1 295 ? -27.101 -2.594 38.242 1.00 82.12 295 ASP A O 1
ATOM 2260 N N . ASP A 1 296 ? -25.555 -1.573 39.521 1.00 85.00 296 ASP A N 1
ATOM 2261 C CA . ASP A 1 296 ? -26.501 -0.800 40.328 1.00 85.00 296 ASP A CA 1
ATOM 2262 C C . ASP A 1 296 ? -27.244 0.257 39.509 1.00 85.00 296 ASP A C 1
ATOM 2264 O O . ASP A 1 296 ? -28.476 0.296 39.544 1.00 85.00 296 ASP A O 1
ATOM 2268 N N . LEU A 1 297 ? -26.540 1.040 38.691 1.00 84.38 297 LEU A N 1
ATOM 2269 C CA . LEU A 1 297 ? -27.164 2.018 37.792 1.00 84.38 297 LEU A CA 1
ATOM 2270 C C . LEU A 1 297 ? -28.110 1.356 36.776 1.00 84.38 297 LEU A C 1
ATOM 2272 O O . LEU A 1 297 ? -29.218 1.842 36.533 1.00 84.38 297 LEU A O 1
ATOM 2276 N N . ILE A 1 298 ? -27.728 0.203 36.214 1.00 85.25 298 ILE A N 1
ATOM 2277 C CA . ILE A 1 298 ? -28.593 -0.567 35.304 1.00 85.25 298 ILE A CA 1
ATOM 2278 C C . ILE A 1 298 ? -29.840 -1.075 36.040 1.00 85.25 298 ILE A C 1
ATOM 2280 O O . ILE A 1 298 ? -30.934 -1.078 35.466 1.00 85.25 298 ILE A O 1
ATOM 2284 N N . ARG A 1 299 ? -29.709 -1.509 37.303 1.00 86.50 299 ARG A N 1
ATOM 2285 C CA . ARG A 1 299 ? -30.861 -1.891 38.134 1.00 86.50 299 ARG A CA 1
ATOM 2286 C C . ARG A 1 299 ? -31.802 -0.710 38.353 1.00 86.50 299 ARG A C 1
ATOM 2288 O O . ARG A 1 299 ? -32.999 -0.883 38.131 1.00 86.50 299 ARG A O 1
ATOM 2295 N N . GLN A 1 300 ? -31.275 0.464 38.702 1.00 85.81 300 GLN A N 1
ATOM 2296 C CA . GLN A 1 300 ? -32.075 1.677 38.891 1.00 85.81 300 GLN A CA 1
ATOM 2297 C C . GLN A 1 300 ? -32.827 2.068 37.608 1.00 85.81 300 GLN A C 1
ATOM 2299 O O . GLN A 1 300 ? -34.025 2.351 37.659 1.00 85.81 300 GLN A O 1
ATOM 2304 N N . CYS A 1 301 ? -32.168 1.977 36.445 1.00 86.19 301 CYS A N 1
ATOM 2305 C CA . CYS A 1 301 ? -32.800 2.204 35.142 1.00 86.19 301 CYS A CA 1
ATOM 2306 C C . CYS A 1 301 ? -33.953 1.221 34.867 1.00 86.19 301 CYS A C 1
ATOM 2308 O O . CYS A 1 301 ? -34.995 1.610 34.349 1.00 86.19 301 CYS A O 1
ATOM 2310 N N . LYS A 1 302 ? -33.799 -0.063 35.220 1.00 84.81 302 LYS A N 1
ATOM 2311 C CA . LYS A 1 302 ? -34.851 -1.081 35.029 1.00 84.81 302 LYS A CA 1
ATOM 2312 C C . LYS A 1 302 ? -36.036 -0.912 35.979 1.00 84.81 302 LYS A C 1
ATOM 2314 O O . LYS A 1 302 ? -37.141 -1.306 35.624 1.00 84.81 302 LYS A O 1
ATOM 2319 N N . SER A 1 303 ? -35.811 -0.358 37.169 1.00 84.12 303 SER A N 1
ATOM 2320 C CA . SER A 1 303 ? -36.868 -0.039 38.138 1.00 84.12 303 SER A CA 1
ATOM 2321 C C . SER A 1 303 ? -37.540 1.316 37.896 1.00 84.12 303 SER A C 1
ATOM 2323 O O . SER A 1 303 ? -38.351 1.743 38.714 1.00 84.12 303 SER A O 1
ATOM 2325 N N . PHE A 1 304 ? -37.200 2.014 36.810 1.00 83.06 304 PHE A N 1
ATOM 2326 C CA . PHE A 1 304 ? -37.769 3.318 36.500 1.00 83.06 304 PHE A CA 1
ATOM 2327 C C . PHE A 1 304 ? -39.245 3.191 36.100 1.00 83.06 304 PHE A C 1
ATOM 2329 O O . PHE A 1 304 ? -39.579 2.620 35.063 1.00 83.06 304 PHE A O 1
ATOM 2336 N N . GLU A 1 305 ? -40.134 3.750 36.920 1.00 71.00 305 GLU A N 1
ATOM 2337 C CA . GLU A 1 305 ? -41.582 3.745 36.674 1.00 71.00 305 GLU A CA 1
ATOM 2338 C C . GLU A 1 305 ? -42.098 5.084 36.117 1.00 71.00 305 GLU A C 1
ATOM 2340 O O . GLU A 1 305 ? -43.247 5.161 35.679 1.00 71.00 305 GLU A O 1
ATOM 2345 N N . GLY A 1 306 ? -41.271 6.139 36.110 1.00 65.06 306 GLY A N 1
ATOM 2346 C CA . GLY A 1 306 ? -41.649 7.462 35.607 1.00 65.06 306 GLY A CA 1
ATOM 2347 C C . GLY A 1 306 ? -42.838 8.050 36.370 1.00 65.06 306 GLY A C 1
ATOM 2348 O O . GLY A 1 306 ? -43.828 8.481 35.767 1.00 65.06 306 GLY A O 1
ATOM 2349 N N . ARG A 1 307 ? -42.782 8.022 37.709 1.00 63.03 307 ARG A N 1
ATOM 2350 C CA . ARG A 1 307 ? -43.925 8.371 38.563 1.00 63.03 307 ARG A CA 1
ATOM 2351 C C . ARG A 1 307 ? -44.239 9.870 38.472 1.00 63.03 307 ARG A C 1
ATOM 2353 O O . ARG A 1 307 ? -43.469 10.723 38.900 1.00 63.03 307 ARG A O 1
ATOM 2360 N N . GLY A 1 308 ? -45.414 10.204 37.933 1.00 60.59 308 GLY A N 1
ATOM 2361 C CA . GLY A 1 308 ? -45.937 11.573 37.895 1.00 60.59 308 GLY A CA 1
ATOM 2362 C C . GLY A 1 308 ? -47.353 11.634 37.319 1.00 60.59 308 GLY A C 1
ATOM 2363 O O . GLY A 1 308 ? -47.556 11.328 36.147 1.00 60.59 308 GLY A O 1
ATOM 2364 N N . ARG A 1 309 ? -48.341 12.025 38.138 1.00 53.06 309 ARG A N 1
ATOM 2365 C CA . ARG A 1 309 ? -49.774 12.048 37.765 1.00 53.06 309 ARG A CA 1
ATOM 2366 C C . ARG A 1 309 ? -50.151 13.127 36.733 1.00 53.06 309 ARG A C 1
ATOM 2368 O O . ARG A 1 309 ? -51.164 12.956 36.070 1.00 53.06 309 ARG A O 1
ATOM 2375 N N . ASP A 1 310 ? -49.325 14.162 36.561 1.00 61.94 310 ASP A N 1
ATOM 2376 C CA . ASP A 1 310 ? -49.615 15.368 35.753 1.00 61.94 310 ASP A CA 1
ATOM 2377 C C . ASP A 1 310 ? -48.804 15.477 34.444 1.00 61.94 310 ASP A C 1
ATOM 2379 O O . ASP A 1 310 ? -48.643 16.557 33.877 1.00 61.94 310 ASP A O 1
ATOM 2383 N N . ARG A 1 311 ? -48.250 14.366 33.940 1.00 68.50 311 ARG A N 1
ATOM 2384 C CA . ARG A 1 311 ? -47.363 14.382 32.762 1.00 68.50 311 ARG A CA 1
ATOM 2385 C C . ARG A 1 311 ? -48.013 13.801 31.514 1.00 68.50 311 ARG A C 1
ATOM 2387 O O . ARG A 1 311 ? -48.703 12.775 31.572 1.00 68.50 311 ARG A O 1
ATOM 2394 N N . SER A 1 312 ? -47.732 14.432 30.371 1.00 79.38 312 SER A N 1
ATOM 2395 C CA . SER A 1 312 ? -48.184 13.947 29.066 1.00 79.38 312 SER A CA 1
ATOM 2396 C C . SER A 1 312 ? -47.707 12.506 28.840 1.00 79.38 312 SER A C 1
ATOM 2398 O O . SER A 1 312 ? -46.634 12.102 29.296 1.00 79.38 312 SER A O 1
ATOM 2400 N N . GLU A 1 313 ? -48.532 11.692 28.184 1.00 81.69 313 GLU A N 1
ATOM 2401 C CA . GLU A 1 313 ? -48.187 10.303 27.853 1.00 81.69 313 GLU A CA 1
ATOM 2402 C C . GLU A 1 313 ? -46.930 10.231 26.973 1.00 81.69 313 GLU A C 1
ATOM 2404 O O . GLU A 1 313 ? -46.077 9.369 27.169 1.00 81.69 313 GLU A O 1
ATOM 2409 N N . TRP A 1 314 ? -46.767 11.207 26.076 1.00 82.00 314 TRP A N 1
ATOM 2410 C CA . TRP A 1 314 ? -45.603 11.329 25.205 1.00 82.00 314 TRP A CA 1
ATOM 2411 C C . TRP A 1 314 ? -44.303 11.584 25.976 1.00 82.00 314 TRP A C 1
ATOM 2413 O O . TRP A 1 314 ? -43.307 10.912 25.721 1.00 82.00 314 TRP A O 1
ATOM 2423 N N . ASP A 1 315 ? -44.309 12.491 26.960 1.00 83.25 315 ASP A N 1
ATOM 2424 C CA . ASP A 1 315 ? -43.119 12.765 27.778 1.00 83.25 315 ASP A CA 1
ATOM 2425 C C . ASP A 1 315 ? -42.737 11.545 28.638 1.00 83.25 315 ASP A C 1
ATOM 2427 O O . ASP A 1 315 ? -41.553 11.279 28.842 1.00 83.25 315 ASP A O 1
ATOM 2431 N N . ARG A 1 316 ? -43.727 10.761 29.096 1.00 81.31 316 ARG A N 1
ATOM 2432 C CA . ARG A 1 316 ? -43.493 9.502 29.829 1.00 81.31 316 ARG A CA 1
ATOM 2433 C C . ARG A 1 316 ? -42.861 8.424 28.947 1.00 81.31 316 ARG A C 1
ATOM 2435 O O . ARG A 1 316 ? -41.910 7.776 29.376 1.00 81.31 316 ARG A O 1
ATOM 2442 N N . LEU A 1 317 ? -43.355 8.248 27.721 1.00 83.50 317 LEU A N 1
ATOM 2443 C CA . LEU A 1 317 ? -42.783 7.299 26.757 1.00 83.50 317 LEU A CA 1
ATOM 2444 C C . LEU A 1 317 ? -41.367 7.704 26.331 1.00 83.50 317 LEU A C 1
ATOM 2446 O O . LEU A 1 317 ? -40.485 6.849 26.238 1.00 83.50 317 LEU A O 1
ATOM 2450 N N . LEU A 1 318 ? -41.141 9.002 26.113 1.00 84.62 318 LEU A N 1
ATOM 2451 C CA . LEU A 1 318 ? -39.833 9.537 25.749 1.00 84.62 318 LEU A CA 1
ATOM 2452 C C . LEU A 1 318 ? -38.819 9.354 26.888 1.00 84.62 318 LEU A C 1
ATOM 2454 O O . LEU A 1 318 ? -37.688 8.943 26.634 1.00 84.62 318 LEU A O 1
ATOM 2458 N N . GLU A 1 319 ? -39.216 9.568 28.147 1.00 86.44 319 GLU A N 1
ATOM 2459 C CA . GLU A 1 319 ? -38.359 9.262 29.300 1.00 86.44 319 GLU A CA 1
ATOM 2460 C C . GLU A 1 319 ? -38.055 7.777 29.434 1.00 86.44 319 GLU A C 1
ATOM 2462 O O . GLU A 1 319 ? -36.890 7.423 29.581 1.00 86.44 319 GLU A O 1
ATOM 2467 N N . ALA A 1 320 ? -39.060 6.906 29.331 1.00 85.31 320 ALA A N 1
ATOM 2468 C CA . ALA A 1 320 ? -38.844 5.463 29.407 1.00 85.31 320 ALA A CA 1
ATOM 2469 C C . ALA A 1 320 ? -37.874 4.976 28.312 1.00 85.31 320 ALA A C 1
ATOM 2471 O O . ALA A 1 320 ? -36.964 4.194 28.588 1.00 85.31 320 ALA A O 1
ATOM 2472 N N . GLY A 1 321 ? -38.011 5.491 27.083 1.00 86.75 321 GLY A N 1
ATOM 2473 C CA . GLY A 1 321 ? -37.066 5.227 25.995 1.00 86.75 321 GLY A CA 1
ATOM 2474 C C . GLY A 1 321 ? -35.663 5.777 26.273 1.00 86.75 321 GLY A C 1
ATOM 2475 O O . GLY A 1 321 ? -34.673 5.093 26.018 1.00 86.75 321 GLY A O 1
ATOM 2476 N N . THR A 1 322 ? -35.566 6.974 26.861 1.00 86.44 322 THR A N 1
ATOM 2477 C CA . THR A 1 322 ? -34.283 7.579 27.255 1.00 86.44 322 THR A CA 1
ATOM 2478 C C . THR A 1 322 ? -33.582 6.739 28.322 1.00 86.44 322 THR A C 1
ATOM 2480 O O . THR A 1 322 ? -32.398 6.452 28.171 1.00 86.44 322 THR A O 1
ATOM 2483 N N . VAL A 1 323 ? -34.298 6.274 29.354 1.00 87.44 323 VAL A N 1
ATOM 2484 C CA . VAL A 1 323 ? -33.745 5.396 30.403 1.00 87.44 323 VAL A CA 1
ATOM 2485 C C . VAL A 1 323 ? -33.300 4.048 29.828 1.00 87.44 323 VAL A C 1
ATOM 2487 O O . VAL A 1 323 ? -32.249 3.531 30.205 1.00 87.44 323 VAL A O 1
ATOM 2490 N N . ALA A 1 324 ? -34.042 3.484 28.871 1.00 86.44 324 ALA A N 1
ATOM 2491 C CA . ALA A 1 324 ? -33.643 2.249 28.194 1.00 86.44 324 ALA A CA 1
ATOM 2492 C C . ALA A 1 324 ? -32.353 2.420 27.363 1.00 86.44 324 ALA A C 1
ATOM 2494 O O . ALA A 1 324 ? -31.461 1.563 27.401 1.00 86.44 324 ALA A O 1
ATOM 2495 N N . ASN A 1 325 ? -32.221 3.544 26.650 1.00 87.69 325 ASN A N 1
ATOM 2496 C CA . ASN A 1 325 ? -30.995 3.893 25.930 1.00 87.69 325 ASN A CA 1
ATOM 2497 C C . ASN A 1 325 ? -29.831 4.151 26.901 1.00 87.69 325 ASN A C 1
ATOM 2499 O O . ASN A 1 325 ? -28.720 3.687 26.648 1.00 87.69 325 ASN A O 1
ATOM 2503 N N . LEU A 1 326 ? -30.091 4.800 28.042 1.00 87.38 326 LEU A N 1
ATOM 2504 C CA . LEU A 1 326 ? -29.111 5.036 29.105 1.00 87.38 326 LEU A CA 1
ATOM 2505 C C . LEU A 1 326 ? -28.588 3.716 29.690 1.00 87.38 326 LEU A C 1
ATOM 2507 O O . LEU A 1 326 ? -27.381 3.525 29.784 1.00 87.38 326 LEU A O 1
ATOM 2511 N N . ALA A 1 327 ? -29.473 2.762 29.992 1.00 87.31 327 ALA A N 1
ATOM 2512 C CA . ALA A 1 327 ? -29.085 1.433 30.466 1.00 87.31 327 ALA A CA 1
ATOM 2513 C C . ALA A 1 327 ? -28.194 0.694 29.452 1.00 87.31 327 ALA A C 1
ATOM 2515 O O . ALA A 1 327 ? -27.224 0.037 29.829 1.00 87.31 327 ALA A O 1
ATOM 2516 N N . THR A 1 328 ? -28.501 0.828 28.158 1.00 87.00 328 THR A N 1
ATOM 2517 C CA . THR A 1 328 ? -27.702 0.239 27.072 1.00 87.00 328 THR A CA 1
ATOM 2518 C C . THR A 1 328 ? -26.331 0.912 26.950 1.00 87.00 328 THR A C 1
ATOM 2520 O O . THR A 1 328 ? -25.328 0.238 26.713 1.00 87.00 328 THR A O 1
ATOM 2523 N N . LEU A 1 329 ? -26.272 2.232 27.144 1.00 87.25 329 LEU A N 1
ATOM 2524 C CA . LEU A 1 329 ? -25.036 3.012 27.158 1.00 87.25 329 LEU A CA 1
ATOM 2525 C C . LEU A 1 329 ? -24.138 2.639 28.351 1.00 87.25 329 LEU A C 1
ATOM 2527 O O . LEU A 1 329 ? -22.944 2.408 28.154 1.00 87.25 329 LEU A O 1
ATOM 2531 N N . ILE A 1 330 ? -24.712 2.510 29.554 1.00 86.81 330 ILE A N 1
ATOM 2532 C CA . ILE A 1 330 ? -24.009 2.058 30.767 1.00 86.81 330 ILE A CA 1
ATOM 2533 C C . ILE A 1 330 ? -23.424 0.657 30.549 1.00 86.81 330 ILE A C 1
ATOM 2535 O O . ILE A 1 330 ? -22.225 0.459 30.753 1.00 86.81 330 ILE A O 1
ATOM 2539 N N . ASP A 1 331 ? -24.230 -0.300 30.067 1.00 86.06 331 ASP A N 1
ATOM 2540 C CA . ASP A 1 331 ? -23.766 -1.664 29.762 1.00 86.06 331 ASP A CA 1
ATOM 2541 C C . ASP A 1 331 ? -22.609 -1.657 28.756 1.00 86.06 331 ASP A C 1
ATOM 2543 O O . ASP A 1 331 ? -21.625 -2.387 28.919 1.00 86.06 331 ASP A O 1
ATOM 2547 N N . ALA A 1 332 ? -22.699 -0.817 27.721 1.00 85.62 332 ALA A N 1
ATOM 2548 C CA . ALA A 1 332 ? -21.665 -0.710 26.705 1.00 85.62 332 ALA A CA 1
ATOM 2549 C C . ALA A 1 332 ? -20.334 -0.207 27.280 1.00 85.62 332 ALA A C 1
ATOM 2551 O O . ALA A 1 332 ? -19.300 -0.840 27.049 1.00 85.62 332 ALA A O 1
ATOM 2552 N N . LEU A 1 333 ? -20.361 0.881 28.056 1.00 85.12 333 LEU A N 1
ATOM 2553 C CA . LEU A 1 333 ? -19.176 1.468 28.687 1.00 85.12 333 LEU A CA 1
ATOM 2554 C C . LEU A 1 333 ? -18.561 0.532 29.734 1.00 85.12 333 LEU A C 1
ATOM 2556 O O . LEU A 1 333 ? -17.354 0.283 29.694 1.00 85.12 333 LEU A O 1
ATOM 2560 N N . ALA A 1 334 ? -19.380 -0.041 30.620 1.00 84.81 334 ALA A N 1
ATOM 2561 C CA . ALA A 1 334 ? -18.924 -0.949 31.670 1.00 84.81 334 ALA A CA 1
ATOM 2562 C C . ALA A 1 334 ? -18.328 -2.238 31.085 1.00 84.81 334 ALA A C 1
ATOM 2564 O O . ALA A 1 334 ? -17.242 -2.666 31.479 1.00 84.81 334 ALA A O 1
ATOM 2565 N N . THR A 1 335 ? -18.980 -2.829 30.077 1.00 81.62 335 THR A N 1
ATOM 2566 C CA . THR A 1 335 ? -18.455 -4.027 29.407 1.00 81.62 335 THR A CA 1
ATOM 2567 C C . THR A 1 335 ? -17.145 -3.726 28.676 1.00 81.62 335 THR A C 1
ATOM 2569 O O . THR A 1 335 ? -16.192 -4.498 28.783 1.00 81.62 335 THR A O 1
ATOM 2572 N N . ALA A 1 336 ? -17.060 -2.602 27.956 1.00 82.25 336 ALA A N 1
ATOM 2573 C CA . ALA A 1 336 ? -15.831 -2.196 27.274 1.00 82.25 336 ALA A CA 1
ATOM 2574 C C . ALA A 1 336 ? -14.674 -1.981 28.268 1.00 82.25 336 ALA A C 1
ATOM 2576 O O . ALA A 1 336 ? -13.559 -2.452 28.022 1.00 82.25 336 ALA A O 1
ATOM 2577 N N . HIS A 1 337 ? -14.955 -1.352 29.414 1.00 83.19 337 HIS A N 1
ATOM 2578 C CA . HIS A 1 337 ? -13.992 -1.147 30.493 1.00 83.19 337 HIS A CA 1
ATOM 2579 C C . HIS A 1 337 ? -13.506 -2.480 31.078 1.00 83.19 337 HIS A C 1
ATOM 2581 O O . HIS A 1 337 ? -12.303 -2.733 31.082 1.00 83.19 337 HIS A O 1
ATOM 2587 N N . ASN A 1 338 ? -14.422 -3.373 31.466 1.00 80.31 338 ASN A N 1
ATOM 2588 C CA . ASN A 1 338 ? -14.105 -4.685 32.046 1.00 80.31 338 ASN A CA 1
ATOM 2589 C C . ASN A 1 338 ? -13.258 -5.559 31.117 1.00 80.31 338 ASN A C 1
ATOM 2591 O O . ASN A 1 338 ? -12.320 -6.234 31.541 1.00 80.31 338 ASN A O 1
ATOM 2595 N N . ILE A 1 339 ? -13.579 -5.552 29.824 1.00 76.25 339 ILE A N 1
ATOM 2596 C CA . ILE A 1 339 ? -12.809 -6.307 28.839 1.00 76.25 339 ILE A CA 1
ATOM 2597 C C . ILE A 1 339 ? -11.410 -5.684 28.668 1.00 76.25 339 ILE A C 1
ATOM 2599 O O . ILE A 1 339 ? -10.419 -6.411 28.565 1.00 76.25 339 ILE A O 1
ATOM 2603 N N . SER A 1 340 ? -11.306 -4.351 28.670 1.00 78.25 340 SER A N 1
ATOM 2604 C CA . SER A 1 340 ? -10.031 -3.630 28.564 1.00 78.25 340 SER A CA 1
ATOM 2605 C C . SER A 1 340 ? -9.124 -3.841 29.785 1.00 78.25 340 SER A C 1
ATOM 2607 O O . SER A 1 340 ? -7.918 -4.043 29.626 1.00 78.25 340 SER A O 1
ATOM 2609 N N . THR A 1 341 ? -9.669 -3.835 31.004 1.00 76.56 341 THR A N 1
ATOM 2610 C CA . THR A 1 341 ? -8.905 -4.125 32.230 1.00 76.56 341 THR A CA 1
ATOM 2611 C C . THR A 1 341 ? -8.450 -5.581 32.262 1.00 76.56 341 THR A C 1
ATOM 2613 O O . THR A 1 341 ? -7.270 -5.840 32.495 1.00 76.56 341 THR A O 1
ATOM 2616 N N . ALA A 1 342 ? -9.314 -6.527 31.880 1.00 73.12 342 ALA A N 1
ATOM 2617 C CA . ALA A 1 342 ? -8.943 -7.936 31.741 1.00 73.12 342 ALA A CA 1
ATOM 2618 C C . ALA A 1 342 ? -7.821 -8.157 30.707 1.00 73.12 342 ALA A C 1
ATOM 2620 O O . ALA A 1 342 ? -6.928 -8.978 30.925 1.00 73.12 342 ALA A O 1
ATOM 2621 N N . LEU A 1 343 ? -7.815 -7.410 29.596 1.00 71.06 343 LEU A N 1
ATOM 2622 C CA . LEU A 1 343 ? -6.723 -7.411 28.611 1.00 71.06 343 LEU A CA 1
ATOM 2623 C C . LEU A 1 343 ? -5.396 -6.929 29.221 1.00 71.06 343 LEU A C 1
ATOM 2625 O O . LEU A 1 343 ? -4.342 -7.510 28.943 1.00 71.06 343 LEU A O 1
ATOM 2629 N N . HIS A 1 344 ? -5.440 -5.900 30.071 1.00 68.50 344 HIS A N 1
ATOM 2630 C CA . HIS A 1 344 ? -4.268 -5.402 30.789 1.00 68.50 344 HIS A CA 1
ATOM 2631 C C . HIS A 1 344 ? -3.777 -6.382 31.867 1.00 68.50 344 HIS A C 1
ATOM 2633 O O . HIS A 1 344 ? -2.571 -6.612 31.954 1.00 68.50 344 HIS A O 1
ATOM 2639 N N . ASP A 1 345 ? -4.657 -7.038 32.621 1.00 62.50 345 ASP A N 1
ATOM 2640 C CA . ASP A 1 345 ? -4.255 -8.000 33.659 1.00 62.50 345 ASP A CA 1
ATOM 2641 C C . ASP A 1 345 ? -3.784 -9.343 33.093 1.00 62.50 345 ASP A C 1
ATOM 2643 O O . ASP A 1 345 ? -2.797 -9.914 33.569 1.00 62.50 345 ASP A O 1
ATOM 2647 N N . THR A 1 346 ? -4.377 -9.805 31.990 1.00 55.28 346 THR A N 1
ATOM 2648 C CA . THR A 1 346 ? -3.883 -10.982 31.251 1.00 55.28 346 THR A CA 1
ATOM 2649 C C . THR A 1 346 ? -2.470 -10.741 30.698 1.00 55.28 346 THR A C 1
ATOM 2651 O O . THR A 1 346 ? -1.691 -11.677 30.532 1.00 55.28 346 THR A O 1
ATOM 2654 N N . SER A 1 347 ? -2.077 -9.481 30.463 1.00 53.28 347 SER A N 1
ATOM 2655 C CA . SER A 1 347 ? -0.696 -9.141 30.087 1.00 53.28 347 SER A CA 1
ATOM 2656 C C . SER A 1 347 ? 0.306 -9.246 31.255 1.00 53.28 347 SER A C 1
ATOM 2658 O O . SER A 1 347 ? 1.510 -9.417 31.016 1.00 53.28 347 SER A O 1
ATOM 2660 N N . ARG A 1 348 ? -0.185 -9.187 32.506 1.00 48.25 348 ARG A N 1
ATOM 2661 C CA . ARG A 1 348 ? 0.594 -9.253 33.759 1.00 48.25 348 ARG A CA 1
ATOM 2662 C C . ARG A 1 348 ? 0.602 -10.641 34.399 1.00 48.25 348 ARG A C 1
ATOM 2664 O O . ARG A 1 348 ? 1.577 -10.982 35.062 1.00 48.25 348 ARG A O 1
ATOM 2671 N N . THR A 1 349 ? -0.432 -11.451 34.181 1.00 38.75 349 THR A N 1
ATOM 2672 C CA . THR A 1 349 ? -0.574 -12.774 34.801 1.00 38.75 349 THR A CA 1
ATOM 2673 C C . THR A 1 349 ? -0.640 -13.881 33.757 1.00 38.75 349 THR A C 1
ATOM 2675 O O . THR A 1 349 ? -1.451 -13.868 32.841 1.00 38.75 349 THR A O 1
ATOM 2678 N N . SER A 1 350 ? 0.297 -14.815 33.904 1.00 38.84 350 SER A N 1
ATOM 2679 C CA . SER A 1 350 ? 0.568 -15.976 33.063 1.00 38.84 350 SER A CA 1
ATOM 2680 C C . SER A 1 350 ? -0.658 -16.637 32.426 1.00 38.84 350 SER A C 1
ATOM 2682 O O . SER A 1 350 ? -1.690 -16.852 33.060 1.00 38.84 350 SER A O 1
ATOM 2684 N N . ALA A 1 351 ? -0.463 -17.080 31.184 1.00 42.94 351 ALA A N 1
ATOM 2685 C CA . ALA A 1 351 ? -1.263 -18.090 30.520 1.00 42.94 351 ALA A CA 1
ATOM 2686 C C . ALA A 1 351 ? -1.574 -19.260 31.469 1.00 42.94 351 ALA A C 1
ATOM 2688 O O . ALA A 1 351 ? -0.674 -20.042 31.768 1.00 42.94 351 ALA A O 1
ATOM 2689 N N . ARG A 1 352 ? -2.832 -19.360 31.932 1.00 38.38 352 ARG A N 1
ATOM 2690 C CA . ARG A 1 352 ? -3.614 -20.583 32.236 1.00 38.38 352 ARG A CA 1
ATOM 2691 C C . ARG A 1 352 ? -4.750 -20.230 33.207 1.00 38.38 352 ARG A C 1
ATOM 2693 O O . ARG A 1 352 ? -4.489 -19.902 34.353 1.00 38.38 352 ARG A O 1
ATOM 2700 N N . LYS A 1 353 ? -5.990 -20.444 32.745 1.00 36.88 353 LYS A N 1
ATOM 2701 C CA . LYS A 1 353 ? -7.307 -20.269 33.408 1.00 36.88 353 LYS A CA 1
ATOM 2702 C C . LYS A 1 353 ? -7.953 -18.897 33.234 1.00 36.88 353 LYS A C 1
ATOM 2704 O O . LYS A 1 353 ? -7.478 -17.899 33.744 1.00 36.88 353 LYS A O 1
ATOM 2709 N N . GLY A 1 354 ? -9.102 -18.920 32.562 1.00 37.19 354 GLY A N 1
ATOM 2710 C CA . GLY A 1 354 ? -10.002 -17.781 32.432 1.00 37.19 354 GLY A CA 1
ATOM 2711 C C . GLY A 1 354 ? -10.390 -17.497 30.989 1.00 37.19 354 GLY A C 1
ATOM 2712 O O . GLY A 1 354 ? -10.252 -16.370 30.535 1.00 37.19 354 GLY A O 1
ATOM 2713 N N . ARG A 1 355 ? -10.872 -18.504 30.242 1.00 42.41 355 ARG A N 1
ATOM 2714 C CA . ARG A 1 355 ? -11.749 -18.214 29.100 1.00 42.41 355 ARG A CA 1
ATOM 2715 C C . ARG A 1 355 ? -12.998 -17.570 29.696 1.00 42.41 355 ARG A C 1
ATOM 2717 O O . ARG A 1 355 ? -13.905 -18.281 30.112 1.00 42.41 355 ARG A O 1
ATOM 2724 N N . ALA A 1 356 ? -13.000 -16.248 29.815 1.00 44.75 356 ALA A N 1
ATOM 2725 C CA . ALA A 1 356 ? -14.244 -15.515 29.900 1.00 44.75 356 ALA A CA 1
ATOM 2726 C C . ALA A 1 356 ? -14.936 -15.760 28.556 1.00 44.75 356 ALA A C 1
ATOM 2728 O O . ALA A 1 356 ? -14.536 -15.218 27.524 1.00 44.75 356 ALA A O 1
ATOM 2729 N N . ASP A 1 357 ? -15.877 -16.701 28.549 1.00 41.16 357 ASP A N 1
ATOM 2730 C CA . ASP A 1 357 ? -16.811 -16.879 27.447 1.00 41.16 357 ASP A CA 1
ATOM 2731 C C . ASP A 1 357 ? -17.634 -15.594 27.404 1.00 41.16 357 ASP A C 1
ATOM 2733 O O . ASP A 1 357 ? -18.600 -15.439 28.142 1.00 41.16 357 ASP A O 1
ATOM 2737 N N . PHE A 1 358 ? -17.192 -14.619 26.613 1.00 49.12 358 PHE A N 1
ATOM 2738 C CA . PHE A 1 358 ? -17.991 -13.441 26.319 1.00 49.12 358 PHE A CA 1
ATOM 2739 C C . PHE A 1 358 ? -19.061 -13.881 25.313 1.00 49.12 358 PHE A C 1
ATOM 2741 O O . PHE A 1 358 ? -18.719 -14.179 24.161 1.00 49.12 358 PHE A O 1
ATOM 2748 N N . PRO A 1 359 ? -20.349 -13.956 25.701 1.00 43.28 359 PRO A N 1
ATOM 2749 C CA . PRO A 1 359 ? -21.420 -14.416 24.832 1.00 43.28 359 PRO A CA 1
ATOM 2750 C C . PRO A 1 359 ? -21.838 -13.261 23.916 1.00 43.28 359 PRO A C 1
ATOM 2752 O O . PRO A 1 359 ? -22.954 -12.753 23.978 1.00 43.28 359 PRO A O 1
ATOM 2755 N N . HIS A 1 360 ? -20.925 -12.782 23.076 1.00 48.97 360 HIS A N 1
ATOM 2756 C CA . HIS A 1 360 ? -21.220 -11.711 22.136 1.00 48.97 360 HIS A CA 1
ATOM 2757 C C . HIS A 1 360 ? -21.339 -12.280 20.729 1.00 48.97 360 HIS A C 1
ATOM 2759 O O . HIS A 1 360 ? -20.381 -12.712 20.087 1.00 48.97 360 HIS A O 1
ATOM 2765 N N . ARG A 1 361 ? -22.591 -12.307 20.268 1.00 43.16 361 ARG A N 1
ATOM 2766 C CA . ARG A 1 361 ? -22.990 -12.685 18.919 1.00 43.16 361 ARG A CA 1
ATOM 2767 C C . ARG A 1 361 ? -22.428 -11.632 17.966 1.00 43.16 361 ARG A C 1
ATOM 2769 O O . ARG A 1 361 ? -22.955 -10.531 17.879 1.00 43.16 361 ARG A O 1
ATOM 2776 N N . HIS A 1 362 ? -21.328 -11.969 17.298 1.00 49.56 362 HIS A N 1
ATOM 2777 C CA . HIS A 1 362 ? -20.670 -11.100 16.328 1.00 49.56 362 HIS A CA 1
ATOM 2778 C C . HIS A 1 362 ? -21.674 -10.497 15.340 1.00 49.56 362 HIS A C 1
ATOM 2780 O O . HIS A 1 362 ? -22.279 -11.220 14.543 1.00 49.56 362 HIS A O 1
ATOM 2786 N N . VAL A 1 363 ? -21.790 -9.170 15.328 1.00 48.00 363 VAL A N 1
ATOM 2787 C CA . VAL A 1 363 ? -22.408 -8.473 14.203 1.00 48.00 363 VAL A CA 1
ATOM 2788 C C . VAL A 1 363 ? -21.356 -8.448 13.102 1.00 48.00 363 VAL A C 1
ATOM 2790 O O . VAL A 1 363 ? -20.374 -7.712 13.171 1.00 48.00 363 VAL A O 1
ATOM 2793 N N . ARG A 1 364 ? -21.508 -9.302 12.081 1.00 49.31 364 ARG A N 1
ATOM 2794 C CA . ARG A 1 364 ? -20.702 -9.180 10.860 1.00 49.31 364 ARG A CA 1
ATOM 2795 C C . ARG A 1 364 ? -20.988 -7.802 10.265 1.00 49.31 364 ARG A C 1
ATOM 2797 O O . ARG A 1 364 ? -22.030 -7.611 9.646 1.00 49.31 364 ARG A O 1
ATOM 2804 N N . ARG A 1 365 ? -20.069 -6.852 10.449 1.00 53.81 365 ARG A N 1
ATOM 2805 C CA . ARG A 1 365 ? -20.092 -5.571 9.738 1.00 53.81 365 ARG A CA 1
ATOM 2806 C C . ARG A 1 365 ? -19.918 -5.881 8.253 1.00 53.81 365 ARG A C 1
ATOM 2808 O O . ARG A 1 365 ? -18.830 -6.238 7.802 1.00 53.81 365 ARG A O 1
ATOM 2815 N N . TYR A 1 366 ? -21.010 -5.842 7.499 1.00 51.09 366 TYR A N 1
ATOM 2816 C CA . TYR A 1 366 ? -20.951 -5.962 6.049 1.00 51.09 366 TYR A CA 1
ATOM 2817 C C . TYR A 1 366 ? -20.381 -4.654 5.507 1.00 51.09 366 TYR A C 1
ATOM 2819 O O . TYR A 1 366 ? -21.074 -3.640 5.484 1.00 51.09 366 TYR A O 1
ATOM 2827 N N . LEU A 1 367 ? -19.114 -4.659 5.083 1.00 59.66 367 LEU A N 1
ATOM 2828 C CA . LEU A 1 367 ? -18.592 -3.544 4.296 1.00 59.66 367 LEU A CA 1
ATOM 2829 C C . LEU A 1 367 ? -19.434 -3.424 3.024 1.00 59.66 367 LEU A C 1
ATOM 2831 O O . LEU A 1 367 ? -19.612 -4.406 2.297 1.00 59.66 367 LEU A O 1
ATOM 2835 N N . HIS A 1 368 ? -19.960 -2.227 2.775 1.00 62.09 368 HIS A N 1
ATOM 2836 C CA . HIS A 1 368 ? -20.779 -1.956 1.603 1.00 62.09 368 HIS A CA 1
ATOM 2837 C C . HIS A 1 368 ? -19.983 -2.274 0.330 1.00 62.09 368 HIS A C 1
ATOM 2839 O O . HIS A 1 368 ? -18.891 -1.743 0.106 1.00 62.09 368 HIS A O 1
ATOM 2845 N N . ARG A 1 369 ? -20.520 -3.179 -0.491 1.00 71.31 369 ARG A N 1
ATOM 2846 C CA . ARG A 1 369 ? -19.941 -3.549 -1.783 1.00 71.31 369 ARG A CA 1
ATOM 2847 C C . ARG A 1 369 ? -20.579 -2.702 -2.865 1.00 71.31 369 ARG A C 1
ATOM 2849 O O . ARG A 1 369 ? -21.798 -2.680 -2.991 1.00 71.31 369 ARG A O 1
ATOM 2856 N N . ASP A 1 370 ? -19.743 -2.047 -3.656 1.00 80.12 370 ASP A N 1
ATOM 2857 C CA . ASP A 1 370 ? -20.180 -1.172 -4.736 1.00 80.12 370 ASP A CA 1
ATOM 2858 C C . ASP A 1 370 ? -19.749 -1.751 -6.093 1.00 80.12 370 ASP A C 1
ATOM 2860 O O . ASP A 1 370 ? -18.682 -1.403 -6.615 1.00 80.12 370 ASP A O 1
ATOM 2864 N N . PRO A 1 371 ? -20.546 -2.670 -6.673 1.00 83.94 371 PRO A N 1
ATOM 2865 C CA . PRO A 1 371 ? -20.210 -3.296 -7.948 1.00 83.94 371 PRO A CA 1
ATOM 2866 C C . PRO A 1 371 ? -20.145 -2.283 -9.097 1.00 83.94 371 PRO A C 1
ATOM 2868 O O . PRO A 1 371 ? -19.392 -2.498 -10.046 1.00 83.94 371 PRO A O 1
ATOM 2871 N N . GLY A 1 372 ? -20.877 -1.167 -8.998 1.00 84.69 372 GLY A N 1
ATOM 2872 C CA . GLY A 1 372 ? -20.852 -0.096 -9.991 1.00 84.69 372 GLY A CA 1
ATOM 2873 C C . GLY A 1 372 ? -19.519 0.651 -9.996 1.00 84.69 372 GLY A C 1
ATOM 2874 O O . GLY A 1 372 ? -18.932 0.857 -11.058 1.00 84.69 372 GLY A O 1
ATOM 2875 N N . LEU A 1 373 ? -18.990 1.002 -8.815 1.00 84.62 373 LEU A N 1
ATOM 2876 C CA . LEU A 1 373 ? -17.654 1.603 -8.713 1.00 84.62 373 LEU A CA 1
ATOM 2877 C C . LEU A 1 373 ? -16.572 0.651 -9.228 1.00 84.62 373 LEU A C 1
ATOM 2879 O O . LEU A 1 373 ? -15.648 1.089 -9.916 1.00 84.62 373 LEU A O 1
ATOM 2883 N N . ALA A 1 374 ? -16.688 -0.641 -8.909 1.00 88.06 374 ALA A N 1
ATOM 2884 C CA . ALA A 1 374 ? -15.745 -1.651 -9.370 1.00 88.06 374 ALA A CA 1
ATOM 2885 C C . ALA A 1 374 ? -15.739 -1.750 -10.903 1.00 88.06 374 ALA A C 1
ATOM 2887 O O . ALA A 1 374 ? -14.675 -1.660 -11.510 1.00 88.06 374 ALA A O 1
ATOM 2888 N N . ALA A 1 375 ? -16.914 -1.827 -11.537 1.00 90.94 375 ALA A N 1
ATOM 2889 C CA . ALA A 1 375 ? -17.036 -1.866 -12.994 1.00 90.94 375 ALA A CA 1
ATOM 2890 C C . ALA A 1 375 ? -16.460 -0.609 -13.672 1.00 90.94 375 ALA A C 1
ATOM 2892 O O . ALA A 1 375 ? -15.686 -0.724 -14.620 1.00 90.94 375 ALA A O 1
ATOM 2893 N N . LEU A 1 376 ? -16.754 0.589 -13.151 1.00 90.44 376 LEU A N 1
ATOM 2894 C CA . LEU A 1 376 ? -16.189 1.843 -13.673 1.00 90.44 376 LEU A CA 1
ATOM 2895 C 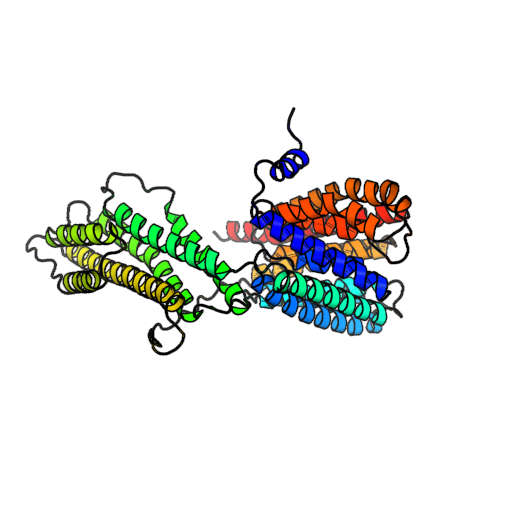C . LEU A 1 376 ? -14.663 1.909 -13.523 1.00 90.44 376 LEU A C 1
ATOM 2897 O O . LEU A 1 376 ? -13.977 2.462 -14.378 1.00 90.44 376 LEU A O 1
ATOM 2901 N N . SER A 1 377 ? -14.120 1.337 -12.448 1.00 91.00 377 SER A N 1
ATOM 2902 C CA . SER A 1 377 ? -12.671 1.287 -12.215 1.00 91.00 377 SER A CA 1
ATOM 2903 C C . SER A 1 377 ? -11.967 0.346 -13.185 1.00 91.00 377 SER A C 1
ATOM 2905 O O . SER A 1 377 ? -10.895 0.671 -13.687 1.00 91.00 377 SER A O 1
ATOM 2907 N N . VAL A 1 378 ? -12.596 -0.789 -13.492 1.00 94.56 378 VAL A N 1
ATOM 2908 C CA . VAL A 1 378 ? -12.124 -1.726 -14.517 1.00 94.56 378 VAL A CA 1
ATOM 2909 C C . VAL A 1 378 ? -12.194 -1.097 -15.902 1.00 94.56 378 VAL A C 1
ATOM 2911 O O . VAL A 1 378 ? -11.232 -1.199 -16.655 1.00 94.56 378 VAL A O 1
ATOM 2914 N N . ALA A 1 379 ? -13.278 -0.384 -16.219 1.00 94.50 379 ALA A N 1
ATOM 2915 C CA . ALA A 1 379 ? -13.384 0.367 -17.466 1.00 94.50 379 ALA A CA 1
ATOM 2916 C C . ALA A 1 379 ? -12.280 1.432 -17.578 1.00 94.50 379 ALA A C 1
ATOM 2918 O O . ALA A 1 379 ? -11.674 1.574 -18.635 1.00 94.50 379 ALA A O 1
ATOM 2919 N N . ALA A 1 380 ? -11.963 2.138 -16.486 1.00 93.44 380 ALA A N 1
ATOM 2920 C CA . ALA A 1 380 ? -10.893 3.135 -16.477 1.00 93.44 380 ALA A CA 1
ATOM 2921 C C . ALA A 1 380 ? -9.512 2.509 -16.685 1.00 93.44 380 ALA A C 1
ATOM 2923 O O . ALA A 1 380 ? -8.722 3.032 -17.469 1.00 93.44 380 ALA A O 1
ATOM 2924 N N . LEU A 1 381 ? -9.243 1.367 -16.042 1.00 95.06 381 LEU A N 1
ATOM 2925 C CA . LEU A 1 381 ? -8.037 0.583 -16.298 1.00 95.06 381 LEU A CA 1
ATOM 2926 C C . LEU A 1 381 ? -7.970 0.156 -17.769 1.00 95.06 381 LEU A C 1
ATOM 2928 O O . LEU A 1 381 ? -6.934 0.335 -18.401 1.00 95.06 381 LEU A O 1
ATOM 2932 N N . ALA A 1 382 ? -9.070 -0.347 -18.331 1.00 96.69 382 ALA A N 1
ATOM 2933 C CA . ALA A 1 382 ? -9.105 -0.803 -19.714 1.00 96.69 382 ALA A CA 1
ATOM 2934 C C . ALA A 1 382 ? -8.855 0.333 -20.714 1.00 96.69 382 ALA A C 1
ATOM 2936 O O . ALA A 1 382 ? -8.027 0.181 -21.607 1.00 96.69 382 ALA A O 1
ATOM 2937 N N . VAL A 1 383 ? -9.504 1.486 -20.534 1.00 96.56 383 VAL A N 1
ATOM 2938 C CA . VAL A 1 383 ? -9.301 2.667 -21.387 1.00 96.56 383 VAL A CA 1
ATOM 2939 C C . VAL A 1 383 ? -7.861 3.174 -21.301 1.00 96.56 383 VAL A C 1
ATOM 2941 O O . VAL A 1 383 ? -7.261 3.461 -22.334 1.00 96.56 383 VAL A O 1
ATOM 2944 N N . ALA A 1 384 ? -7.283 3.251 -20.097 1.00 95.88 384 ALA A N 1
ATOM 2945 C CA . ALA A 1 384 ? -5.906 3.709 -19.923 1.00 95.88 384 ALA A CA 1
ATOM 2946 C C . ALA A 1 384 ? -4.896 2.757 -20.582 1.00 95.88 384 ALA A C 1
ATOM 2948 O O . ALA A 1 384 ? -4.056 3.194 -21.365 1.00 95.88 384 ALA A O 1
ATOM 2949 N N . VAL A 1 385 ? -4.995 1.455 -20.295 1.00 96.12 385 VAL A N 1
ATOM 2950 C CA . VAL A 1 385 ? -4.038 0.455 -20.789 1.00 96.12 385 VAL A CA 1
ATOM 2951 C C . VAL A 1 385 ? -4.172 0.262 -22.296 1.00 96.12 385 VAL A C 1
ATOM 2953 O O . VAL A 1 385 ? -3.172 0.358 -23.003 1.00 96.12 385 VAL A O 1
ATOM 2956 N N . LEU A 1 386 ? -5.389 0.061 -22.815 1.00 96.81 386 LEU A N 1
ATOM 2957 C CA . LEU A 1 386 ? -5.602 -0.117 -24.256 1.00 96.81 386 LEU A CA 1
ATOM 2958 C C . LEU A 1 386 ? -5.289 1.155 -25.041 1.00 96.81 386 LEU A C 1
ATOM 2960 O O . LEU A 1 386 ? -4.755 1.054 -26.140 1.00 96.81 386 LEU A O 1
ATOM 2964 N N . GLY A 1 387 ? -5.553 2.339 -24.478 1.00 95.81 387 GLY A N 1
ATOM 2965 C CA . GLY A 1 387 ? -5.144 3.611 -25.073 1.00 95.81 387 GLY A CA 1
ATOM 2966 C C . GLY A 1 387 ? -3.624 3.716 -25.212 1.00 95.81 387 GLY A C 1
ATOM 2967 O O . GLY A 1 387 ? -3.127 4.018 -26.297 1.00 95.81 387 GLY A O 1
ATOM 2968 N N . CYS A 1 388 ? -2.875 3.389 -24.153 1.00 95.50 388 CYS A N 1
ATOM 2969 C CA . CYS A 1 388 ? -1.413 3.320 -24.213 1.00 95.50 388 CYS A CA 1
ATOM 2970 C C . CYS A 1 388 ? -0.927 2.272 -25.224 1.00 95.50 388 CYS A C 1
ATOM 2972 O O . CYS A 1 388 ? -0.033 2.572 -26.010 1.00 95.50 388 CYS A O 1
ATOM 2974 N N . CYS A 1 389 ? -1.523 1.075 -25.250 1.00 94.25 389 CYS A N 1
ATOM 2975 C CA . CYS A 1 389 ? -1.164 0.034 -26.215 1.00 94.25 389 CYS A CA 1
ATOM 2976 C C . CYS A 1 389 ? -1.460 0.448 -27.663 1.00 94.25 389 CYS A C 1
ATOM 2978 O O . CYS A 1 389 ? -0.639 0.201 -28.537 1.00 94.25 389 CYS A O 1
ATOM 2980 N N . ALA A 1 390 ? -2.589 1.106 -27.933 1.00 94.69 390 ALA A N 1
ATOM 2981 C CA . ALA A 1 390 ? -2.936 1.569 -29.274 1.00 94.69 390 ALA A CA 1
ATOM 2982 C C . ALA A 1 390 ? -1.935 2.614 -29.786 1.00 94.69 390 ALA A C 1
ATOM 2984 O O . ALA A 1 390 ? -1.459 2.507 -30.914 1.00 94.69 390 ALA A O 1
ATOM 2985 N N . ILE A 1 391 ? -1.563 3.582 -28.938 1.00 94.69 391 ILE A N 1
ATOM 2986 C CA . ILE A 1 391 ? -0.530 4.578 -29.261 1.00 94.69 391 ILE A CA 1
ATOM 2987 C C . ILE A 1 391 ? 0.823 3.894 -29.461 1.00 94.69 391 ILE A C 1
ATOM 2989 O O . ILE A 1 391 ? 1.527 4.204 -30.417 1.00 94.69 391 ILE A O 1
ATOM 2993 N N . TRP A 1 392 ? 1.177 2.947 -28.589 1.00 93.75 392 TRP A N 1
ATOM 2994 C CA . TRP A 1 392 ? 2.424 2.195 -28.685 1.00 93.75 392 TRP A CA 1
ATOM 2995 C C . TRP A 1 392 ? 2.538 1.444 -30.017 1.00 93.75 392 TRP A C 1
ATOM 2997 O O . TRP A 1 392 ? 3.542 1.595 -30.712 1.00 93.75 392 TRP A O 1
ATOM 3007 N N . ILE A 1 393 ? 1.495 0.700 -30.395 1.00 90.69 393 ILE A N 1
ATOM 3008 C CA . ILE A 1 393 ? 1.444 -0.070 -31.643 1.00 90.69 393 ILE A CA 1
ATOM 3009 C C . ILE A 1 393 ? 1.479 0.868 -32.857 1.00 90.69 393 ILE A C 1
ATOM 3011 O O . ILE A 1 393 ? 2.226 0.614 -33.796 1.00 90.69 393 ILE A O 1
ATOM 3015 N N . ALA A 1 394 ? 0.719 1.968 -32.837 1.00 92.94 394 ALA A N 1
ATOM 3016 C CA . ALA A 1 394 ? 0.654 2.905 -33.960 1.00 92.94 394 ALA A CA 1
ATOM 3017 C C . ALA A 1 394 ? 1.957 3.693 -34.168 1.00 92.94 394 ALA A C 1
ATOM 3019 O O . ALA A 1 394 ? 2.363 3.927 -35.303 1.00 92.94 394 ALA A O 1
ATOM 3020 N N . ALA A 1 395 ? 2.613 4.106 -33.081 1.00 92.56 395 ALA A N 1
ATOM 3021 C CA . ALA A 1 395 ? 3.838 4.900 -33.132 1.00 92.56 395 ALA A CA 1
ATOM 3022 C C . ALA A 1 395 ? 5.118 4.049 -33.195 1.00 92.56 395 ALA A C 1
ATOM 3024 O O . ALA A 1 395 ? 6.205 4.618 -33.272 1.00 92.56 395 ALA A O 1
ATOM 3025 N N . ALA A 1 396 ? 5.007 2.715 -33.102 1.00 89.31 396 ALA A N 1
ATOM 3026 C CA . ALA A 1 396 ? 6.136 1.793 -32.930 1.00 89.31 396 ALA A CA 1
ATOM 3027 C C . ALA A 1 396 ? 7.121 2.265 -31.839 1.00 89.31 396 ALA A C 1
ATOM 3029 O O . ALA A 1 396 ? 8.341 2.170 -31.973 1.00 89.31 396 ALA A O 1
ATOM 3030 N N . TRP A 1 397 ? 6.580 2.840 -30.761 1.00 90.88 397 TRP A N 1
ATOM 3031 C CA . TRP A 1 397 ? 7.373 3.529 -29.747 1.00 90.88 397 TRP A CA 1
ATOM 3032 C C . TRP A 1 397 ? 8.165 2.523 -28.894 1.00 90.88 397 TRP A C 1
ATOM 3034 O O . TRP A 1 397 ? 7.534 1.709 -28.223 1.00 90.88 397 TRP A O 1
ATOM 3044 N N . PRO A 1 398 ? 9.512 2.563 -28.838 1.00 86.25 398 PRO A N 1
ATOM 3045 C CA . PRO A 1 398 ? 10.292 1.500 -28.193 1.00 86.25 398 PRO A CA 1
ATOM 3046 C C . PRO A 1 398 ? 9.901 1.214 -26.735 1.00 86.25 398 PRO A C 1
ATOM 3048 O O . PRO A 1 398 ? 9.768 0.059 -26.342 1.00 86.25 398 PRO A O 1
ATOM 3051 N N . GLU A 1 399 ? 9.626 2.270 -25.965 1.00 88.00 399 GLU A N 1
ATOM 3052 C CA . GLU A 1 399 ? 9.313 2.195 -24.530 1.00 88.00 399 GLU A CA 1
ATOM 3053 C C . GLU A 1 399 ? 7.803 2.250 -24.233 1.00 88.00 399 GLU A C 1
ATOM 3055 O O . GLU A 1 399 ? 7.387 2.384 -23.081 1.00 88.00 399 GLU A O 1
ATOM 3060 N N . GLY A 1 400 ? 6.941 2.119 -25.249 1.00 88.88 400 GLY A N 1
ATOM 3061 C CA . GLY A 1 400 ? 5.488 2.198 -25.056 1.00 88.88 400 GLY A CA 1
ATOM 3062 C C . GLY A 1 400 ? 4.917 1.104 -24.143 1.00 88.88 400 GLY A C 1
ATOM 3063 O O . GLY A 1 400 ? 3.907 1.325 -23.469 1.00 88.88 400 GLY A O 1
ATOM 3064 N N . GLY A 1 401 ? 5.606 -0.037 -24.023 1.00 90.62 401 GLY A N 1
ATOM 3065 C CA . GLY A 1 401 ? 5.264 -1.090 -23.064 1.00 90.62 401 GLY A CA 1
ATOM 3066 C C . GLY A 1 401 ? 5.363 -0.632 -21.606 1.00 90.62 401 GLY A C 1
ATOM 3067 O O . GLY A 1 401 ? 4.504 -0.981 -20.794 1.00 90.62 401 GLY A O 1
ATOM 3068 N N . VAL A 1 402 ? 6.340 0.224 -21.280 1.00 91.25 402 VAL A N 1
ATOM 3069 C CA . VAL A 1 402 ? 6.489 0.820 -19.940 1.00 91.25 402 VAL A CA 1
ATOM 3070 C C . VAL A 1 402 ? 5.305 1.735 -19.629 1.00 91.25 402 VAL A C 1
ATOM 3072 O O . VAL A 1 402 ? 4.768 1.688 -18.521 1.00 91.25 402 VAL A O 1
ATOM 3075 N N . ALA A 1 403 ? 4.835 2.515 -20.609 1.00 94.12 403 ALA A N 1
ATOM 3076 C CA . ALA A 1 403 ? 3.664 3.374 -20.434 1.00 94.12 403 ALA A CA 1
ATOM 3077 C C . ALA A 1 403 ? 2.399 2.558 -20.120 1.00 94.12 403 ALA A C 1
ATOM 3079 O O . ALA A 1 403 ? 1.703 2.854 -19.146 1.00 94.12 403 ALA A O 1
ATOM 3080 N N . ALA A 1 404 ? 2.132 1.494 -20.886 1.00 94.31 404 ALA A N 1
ATOM 3081 C CA . ALA A 1 404 ? 0.989 0.608 -20.650 1.00 94.31 404 ALA A CA 1
ATOM 3082 C C . ALA A 1 404 ? 1.079 -0.113 -19.292 1.00 94.31 404 ALA A C 1
ATOM 3084 O O . ALA A 1 404 ? 0.090 -0.206 -18.559 1.00 94.31 404 ALA A O 1
ATOM 3085 N N . GLN A 1 405 ? 2.277 -0.569 -18.919 1.00 92.94 405 GLN A N 1
ATOM 3086 C CA . GLN A 1 405 ? 2.538 -1.187 -17.622 1.00 92.94 405 GLN A CA 1
ATOM 3087 C C . GLN A 1 405 ? 2.252 -0.218 -16.465 1.00 92.94 405 GLN A C 1
ATOM 3089 O O . GLN A 1 405 ? 1.536 -0.568 -15.525 1.00 92.94 405 GLN A O 1
ATOM 3094 N N . ILE A 1 406 ? 2.799 0.999 -16.513 1.00 91.88 406 ILE A N 1
ATOM 3095 C CA . ILE A 1 406 ? 2.622 2.000 -15.455 1.00 91.88 406 ILE A CA 1
ATOM 3096 C C . ILE A 1 406 ? 1.164 2.467 -15.378 1.00 91.88 406 ILE A C 1
ATOM 3098 O O . ILE A 1 406 ? 0.643 2.626 -14.272 1.00 91.88 406 ILE A O 1
ATOM 3102 N N . ALA A 1 407 ? 0.473 2.595 -16.515 1.00 94.25 407 ALA A N 1
ATOM 3103 C CA . ALA A 1 407 ? -0.959 2.880 -16.549 1.00 94.25 407 ALA A CA 1
ATOM 3104 C C . ALA A 1 407 ? -1.775 1.801 -15.817 1.00 94.25 407 ALA A C 1
ATOM 3106 O O . ALA A 1 407 ? -2.619 2.133 -14.982 1.00 94.25 407 ALA A O 1
ATOM 3107 N N . ALA A 1 408 ? -1.484 0.516 -16.060 1.00 93.81 408 ALA A N 1
ATOM 3108 C CA . ALA A 1 408 ? -2.145 -0.596 -15.375 1.00 93.81 408 ALA A CA 1
ATOM 3109 C C . ALA A 1 408 ? -1.906 -0.557 -13.856 1.00 93.81 408 ALA A C 1
ATOM 3111 O O . ALA A 1 408 ? -2.849 -0.686 -13.074 1.00 93.81 408 ALA A O 1
ATOM 3112 N N . ILE A 1 409 ? -0.656 -0.331 -13.436 1.00 90.75 409 ILE A N 1
ATOM 3113 C CA . ILE A 1 409 ? -0.259 -0.238 -12.021 1.00 90.75 409 ILE A CA 1
ATOM 3114 C C . ILE A 1 409 ? -0.991 0.893 -11.317 1.00 90.75 409 ILE A C 1
ATOM 3116 O O . ILE A 1 409 ? -1.599 0.686 -10.266 1.00 90.75 409 ILE A O 1
ATOM 3120 N N . ALA A 1 410 ? -0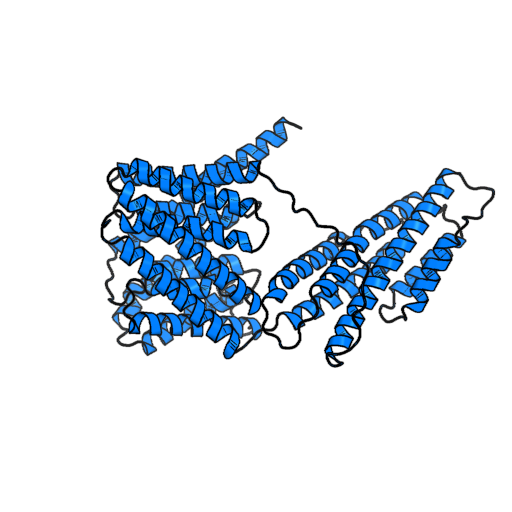.917 2.092 -11.890 1.00 89.62 410 ALA A N 1
ATOM 3121 C CA . ALA A 1 410 ? -1.503 3.284 -11.309 1.00 89.62 410 ALA A CA 1
ATOM 3122 C C . ALA A 1 410 ? -3.028 3.155 -11.241 1.00 89.62 410 ALA A C 1
ATOM 3124 O O . ALA A 1 410 ? -3.625 3.425 -10.199 1.00 89.62 410 ALA A O 1
ATOM 3125 N N . ALA A 1 411 ? -3.662 2.663 -12.309 1.00 90.19 411 ALA A N 1
ATOM 3126 C CA . ALA A 1 411 ? -5.099 2.450 -12.308 1.00 90.19 411 ALA A CA 1
ATOM 3127 C C . ALA A 1 411 ? -5.524 1.430 -11.242 1.00 90.19 411 ALA A C 1
ATOM 3129 O O . ALA A 1 411 ? -6.465 1.676 -10.488 1.00 90.19 411 ALA A O 1
ATOM 3130 N N . ALA A 1 412 ? -4.794 0.320 -11.126 1.00 88.62 412 ALA A N 1
ATOM 3131 C CA . ALA A 1 412 ? -5.090 -0.723 -10.158 1.00 88.62 412 ALA A CA 1
ATOM 3132 C C . ALA A 1 412 ? -4.918 -0.229 -8.711 1.00 88.62 412 ALA A C 1
ATOM 3134 O O . ALA A 1 412 ? -5.868 -0.297 -7.933 1.00 88.62 412 ALA A O 1
ATOM 3135 N N . ILE A 1 413 ? -3.742 0.302 -8.348 1.00 85.38 413 ILE A N 1
ATOM 3136 C CA . ILE A 1 413 ? -3.407 0.684 -6.963 1.00 85.38 413 ILE A CA 1
ATOM 3137 C C . ILE A 1 413 ? -4.338 1.774 -6.432 1.00 85.38 413 ILE A C 1
ATOM 3139 O O . ILE A 1 413 ? -4.775 1.707 -5.286 1.00 85.38 413 ILE A O 1
ATOM 3143 N N . TYR A 1 414 ? -4.638 2.784 -7.246 1.00 84.00 414 TYR A N 1
ATOM 3144 C CA . TYR A 1 414 ? -5.371 3.954 -6.770 1.00 84.00 414 TYR A CA 1
ATOM 3145 C C . TYR A 1 414 ? -6.887 3.801 -6.885 1.00 84.00 414 TYR A C 1
ATOM 3147 O O . TYR A 1 414 ? -7.621 4.519 -6.213 1.00 84.00 414 TYR A O 1
ATOM 3155 N N . SER A 1 415 ? -7.387 2.828 -7.649 1.00 83.25 415 SER A N 1
ATOM 3156 C CA . SER A 1 415 ? -8.827 2.565 -7.738 1.00 83.25 415 SER A CA 1
ATOM 3157 C C . SER A 1 415 ? -9.483 2.148 -6.412 1.00 83.25 415 SER A C 1
ATOM 3159 O O . SER A 1 415 ? -10.698 2.270 -6.270 1.00 83.25 415 SER A O 1
ATOM 3161 N N . SER A 1 416 ? -8.731 1.698 -5.409 1.00 75.00 416 SER A N 1
ATOM 3162 C CA . SER A 1 416 ? -9.310 1.418 -4.091 1.00 75.00 416 SER A CA 1
ATOM 3163 C C . SER A 1 416 ? -9.618 2.680 -3.277 1.00 75.00 416 SER A C 1
ATOM 3165 O O . SER A 1 416 ? -10.280 2.575 -2.250 1.00 75.00 416 SER A O 1
ATOM 3167 N N . LEU A 1 417 ? -9.129 3.854 -3.700 1.00 78.25 417 LEU A N 1
ATOM 3168 C CA . LEU A 1 417 ? -9.393 5.132 -3.039 1.00 78.25 417 LEU A CA 1
ATOM 3169 C C . LEU A 1 417 ? -10.739 5.715 -3.483 1.00 78.25 417 LEU A C 1
ATOM 3171 O O . LEU A 1 417 ? -11.135 5.564 -4.644 1.00 78.25 417 LEU A O 1
ATOM 3175 N N . ASP A 1 418 ? -11.403 6.428 -2.572 1.00 70.81 418 ASP A N 1
ATOM 3176 C CA . ASP A 1 418 ? -12.670 7.111 -2.854 1.00 70.81 418 ASP A CA 1
ATOM 3177 C C . ASP A 1 418 ? -12.474 8.250 -3.870 1.00 70.81 418 ASP A C 1
ATOM 3179 O O . ASP A 1 418 ? -13.172 8.293 -4.885 1.00 70.81 418 ASP A O 1
ATOM 3183 N N . ASP A 1 419 ? -11.450 9.095 -3.670 1.00 74.94 419 ASP A N 1
ATOM 3184 C CA . ASP A 1 419 ? -10.984 10.084 -4.652 1.00 74.94 419 ASP A CA 1
ATOM 3185 C C . ASP A 1 419 ? -9.520 9.821 -5.077 1.00 74.94 419 ASP A C 1
ATOM 3187 O O . ASP A 1 419 ? -8.576 10.252 -4.410 1.00 74.94 419 ASP A O 1
ATOM 3191 N N . PRO A 1 420 ? -9.298 9.091 -6.185 1.00 76.00 420 PRO A N 1
ATOM 3192 C CA . PRO A 1 420 ? -7.959 8.733 -6.662 1.00 76.00 420 PRO A CA 1
ATOM 3193 C C . PRO A 1 420 ? -7.223 9.872 -7.379 1.00 76.00 420 PRO A C 1
ATOM 3195 O O . PRO A 1 420 ? -6.001 9.813 -7.531 1.00 76.00 420 PRO A O 1
ATOM 3198 N N . ALA A 1 421 ? -7.939 10.901 -7.843 1.00 79.62 421 ALA A N 1
ATOM 3199 C CA . ALA A 1 421 ? -7.393 11.965 -8.683 1.00 79.62 421 ALA A CA 1
ATOM 3200 C C . ALA A 1 421 ? -6.245 12.761 -8.018 1.00 79.62 421 ALA A C 1
ATOM 3202 O O . ALA A 1 421 ? -5.173 12.864 -8.627 1.00 79.62 421 ALA A O 1
ATOM 3203 N N . PRO A 1 422 ? -6.392 13.294 -6.785 1.00 80.50 422 PRO A N 1
ATOM 3204 C CA . PRO A 1 422 ? -5.323 14.060 -6.142 1.00 80.50 422 PRO A CA 1
ATOM 3205 C C . PRO A 1 422 ? -4.097 13.197 -5.824 1.00 80.50 422 PRO A C 1
ATOM 3207 O O . PRO A 1 422 ? -2.960 13.665 -5.929 1.00 80.50 422 PRO A O 1
ATOM 3210 N N . SER A 1 423 ? -4.301 11.923 -5.479 1.00 81.56 423 SER A N 1
ATOM 3211 C CA . SER A 1 423 ? -3.206 10.994 -5.202 1.00 81.56 423 SER A CA 1
ATOM 3212 C C . SER A 1 423 ? -2.405 10.645 -6.457 1.00 81.56 423 SER A C 1
ATOM 3214 O O . SER A 1 423 ? -1.180 10.576 -6.368 1.00 81.56 423 SER A O 1
ATOM 3216 N N . LEU A 1 424 ? -3.055 10.496 -7.619 1.00 84.62 424 LEU A N 1
ATOM 3217 C CA . LEU A 1 424 ? -2.369 10.229 -8.888 1.00 84.62 424 LEU A CA 1
ATOM 3218 C C . LEU A 1 424 ? -1.537 11.421 -9.367 1.00 84.62 424 LEU A C 1
ATOM 3220 O O . LEU A 1 424 ? -0.388 11.236 -9.761 1.00 84.62 424 LEU A O 1
ATOM 3224 N N . ILE A 1 425 ? -2.079 12.643 -9.281 1.00 86.38 425 ILE A N 1
ATOM 3225 C CA . ILE A 1 425 ? -1.318 13.861 -9.609 1.00 86.38 425 ILE A CA 1
ATOM 3226 C C . ILE A 1 425 ? -0.126 13.997 -8.668 1.00 86.38 425 ILE A C 1
ATOM 3228 O O . ILE A 1 425 ? 0.989 14.257 -9.113 1.00 86.38 425 ILE A O 1
ATOM 3232 N N . SER A 1 426 ? -0.346 13.795 -7.365 1.00 84.31 426 SER A N 1
ATOM 3233 C CA . SER A 1 426 ? 0.741 13.805 -6.392 1.00 84.31 426 SER A CA 1
ATOM 3234 C C . SER A 1 426 ? 1.808 12.774 -6.771 1.00 84.31 426 SER A C 1
ATOM 3236 O O . SER A 1 426 ? 2.982 13.123 -6.803 1.00 84.31 426 SER A O 1
ATOM 3238 N N . TYR A 1 427 ? 1.429 11.534 -7.097 1.00 84.69 427 TYR A N 1
ATOM 3239 C CA . TYR A 1 427 ? 2.383 10.510 -7.527 1.00 84.69 427 TYR A CA 1
ATOM 3240 C C . TYR A 1 427 ? 3.179 10.961 -8.758 1.00 84.69 427 TYR A C 1
ATOM 3242 O O . TYR A 1 427 ? 4.403 10.962 -8.703 1.00 84.69 427 TYR A O 1
ATOM 3250 N N . ALA A 1 428 ? 2.514 11.452 -9.810 1.00 87.69 428 ALA A N 1
ATOM 3251 C CA . ALA A 1 428 ? 3.176 11.950 -11.017 1.00 87.69 428 ALA A CA 1
ATOM 3252 C C . ALA A 1 428 ? 4.160 13.100 -10.734 1.00 87.69 428 ALA A C 1
ATOM 3254 O O . ALA A 1 428 ? 5.273 13.099 -11.256 1.00 87.69 428 ALA A O 1
ATOM 3255 N N . LEU A 1 429 ? 3.796 14.048 -9.864 1.00 89.75 429 LEU A N 1
ATOM 3256 C CA . LEU A 1 429 ? 4.675 15.152 -9.463 1.00 89.75 429 LEU A CA 1
ATOM 3257 C C . LEU A 1 429 ? 5.909 14.665 -8.693 1.00 89.75 429 LEU A C 1
ATOM 3259 O O . LEU A 1 429 ? 7.009 15.160 -8.927 1.00 89.75 429 LEU A O 1
ATOM 3263 N N . TRP A 1 430 ? 5.749 13.700 -7.784 1.00 88.25 430 TRP A N 1
ATOM 3264 C CA . TRP A 1 430 ? 6.870 13.152 -7.012 1.00 88.25 430 TRP A CA 1
ATOM 3265 C C . TRP A 1 430 ? 7.756 12.214 -7.840 1.00 88.25 430 TRP A C 1
ATOM 3267 O O . TRP A 1 430 ? 8.967 12.203 -7.631 1.00 88.25 430 TRP A O 1
ATOM 3277 N N . THR A 1 431 ? 7.198 11.500 -8.820 1.00 85.69 431 THR A N 1
ATOM 3278 C CA . THR A 1 431 ? 7.978 10.777 -9.835 1.00 85.69 431 THR A CA 1
ATOM 3279 C C . THR A 1 431 ? 8.756 11.750 -10.723 1.00 85.69 431 THR A C 1
ATOM 3281 O O . THR A 1 431 ? 9.938 11.549 -10.965 1.00 85.69 431 THR A O 1
ATOM 3284 N N . LEU A 1 432 ? 8.163 12.870 -11.141 1.00 90.38 432 LEU A N 1
ATOM 3285 C CA . LEU A 1 432 ? 8.900 13.900 -11.879 1.00 90.38 432 LEU A CA 1
ATOM 3286 C C . LEU A 1 432 ? 10.031 14.509 -11.027 1.00 90.38 432 LEU A C 1
ATOM 3288 O O . LEU A 1 432 ? 11.138 14.721 -11.517 1.00 90.38 432 LEU A O 1
ATOM 3292 N N . ALA A 1 433 ? 9.778 14.735 -9.735 1.00 89.50 433 ALA A N 1
ATOM 3293 C CA . ALA A 1 433 ? 10.776 15.242 -8.796 1.00 89.50 433 ALA A CA 1
ATOM 3294 C C . ALA A 1 433 ? 11.936 14.261 -8.534 1.00 89.50 433 ALA A C 1
ATOM 3296 O O . ALA A 1 433 ? 13.013 14.707 -8.135 1.00 89.50 433 ALA A O 1
ATOM 3297 N N . CYS A 1 434 ? 11.757 12.951 -8.757 1.00 89.62 434 CYS A N 1
ATOM 3298 C CA . CYS A 1 434 ? 12.832 11.973 -8.581 1.00 89.62 434 CYS A CA 1
ATOM 3299 C C . CYS A 1 434 ? 13.806 11.929 -9.766 1.00 89.62 434 CYS A C 1
ATOM 3301 O O . CYS A 1 434 ? 14.954 11.544 -9.567 1.00 89.62 434 CYS A O 1
ATOM 3303 N N . LEU A 1 435 ? 13.398 12.357 -10.968 1.00 90.88 435 LEU A N 1
ATOM 3304 C CA . LEU A 1 435 ? 14.245 12.349 -12.169 1.00 90.88 435 LEU A CA 1
ATOM 3305 C C . LEU A 1 435 ? 15.570 13.112 -12.020 1.00 90.88 435 LEU A C 1
ATOM 3307 O O . LEU A 1 435 ? 16.601 12.530 -12.353 1.00 90.88 435 LEU A O 1
ATOM 3311 N N . PRO A 1 436 ? 15.614 14.359 -11.504 1.00 92.50 436 PRO A N 1
ATOM 3312 C CA . PRO A 1 436 ? 16.889 15.047 -11.309 1.00 92.50 436 PRO A CA 1
ATOM 3313 C C . PRO A 1 436 ? 17.779 14.330 -10.288 1.00 92.50 436 PRO A C 1
ATOM 3315 O O . PRO A 1 436 ? 18.992 14.279 -10.463 1.00 92.50 436 PRO A O 1
ATOM 3318 N N . ILE A 1 437 ? 17.187 13.730 -9.250 1.00 92.62 437 ILE A N 1
ATOM 3319 C CA . ILE A 1 437 ? 17.928 12.950 -8.251 1.00 92.62 437 ILE A CA 1
ATOM 3320 C C . ILE A 1 437 ? 18.525 11.704 -8.920 1.00 92.62 437 ILE A C 1
ATOM 3322 O O . ILE A 1 437 ? 19.723 11.466 -8.802 1.00 92.62 437 ILE A O 1
ATOM 3326 N N . ALA A 1 438 ? 17.719 10.949 -9.672 1.00 92.25 438 ALA A N 1
ATOM 3327 C CA . ALA A 1 438 ? 18.161 9.770 -10.412 1.00 92.25 438 ALA A CA 1
ATOM 3328 C C . ALA A 1 438 ? 19.264 10.110 -11.426 1.00 92.25 438 ALA A C 1
ATOM 3330 O O . ALA A 1 438 ? 20.259 9.397 -11.500 1.00 92.25 438 ALA A O 1
ATOM 3331 N N . ALA A 1 439 ? 19.139 11.230 -12.144 1.00 92.19 439 ALA A N 1
ATOM 3332 C CA . ALA A 1 439 ? 20.155 11.693 -13.083 1.00 92.19 439 ALA A CA 1
ATOM 3333 C C . ALA A 1 439 ? 21.493 11.997 -12.382 1.00 92.19 439 ALA A C 1
ATOM 3335 O O . ALA A 1 439 ? 22.543 11.585 -12.866 1.00 92.19 439 ALA A O 1
ATOM 3336 N N . ILE A 1 440 ? 21.478 12.649 -11.214 1.00 93.06 440 ILE A N 1
ATOM 3337 C CA . ILE A 1 440 ? 22.703 12.876 -10.429 1.00 93.06 440 ILE A CA 1
ATOM 3338 C C . ILE A 1 440 ? 23.346 11.538 -10.041 1.00 93.06 440 ILE A C 1
ATOM 3340 O O . ILE A 1 440 ? 24.551 11.359 -10.207 1.00 93.06 440 ILE A O 1
ATOM 3344 N N . TYR A 1 441 ? 22.557 10.570 -9.572 1.00 92.00 441 TYR A N 1
ATOM 3345 C CA . TYR A 1 441 ? 23.086 9.249 -9.236 1.00 92.00 441 TYR A CA 1
ATOM 3346 C C . TYR A 1 441 ? 23.688 8.533 -10.447 1.00 92.00 441 TYR A C 1
ATOM 3348 O O . TYR A 1 441 ? 24.828 8.086 -10.369 1.00 92.00 441 TYR A O 1
ATOM 3356 N N . LEU A 1 442 ? 22.960 8.458 -11.562 1.00 90.81 442 LEU A N 1
ATOM 3357 C CA . LEU A 1 442 ? 23.374 7.706 -12.746 1.00 90.81 442 LEU A CA 1
ATOM 3358 C C . LEU A 1 442 ? 24.558 8.339 -13.482 1.00 90.81 442 LEU A C 1
ATOM 3360 O O . LEU A 1 442 ? 25.443 7.615 -13.922 1.00 90.81 442 LEU A O 1
ATOM 3364 N N . PHE A 1 443 ? 24.590 9.666 -13.622 1.00 89.12 443 PHE A N 1
ATOM 3365 C CA . PHE A 1 443 ? 25.579 10.342 -14.468 1.00 89.12 443 PHE A CA 1
ATOM 3366 C C . PHE A 1 443 ? 26.765 10.928 -13.698 1.00 89.12 443 PHE A C 1
ATOM 3368 O O . PHE A 1 443 ? 27.818 11.128 -14.296 1.00 89.12 443 PHE A O 1
ATOM 3375 N N . LEU A 1 444 ? 26.626 11.200 -12.395 1.00 90.56 444 LEU A N 1
ATOM 3376 C CA . LEU A 1 444 ? 27.699 11.802 -11.594 1.00 90.56 444 LEU A CA 1
ATOM 3377 C C . LEU A 1 444 ? 28.270 10.836 -10.554 1.00 90.56 444 LEU A C 1
ATOM 3379 O O . LEU A 1 444 ? 29.486 10.748 -10.407 1.00 90.56 444 LEU A O 1
ATOM 3383 N N . ILE A 1 445 ? 27.410 10.121 -9.825 1.00 90.31 445 ILE A N 1
ATOM 3384 C CA . ILE A 1 445 ? 27.844 9.316 -8.677 1.00 90.31 445 ILE A CA 1
ATOM 3385 C C . ILE A 1 445 ? 28.283 7.916 -9.121 1.00 90.31 445 ILE A C 1
ATOM 3387 O O . ILE A 1 445 ? 29.427 7.541 -8.885 1.00 90.31 445 ILE A O 1
ATOM 3391 N N . PHE A 1 446 ? 27.407 7.145 -9.775 1.00 89.50 446 PHE A N 1
ATOM 3392 C CA . PHE A 1 446 ? 27.647 5.741 -10.138 1.00 89.50 446 PHE A CA 1
ATOM 3393 C C . PHE A 1 446 ? 28.891 5.506 -11.009 1.00 89.50 446 PHE A C 1
ATOM 3395 O O . PHE A 1 446 ? 29.583 4.526 -10.735 1.00 89.50 446 PHE A O 1
ATOM 3402 N N . PRO A 1 447 ? 29.267 6.387 -11.961 1.00 87.56 447 PRO A N 1
ATOM 3403 C CA . PRO A 1 447 ? 30.510 6.223 -12.716 1.00 87.56 447 PRO A CA 1
ATOM 3404 C C . PRO A 1 447 ? 31.774 6.234 -11.841 1.00 87.56 447 PRO A C 1
ATOM 3406 O O . PRO A 1 447 ? 32.790 5.666 -12.227 1.00 87.56 447 PRO A O 1
ATOM 3409 N N . ALA A 1 448 ? 31.722 6.865 -10.663 1.00 86.88 448 ALA A N 1
ATOM 3410 C CA . ALA A 1 448 ? 32.830 6.911 -9.712 1.00 86.88 448 ALA A CA 1
ATOM 3411 C C . ALA A 1 448 ? 32.817 5.749 -8.698 1.00 86.88 448 ALA A C 1
ATOM 3413 O O . ALA A 1 448 ? 33.752 5.614 -7.908 1.00 86.88 448 ALA A O 1
ATOM 3414 N N . ILE A 1 449 ? 31.770 4.915 -8.684 1.00 87.56 449 ILE A N 1
ATOM 3415 C CA . ILE A 1 449 ? 31.622 3.811 -7.731 1.00 87.56 449 ILE A CA 1
ATOM 3416 C C . ILE A 1 449 ? 32.302 2.556 -8.271 1.00 87.56 449 ILE A C 1
ATOM 3418 O O . ILE A 1 449 ? 31.923 2.022 -9.307 1.00 87.56 449 ILE A O 1
ATOM 3422 N N . THR A 1 450 ? 33.258 2.022 -7.514 1.00 83.25 450 THR A N 1
ATOM 3423 C CA . THR A 1 450 ? 34.007 0.810 -7.893 1.00 83.25 450 THR A CA 1
ATOM 3424 C C . THR A 1 450 ? 33.626 -0.431 -7.087 1.00 83.25 450 THR A C 1
ATOM 3426 O O . THR A 1 450 ? 34.008 -1.541 -7.450 1.00 83.25 450 THR A O 1
ATOM 3429 N N . GLY A 1 451 ? 32.865 -0.284 -5.997 1.00 87.69 451 GLY A N 1
ATOM 3430 C CA . GLY A 1 451 ? 32.545 -1.395 -5.104 1.00 87.69 451 GLY A CA 1
ATOM 3431 C C . GLY A 1 451 ? 31.211 -1.259 -4.380 1.00 87.69 451 GLY A C 1
ATOM 3432 O O . GLY A 1 451 ? 30.673 -0.166 -4.199 1.00 87.69 451 GLY A O 1
ATOM 3433 N N . PHE A 1 452 ? 30.703 -2.398 -3.907 1.00 90.06 452 PHE A N 1
ATOM 3434 C CA . PHE A 1 452 ? 29.419 -2.475 -3.210 1.00 90.06 452 PHE A CA 1
ATOM 3435 C C . PHE A 1 452 ? 29.336 -1.598 -1.943 1.00 90.06 452 PHE A C 1
ATOM 3437 O O . PHE A 1 452 ? 28.329 -0.912 -1.783 1.00 90.06 452 PHE A O 1
ATOM 3444 N N . PRO A 1 453 ? 30.359 -1.521 -1.064 1.00 92.69 453 PRO A N 1
ATOM 3445 C CA . PRO A 1 453 ? 30.291 -0.630 0.097 1.00 92.69 453 PRO A CA 1
ATOM 3446 C C . PRO A 1 453 ? 30.094 0.841 -0.289 1.00 92.69 453 PRO A C 1
ATOM 3448 O O . PRO A 1 453 ? 29.311 1.545 0.342 1.00 92.69 453 PRO A O 1
ATOM 3451 N N . MET A 1 454 ? 30.747 1.301 -1.360 1.00 91.75 454 MET A N 1
ATOM 3452 C CA . MET A 1 454 ? 30.607 2.674 -1.849 1.00 91.75 454 MET A CA 1
ATOM 3453 C C . MET A 1 454 ? 29.208 2.927 -2.434 1.00 91.75 454 MET A C 1
ATOM 3455 O O . MET A 1 454 ? 28.644 3.996 -2.202 1.00 91.75 454 MET A O 1
ATOM 3459 N N . LEU A 1 455 ? 28.598 1.924 -3.081 1.00 91.00 455 LEU A N 1
ATOM 3460 C CA . LEU A 1 455 ? 27.184 1.967 -3.470 1.00 91.00 455 LEU A CA 1
ATOM 3461 C C . LEU A 1 455 ? 26.275 2.164 -2.251 1.00 91.00 455 LEU A C 1
ATOM 3463 O O . LEU A 1 455 ? 25.461 3.086 -2.246 1.00 91.00 455 LEU A O 1
ATOM 3467 N N . VAL A 1 456 ? 26.462 1.369 -1.193 1.00 93.88 456 VAL A N 1
ATOM 3468 C CA . VAL A 1 456 ? 25.685 1.484 0.053 1.00 93.88 456 VAL A CA 1
ATOM 3469 C C . VAL A 1 456 ? 25.821 2.882 0.660 1.00 93.88 456 VAL A C 1
ATOM 3471 O O . VAL A 1 456 ? 24.809 3.522 0.945 1.00 93.88 456 VAL A O 1
ATOM 3474 N N . PHE A 1 457 ? 27.047 3.394 0.811 1.00 93.62 457 PHE A N 1
ATOM 3475 C CA . PHE A 1 457 ? 27.270 4.732 1.368 1.00 93.62 457 PHE A CA 1
ATOM 3476 C C . PHE A 1 457 ? 26.677 5.843 0.501 1.00 93.62 457 PHE A C 1
ATOM 3478 O O . PHE A 1 457 ? 26.161 6.815 1.046 1.00 93.62 457 PHE A O 1
ATOM 3485 N N . SER A 1 458 ? 26.704 5.696 -0.826 1.00 93.19 458 SER A N 1
ATOM 3486 C CA . SER A 1 458 ? 26.108 6.680 -1.732 1.00 93.19 458 SER A CA 1
ATOM 3487 C C . SER A 1 458 ? 24.582 6.720 -1.633 1.00 93.19 458 SER A C 1
ATOM 3489 O O . SER A 1 458 ? 24.005 7.799 -1.657 1.00 93.19 458 SER A O 1
ATOM 3491 N N . LEU A 1 459 ? 23.928 5.563 -1.471 1.00 93.69 459 LEU A N 1
ATOM 3492 C CA . LEU A 1 459 ? 22.469 5.452 -1.413 1.00 93.69 459 LEU A CA 1
ATOM 3493 C C . LEU A 1 459 ? 21.903 5.808 -0.031 1.00 93.69 459 LEU A C 1
ATOM 3495 O O . LEU A 1 459 ? 20.760 6.267 0.062 1.00 93.69 459 LEU A O 1
ATOM 3499 N N . ALA A 1 460 ? 22.688 5.623 1.036 1.00 94.38 460 ALA A N 1
ATOM 3500 C CA . ALA A 1 460 ? 22.252 5.814 2.418 1.00 94.38 460 ALA A CA 1
ATOM 3501 C C . ALA A 1 460 ? 21.566 7.168 2.687 1.00 94.38 460 ALA A C 1
ATOM 3503 O O . ALA A 1 460 ? 20.455 7.148 3.217 1.00 94.38 460 ALA A O 1
ATOM 3504 N N . PRO A 1 461 ? 22.112 8.339 2.296 1.00 92.75 461 PRO A N 1
ATOM 3505 C CA . PRO A 1 461 ? 21.504 9.626 2.626 1.00 92.75 461 PRO A CA 1
ATOM 3506 C C . PRO A 1 461 ? 20.098 9.763 2.040 1.00 92.75 461 PRO A C 1
ATOM 3508 O O . PRO A 1 461 ? 19.164 10.172 2.724 1.00 92.75 461 PRO A O 1
ATOM 3511 N N . THR A 1 462 ? 19.922 9.384 0.772 1.00 92.50 462 THR A N 1
ATOM 3512 C CA . THR A 1 462 ? 18.637 9.546 0.082 1.00 92.50 462 THR A CA 1
ATOM 3513 C C . THR A 1 462 ? 17.611 8.533 0.576 1.00 92.50 462 THR A C 1
ATOM 3515 O O . THR A 1 462 ? 16.486 8.903 0.909 1.00 92.50 462 THR A O 1
ATOM 3518 N N . PHE A 1 463 ? 17.998 7.265 0.690 1.00 93.75 463 PHE A N 1
ATOM 3519 C CA . PHE A 1 463 ? 17.073 6.201 1.066 1.00 93.75 463 PHE A CA 1
ATOM 3520 C C . PHE A 1 463 ? 16.716 6.187 2.559 1.00 93.75 463 PHE A C 1
ATOM 3522 O O . PHE A 1 463 ? 15.599 5.788 2.897 1.00 93.75 463 PHE A O 1
ATOM 3529 N N . LEU A 1 464 ? 17.586 6.694 3.442 1.00 93.31 464 LEU A N 1
ATOM 3530 C CA . LEU A 1 464 ? 17.247 6.910 4.853 1.00 93.31 464 LEU A CA 1
ATOM 3531 C C . LEU A 1 464 ? 16.272 8.082 5.042 1.00 93.31 464 LEU A C 1
ATOM 3533 O O . LEU A 1 464 ? 15.361 7.990 5.868 1.00 93.31 464 LEU A O 1
ATOM 3537 N N . ILE A 1 465 ? 16.398 9.162 4.263 1.00 91.94 465 ILE A N 1
ATOM 3538 C CA . ILE A 1 465 ? 15.421 10.264 4.286 1.00 91.94 465 ILE A CA 1
ATOM 3539 C C . ILE A 1 465 ? 14.064 9.775 3.767 1.00 91.94 465 ILE A C 1
ATOM 3541 O O . ILE A 1 465 ? 13.035 10.014 4.400 1.00 91.94 465 ILE A O 1
ATOM 3545 N N . ILE A 1 466 ? 14.054 9.044 2.648 1.00 91.12 466 ILE A N 1
ATOM 3546 C CA . ILE A 1 466 ? 12.825 8.478 2.076 1.00 91.12 466 ILE A CA 1
ATOM 3547 C C . ILE A 1 466 ? 12.157 7.521 3.069 1.00 91.12 466 ILE A C 1
ATOM 3549 O O . ILE A 1 466 ? 10.962 7.660 3.327 1.00 91.12 466 ILE A O 1
ATOM 3553 N N . GLY A 1 467 ? 12.914 6.599 3.673 1.00 89.19 467 GLY A N 1
ATOM 3554 C CA . GLY A 1 467 ? 12.381 5.662 4.663 1.00 89.19 467 GLY A CA 1
ATOM 3555 C C . GLY A 1 467 ? 11.823 6.360 5.908 1.00 89.19 467 GLY A C 1
ATOM 3556 O O . GLY A 1 467 ? 10.770 5.972 6.411 1.00 89.19 467 GLY A O 1
ATOM 3557 N N . TYR A 1 468 ? 12.461 7.443 6.365 1.00 90.12 468 TYR A N 1
ATOM 3558 C CA . TYR A 1 468 ? 11.983 8.226 7.509 1.00 90.12 468 TYR A CA 1
ATOM 3559 C C . TYR A 1 468 ? 10.652 8.916 7.190 1.00 90.12 468 TYR A C 1
ATOM 3561 O O . TYR A 1 468 ? 9.697 8.848 7.964 1.00 90.12 468 TYR A O 1
ATOM 3569 N N . LEU A 1 469 ? 10.548 9.529 6.009 1.00 88.12 469 LEU A N 1
ATOM 3570 C CA . LEU A 1 469 ? 9.315 10.173 5.553 1.00 88.12 469 LEU A CA 1
ATOM 3571 C C . LEU A 1 469 ? 8.206 9.155 5.259 1.00 88.12 469 LEU A C 1
ATOM 3573 O O . LEU A 1 469 ? 7.030 9.474 5.434 1.00 88.12 469 LEU A O 1
ATOM 3577 N N . GLN A 1 470 ? 8.563 7.929 4.871 1.00 87.25 470 GLN A N 1
ATOM 3578 C CA . GLN A 1 470 ? 7.625 6.821 4.720 1.00 87.25 470 GLN A CA 1
ATOM 3579 C C . GLN A 1 470 ? 7.086 6.340 6.075 1.00 87.25 470 GLN A C 1
ATOM 3581 O O . GLN A 1 470 ? 5.942 5.911 6.139 1.00 87.25 470 GLN A O 1
ATOM 3586 N N . ALA A 1 471 ? 7.830 6.457 7.175 1.00 84.06 471 ALA A N 1
ATOM 3587 C CA . ALA A 1 471 ? 7.298 6.139 8.504 1.00 84.06 471 ALA A CA 1
ATOM 3588 C C . ALA A 1 471 ? 6.228 7.140 8.983 1.00 84.06 471 ALA A C 1
ATOM 3590 O O . ALA A 1 471 ? 5.382 6.797 9.810 1.00 84.06 471 ALA A O 1
ATOM 3591 N N . ASN A 1 472 ? 6.256 8.373 8.469 1.00 83.25 472 ASN A N 1
ATOM 3592 C CA . ASN A 1 472 ? 5.345 9.439 8.867 1.00 83.25 472 ASN A CA 1
ATOM 3593 C C . ASN A 1 472 ? 4.000 9.341 8.108 1.00 83.25 472 ASN A C 1
ATOM 3595 O O . ASN A 1 472 ? 3.978 9.552 6.890 1.00 83.25 472 ASN A O 1
ATOM 3599 N N . PRO A 1 473 ? 2.851 9.135 8.790 1.00 76.25 473 PRO A N 1
ATOM 3600 C CA . PRO A 1 473 ? 1.542 8.995 8.139 1.00 76.25 473 PRO A CA 1
ATOM 3601 C C . PRO A 1 473 ? 1.160 10.170 7.228 1.00 76.25 473 PRO A C 1
ATOM 3603 O O . PRO A 1 473 ? 0.531 9.974 6.190 1.00 76.25 473 PRO A O 1
ATOM 3606 N N . ARG A 1 474 ? 1.591 11.396 7.564 1.00 79.25 474 ARG A N 1
ATOM 3607 C CA . ARG A 1 474 ? 1.315 12.606 6.769 1.00 79.25 474 ARG A CA 1
ATOM 3608 C C . ARG A 1 474 ? 2.066 12.625 5.433 1.00 79.25 474 ARG A C 1
ATOM 3610 O O . ARG A 1 474 ? 1.624 13.264 4.477 1.00 79.25 474 ARG A O 1
ATOM 3617 N N . HIS A 1 475 ? 3.216 11.961 5.376 1.00 82.62 475 HIS A N 1
ATOM 3618 C CA . HIS A 1 475 ? 4.126 11.971 4.233 1.00 82.62 475 HIS A CA 1
ATOM 3619 C C . HIS A 1 475 ? 4.196 10.622 3.504 1.00 82.62 475 HIS A C 1
ATOM 3621 O O . HIS A 1 475 ? 4.744 10.583 2.403 1.00 82.62 475 HIS A O 1
ATOM 3627 N N . PHE A 1 476 ? 3.566 9.568 4.039 1.00 82.38 476 PHE A N 1
ATOM 3628 C CA . PHE A 1 476 ? 3.608 8.191 3.537 1.00 82.38 476 PHE A CA 1
ATOM 3629 C C . PHE A 1 476 ? 3.440 8.076 2.016 1.00 82.38 476 PHE A C 1
ATOM 3631 O O . PHE A 1 476 ? 4.334 7.576 1.341 1.00 82.38 476 PHE A O 1
ATOM 3638 N N . ILE A 1 477 ? 2.334 8.578 1.448 1.00 80.06 477 ILE A N 1
ATOM 3639 C CA . ILE A 1 477 ? 2.046 8.438 0.005 1.00 80.06 477 ILE A CA 1
ATOM 3640 C C . ILE A 1 477 ? 3.103 9.156 -0.848 1.00 80.06 477 ILE A C 1
ATOM 3642 O O . ILE A 1 477 ? 3.508 8.648 -1.890 1.00 80.06 477 ILE A O 1
ATOM 3646 N N . LYS A 1 478 ? 3.571 10.327 -0.399 1.00 84.94 478 LYS A N 1
ATOM 3647 C CA . LYS A 1 478 ? 4.574 11.135 -1.112 1.00 84.94 478 LYS A CA 1
ATOM 3648 C C . LYS A 1 478 ? 5.943 10.458 -1.081 1.00 84.94 478 LYS A C 1
ATOM 3650 O O . LYS A 1 478 ? 6.597 10.359 -2.112 1.00 84.94 478 LYS A O 1
ATOM 3655 N N . ALA A 1 479 ? 6.344 9.958 0.087 1.00 87.00 479 ALA A N 1
ATOM 3656 C CA . ALA A 1 479 ? 7.592 9.229 0.272 1.00 87.00 479 ALA A CA 1
ATOM 3657 C C . ALA A 1 479 ? 7.595 7.902 -0.497 1.00 87.00 479 ALA A C 1
ATOM 3659 O O . ALA A 1 479 ? 8.586 7.581 -1.144 1.00 87.00 479 ALA A O 1
ATOM 3660 N N . LEU A 1 480 ? 6.471 7.176 -0.501 1.00 85.44 480 LEU A N 1
ATOM 3661 C CA . LEU A 1 480 ? 6.305 5.958 -1.292 1.00 85.44 480 LEU A CA 1
ATOM 3662 C C . LEU A 1 480 ? 6.428 6.252 -2.794 1.00 85.44 480 LEU A C 1
ATOM 3664 O O . LEU A 1 480 ? 7.151 5.546 -3.486 1.00 85.44 480 LEU A O 1
ATOM 3668 N N . ALA A 1 481 ? 5.777 7.307 -3.293 1.00 85.31 481 ALA A N 1
ATOM 3669 C CA . ALA A 1 481 ? 5.884 7.720 -4.694 1.00 85.31 481 ALA A CA 1
ATOM 3670 C C . ALA A 1 481 ? 7.324 8.083 -5.085 1.00 85.31 481 ALA A C 1
ATOM 3672 O O . ALA A 1 481 ? 7.831 7.609 -6.100 1.00 85.31 481 ALA A O 1
ATOM 3673 N N . LEU A 1 482 ? 7.992 8.885 -4.248 1.00 89.25 482 LEU A N 1
ATOM 3674 C CA . LEU A 1 482 ? 9.382 9.287 -4.444 1.00 89.25 482 LEU A CA 1
ATOM 3675 C C . LEU A 1 482 ? 10.328 8.076 -4.417 1.00 89.25 482 LEU A C 1
ATOM 3677 O O . LEU A 1 482 ? 11.190 7.960 -5.280 1.00 89.25 482 LEU A O 1
ATOM 3681 N N . GLY A 1 483 ? 10.150 7.161 -3.459 1.00 89.62 483 GLY A N 1
ATOM 3682 C CA . GLY A 1 483 ? 10.961 5.953 -3.317 1.00 89.62 483 GLY A CA 1
ATOM 3683 C C . GLY A 1 483 ? 10.780 4.977 -4.475 1.00 89.62 483 GLY A C 1
ATOM 3684 O O . GLY A 1 483 ? 11.764 4.562 -5.078 1.00 89.62 483 GLY A O 1
ATOM 3685 N N . LEU A 1 484 ? 9.536 4.645 -4.835 1.00 87.94 484 LEU A N 1
ATOM 3686 C CA . LEU A 1 484 ? 9.252 3.752 -5.964 1.00 87.94 484 LEU A CA 1
ATOM 3687 C C . LEU A 1 484 ? 9.720 4.350 -7.293 1.00 87.94 484 LEU A C 1
ATOM 3689 O O . LEU A 1 484 ? 10.310 3.634 -8.103 1.00 87.94 484 LEU A O 1
ATOM 3693 N N . GLY A 1 485 ? 9.494 5.652 -7.497 1.00 88.75 485 GLY A N 1
ATOM 3694 C CA . GLY A 1 485 ? 9.974 6.379 -8.668 1.00 88.75 485 GLY A CA 1
ATOM 3695 C C . GLY A 1 485 ? 11.496 6.355 -8.761 1.00 88.75 485 GLY A C 1
ATOM 3696 O O . GLY A 1 485 ? 12.031 5.972 -9.795 1.00 88.75 485 GLY A O 1
ATOM 3697 N N . LEU A 1 486 ? 12.197 6.669 -7.666 1.00 92.31 486 LEU A N 1
ATOM 3698 C CA . LEU A 1 486 ? 13.657 6.689 -7.645 1.00 92.31 486 LEU A CA 1
ATOM 3699 C C . LEU A 1 486 ? 14.256 5.296 -7.873 1.00 92.31 486 LEU A C 1
ATOM 3701 O O . LEU A 1 486 ? 15.149 5.166 -8.699 1.00 92.31 486 LEU A O 1
ATOM 3705 N N . ILE A 1 487 ? 13.759 4.251 -7.202 1.00 92.56 487 ILE A N 1
ATOM 3706 C CA . ILE A 1 487 ? 14.259 2.876 -7.400 1.00 92.56 487 ILE A CA 1
ATOM 3707 C C . ILE A 1 487 ? 14.056 2.430 -8.852 1.00 92.56 487 ILE A C 1
ATOM 3709 O O . ILE A 1 487 ? 14.953 1.826 -9.434 1.00 92.56 487 ILE A O 1
ATOM 3713 N N . SER A 1 488 ? 12.898 2.748 -9.439 1.00 88.94 488 SER A N 1
ATOM 3714 C CA . SER A 1 488 ? 12.595 2.397 -10.832 1.00 88.94 488 SER A CA 1
ATOM 3715 C C . SER A 1 488 ? 13.442 3.196 -11.825 1.00 88.94 488 SER A C 1
ATOM 3717 O O . SER A 1 488 ? 13.858 2.644 -12.832 1.00 88.94 488 SER A O 1
ATOM 3719 N N . ALA A 1 489 ? 13.717 4.473 -11.543 1.00 89.88 489 ALA A N 1
ATOM 3720 C CA . ALA A 1 489 ? 14.521 5.339 -12.403 1.00 89.88 489 ALA A CA 1
ATOM 3721 C C . ALA A 1 489 ? 16.026 5.042 -12.321 1.00 89.88 489 ALA A C 1
ATOM 3723 O O . ALA A 1 489 ? 16.732 5.252 -13.300 1.00 89.88 489 ALA A O 1
ATOM 3724 N N . LEU A 1 490 ? 16.517 4.580 -11.164 1.00 90.56 490 LEU A N 1
ATOM 3725 C CA . LEU A 1 490 ? 17.905 4.141 -10.996 1.00 90.56 490 LEU A CA 1
ATOM 3726 C C . LEU A 1 490 ? 18.193 2.817 -11.706 1.00 90.56 490 LEU A C 1
ATOM 3728 O O . LEU A 1 490 ? 19.354 2.573 -12.012 1.00 90.56 490 LEU A O 1
ATOM 3732 N N . ASP A 1 491 ? 17.169 1.971 -11.888 1.00 88.44 491 ASP A N 1
ATOM 3733 C CA . ASP A 1 491 ? 17.235 0.670 -12.567 1.00 88.44 491 ASP A CA 1
ATOM 3734 C C . ASP A 1 491 ? 18.543 -0.088 -12.275 1.00 88.44 491 ASP A C 1
ATOM 3736 O O . ASP A 1 491 ? 19.346 -0.382 -13.157 1.00 88.44 491 ASP A O 1
ATOM 3740 N N . LEU A 1 492 ? 18.815 -0.334 -10.988 1.00 87.56 492 LEU A N 1
ATOM 3741 C CA . LEU A 1 492 ? 20.042 -1.009 -10.565 1.00 87.56 492 LEU A CA 1
ATOM 3742 C C . LEU A 1 492 ? 20.116 -2.408 -11.195 1.00 87.56 492 LEU A C 1
ATOM 3744 O O . LEU A 1 492 ? 19.286 -3.274 -10.905 1.00 87.56 492 LEU A O 1
ATOM 3748 N N . GLN A 1 493 ? 21.146 -2.620 -12.014 1.00 85.44 493 GLN A N 1
ATOM 3749 C CA . GLN A 1 493 ? 21.443 -3.864 -12.725 1.00 85.44 493 GLN A CA 1
ATOM 3750 C C . GLN A 1 493 ? 22.852 -4.378 -12.382 1.00 85.44 493 GLN A C 1
ATOM 3752 O O . GLN A 1 493 ? 23.701 -3.628 -11.902 1.00 85.44 493 GLN A O 1
ATOM 3757 N N . ASN A 1 494 ? 23.124 -5.662 -12.659 1.00 80.50 494 ASN A N 1
ATOM 3758 C CA . ASN A 1 494 ? 24.458 -6.260 -12.464 1.00 80.50 494 ASN A CA 1
ATOM 3759 C C . ASN A 1 494 ? 25.535 -5.633 -13.358 1.00 80.50 494 ASN A C 1
ATOM 3761 O O . ASN A 1 494 ? 26.719 -5.679 -13.032 1.00 80.50 494 ASN A O 1
ATOM 3765 N N . LYS A 1 495 ? 25.130 -5.088 -14.509 1.00 79.75 495 LYS A N 1
ATOM 3766 C CA . LYS A 1 495 ? 26.007 -4.383 -15.440 1.00 79.75 495 LYS A CA 1
ATOM 3767 C C . LYS A 1 495 ? 25.574 -2.931 -15.493 1.00 79.75 495 LYS A C 1
ATOM 3769 O O . LYS A 1 495 ? 24.434 -2.639 -15.837 1.00 79.75 495 LYS A O 1
ATOM 3774 N N . PHE A 1 496 ? 26.494 -2.034 -15.168 1.00 80.06 496 PHE A N 1
ATOM 3775 C CA . PHE A 1 496 ? 26.254 -0.608 -15.308 1.00 80.06 496 PHE A CA 1
ATOM 3776 C C . PHE A 1 496 ? 26.316 -0.231 -16.793 1.00 80.06 496 PHE A C 1
ATOM 3778 O O . PHE A 1 496 ? 27.378 -0.278 -17.413 1.00 80.06 496 PHE A O 1
ATOM 3785 N N . SER A 1 497 ? 25.163 0.101 -17.366 1.00 77.38 497 SER A N 1
ATOM 3786 C CA . SER A 1 497 ? 25.018 0.640 -18.716 1.00 77.38 497 SER A CA 1
ATOM 3787 C C . SER A 1 497 ? 23.990 1.758 -18.642 1.00 77.38 497 SER A C 1
ATOM 3789 O O . SER A 1 497 ? 22.860 1.527 -18.222 1.00 77.38 497 SER A O 1
ATOM 3791 N N . VAL A 1 498 ? 24.398 2.978 -18.983 1.00 78.94 498 VAL A N 1
ATOM 3792 C CA . VAL A 1 498 ? 23.515 4.143 -18.929 1.00 78.94 498 VAL A CA 1
ATOM 3793 C C . VAL A 1 498 ? 23.492 4.795 -20.298 1.00 78.94 498 VAL A C 1
ATOM 3795 O O . VAL A 1 498 ? 24.517 5.255 -20.795 1.00 78.94 498 VAL A O 1
ATOM 3798 N N . ASP A 1 499 ? 22.300 4.847 -20.879 1.00 86.38 499 ASP A N 1
ATOM 3799 C CA . ASP A 1 499 ? 21.990 5.626 -22.069 1.00 86.38 499 ASP A CA 1
ATOM 3800 C C . ASP A 1 499 ? 21.030 6.749 -21.664 1.00 86.38 499 ASP A C 1
ATOM 3802 O O . ASP A 1 499 ? 19.949 6.506 -21.120 1.00 86.38 499 ASP A O 1
ATOM 3806 N N . PHE A 1 500 ? 21.438 7.995 -21.913 1.00 88.38 500 PHE A N 1
ATOM 3807 C CA . PHE A 1 500 ? 20.624 9.167 -21.612 1.00 88.38 500 PHE A CA 1
ATOM 3808 C C . PHE A 1 500 ? 19.305 9.175 -22.397 1.00 88.38 500 PHE A C 1
ATOM 3810 O O . PHE A 1 500 ? 18.271 9.552 -21.844 1.00 88.38 500 PHE A O 1
ATOM 3817 N N . ALA A 1 501 ? 19.314 8.729 -23.656 1.00 90.62 501 ALA A N 1
ATOM 3818 C CA . ALA A 1 501 ? 18.113 8.672 -24.479 1.00 90.62 501 ALA A CA 1
ATOM 3819 C C . ALA A 1 501 ? 17.120 7.644 -23.925 1.00 90.62 501 ALA A C 1
ATOM 3821 O O . ALA A 1 501 ? 15.941 7.963 -23.764 1.00 90.62 501 ALA A O 1
ATOM 3822 N N . LEU A 1 502 ? 17.602 6.451 -23.558 1.00 88.75 502 LEU A N 1
ATOM 3823 C CA . LEU A 1 502 ? 16.779 5.425 -22.917 1.00 88.75 502 LEU A CA 1
ATOM 3824 C C . LEU A 1 502 ? 16.228 5.917 -21.572 1.00 88.75 502 LEU A C 1
ATOM 3826 O O . LEU A 1 502 ? 15.028 5.820 -21.333 1.00 88.75 502 LEU A O 1
ATOM 3830 N N . PHE A 1 503 ? 17.073 6.531 -20.736 1.00 90.75 503 PHE A N 1
ATOM 3831 C CA . PHE A 1 503 ? 16.665 7.090 -19.445 1.00 90.75 503 PHE A CA 1
ATOM 3832 C C . PHE A 1 503 ? 15.515 8.095 -19.589 1.00 90.75 503 PHE A C 1
ATOM 3834 O O . PHE A 1 503 ? 14.506 7.980 -18.890 1.00 90.75 503 PHE A O 1
ATOM 3841 N N . ILE A 1 504 ? 15.629 9.068 -20.498 1.00 91.81 504 ILE A N 1
ATOM 3842 C CA . ILE A 1 504 ? 14.562 10.050 -20.726 1.00 91.81 504 ILE A CA 1
ATOM 3843 C C . ILE A 1 504 ? 13.314 9.376 -21.298 1.00 91.81 504 ILE A C 1
ATOM 3845 O O . ILE A 1 504 ? 12.208 9.668 -20.842 1.00 91.81 504 ILE A O 1
ATOM 3849 N N . ASN A 1 505 ? 13.472 8.458 -22.251 1.00 92.50 505 ASN A N 1
ATOM 3850 C CA . ASN A 1 505 ? 12.353 7.815 -22.928 1.00 92.50 505 ASN A CA 1
ATOM 3851 C C . ASN A 1 505 ? 11.530 6.921 -21.984 1.00 92.50 505 ASN A C 1
ATOM 3853 O O . ASN A 1 505 ? 10.311 7.071 -21.914 1.00 92.50 505 ASN A O 1
ATOM 3857 N N . SER A 1 506 ? 12.174 6.056 -21.194 1.00 90.31 506 SER A N 1
ATOM 3858 C CA . SER A 1 506 ? 11.487 5.172 -20.241 1.00 90.31 506 SER A CA 1
ATOM 3859 C C . SER A 1 506 ? 10.802 5.963 -19.119 1.00 90.31 506 SER A C 1
ATOM 3861 O O . SER A 1 506 ? 9.678 5.646 -18.723 1.00 90.31 506 SER A O 1
ATOM 3863 N N . ASN A 1 507 ? 11.421 7.046 -18.632 1.00 91.81 507 ASN A N 1
ATOM 3864 C CA . ASN A 1 507 ? 10.802 7.906 -17.617 1.00 91.81 507 ASN A CA 1
ATOM 3865 C C . ASN A 1 507 ? 9.655 8.760 -18.186 1.00 91.81 507 ASN A C 1
ATOM 3867 O O . ASN A 1 507 ? 8.636 8.944 -17.515 1.00 91.81 507 ASN A O 1
ATOM 3871 N N . ALA A 1 508 ? 9.765 9.233 -19.432 1.00 93.00 508 ALA A N 1
ATOM 3872 C CA . ALA A 1 508 ? 8.660 9.882 -20.134 1.00 93.00 508 ALA A CA 1
ATOM 3873 C C . ALA A 1 508 ? 7.490 8.907 -20.340 1.00 93.00 508 ALA A C 1
ATOM 3875 O O . ALA A 1 508 ? 6.340 9.273 -20.089 1.00 93.00 508 ALA A O 1
ATOM 3876 N N . ALA A 1 509 ? 7.775 7.650 -20.698 1.00 93.06 509 ALA A N 1
ATOM 3877 C CA . ALA A 1 509 ? 6.780 6.587 -20.789 1.00 93.06 509 ALA A CA 1
ATOM 3878 C C . ALA A 1 509 ? 6.060 6.343 -19.463 1.00 93.06 509 ALA A C 1
ATOM 3880 O O . ALA A 1 509 ? 4.828 6.300 -19.431 1.00 93.06 509 ALA A O 1
ATOM 3881 N N . ALA A 1 510 ? 6.797 6.281 -18.353 1.00 91.81 510 ALA A N 1
ATOM 3882 C CA . ALA A 1 510 ? 6.201 6.152 -17.029 1.00 91.81 510 ALA A CA 1
ATOM 3883 C C . ALA A 1 510 ? 5.274 7.333 -16.679 1.00 91.81 510 ALA A C 1
ATOM 3885 O O . ALA A 1 510 ? 4.156 7.122 -16.199 1.00 91.81 510 ALA A O 1
ATOM 3886 N N . LEU A 1 511 ? 5.688 8.574 -16.962 1.00 92.94 511 LEU A N 1
ATOM 3887 C CA . LEU A 1 511 ? 4.857 9.764 -16.738 1.00 92.94 511 LEU A CA 1
ATOM 3888 C C . LEU A 1 511 ? 3.601 9.774 -17.620 1.00 92.94 511 LEU A C 1
ATOM 3890 O O . LEU A 1 511 ? 2.513 10.073 -17.127 1.00 92.94 511 LEU A O 1
ATOM 3894 N N . ILE A 1 512 ? 3.720 9.400 -18.896 1.00 94.31 512 ILE A N 1
ATOM 3895 C CA . ILE A 1 512 ? 2.579 9.286 -19.814 1.00 94.31 512 ILE A CA 1
ATOM 3896 C C . ILE A 1 512 ? 1.597 8.216 -19.324 1.00 94.31 512 ILE A C 1
ATOM 3898 O O . ILE A 1 512 ? 0.394 8.470 -19.297 1.00 94.31 512 ILE A O 1
ATOM 3902 N N . GLY A 1 513 ? 2.088 7.063 -18.862 1.00 93.75 513 GLY A N 1
ATOM 3903 C CA . GLY A 1 513 ? 1.249 6.012 -18.279 1.00 93.75 513 GLY A CA 1
ATOM 3904 C C . GLY A 1 513 ? 0.462 6.492 -17.052 1.00 93.75 513 GLY A C 1
ATOM 3905 O O . GLY A 1 513 ? -0.735 6.225 -16.928 1.00 93.75 513 GLY A O 1
ATOM 3906 N N . LEU A 1 514 ? 1.099 7.273 -16.173 1.00 92.06 514 LEU A N 1
ATOM 3907 C CA . LEU A 1 514 ? 0.435 7.887 -15.016 1.00 92.06 514 LEU A CA 1
ATOM 3908 C C . LEU A 1 514 ? -0.650 8.885 -15.414 1.00 92.06 514 LEU A C 1
ATOM 3910 O O . LEU A 1 514 ? -1.743 8.873 -14.843 1.00 92.06 514 LEU A O 1
ATOM 3914 N N . LEU A 1 515 ? -0.361 9.740 -16.396 1.00 93.12 515 LEU A N 1
ATOM 3915 C CA . LEU A 1 515 ? -1.319 10.714 -16.911 1.00 93.12 515 LEU A CA 1
ATOM 3916 C C . LEU A 1 515 ? -2.497 10.026 -17.610 1.00 93.12 515 LEU A C 1
ATOM 3918 O O . LEU A 1 515 ? -3.641 10.423 -17.397 1.00 93.12 515 LEU A O 1
ATOM 3922 N N . ALA A 1 516 ? -2.250 8.961 -18.376 1.00 93.94 516 ALA A N 1
ATOM 3923 C CA . ALA A 1 516 ? -3.298 8.168 -19.012 1.00 93.94 516 ALA A CA 1
ATOM 3924 C C . ALA A 1 516 ? -4.240 7.542 -17.972 1.00 93.94 516 ALA A C 1
ATOM 3926 O O . ALA A 1 516 ? -5.462 7.672 -18.085 1.00 93.94 516 ALA A O 1
ATOM 3927 N N . ALA A 1 517 ? -3.687 6.942 -16.911 1.00 93.00 517 ALA A N 1
ATOM 3928 C CA . ALA A 1 517 ? -4.478 6.427 -15.795 1.00 93.00 517 ALA A CA 1
ATOM 3929 C C . ALA A 1 517 ? -5.286 7.539 -15.103 1.00 93.00 517 ALA A C 1
ATOM 3931 O O . ALA A 1 517 ? -6.462 7.344 -14.791 1.00 93.00 517 ALA A O 1
ATOM 3932 N N . PHE A 1 518 ? -4.692 8.723 -14.912 1.00 92.00 518 PHE A N 1
ATOM 3933 C CA . PHE A 1 518 ? -5.365 9.872 -14.304 1.00 92.00 518 PHE A CA 1
ATOM 3934 C C . PHE A 1 518 ? -6.568 10.319 -15.133 1.00 92.00 518 PHE A C 1
ATOM 3936 O O . PHE A 1 518 ? -7.671 10.445 -14.599 1.00 92.00 518 PHE A O 1
ATOM 3943 N N . ILE A 1 519 ? -6.365 10.523 -16.435 1.00 92.25 519 ILE A N 1
ATOM 3944 C CA . ILE A 1 519 ? -7.402 10.985 -17.360 1.00 92.25 519 ILE A CA 1
ATOM 3945 C C . ILE A 1 519 ? -8.548 9.971 -17.416 1.00 92.25 519 ILE A C 1
ATOM 3947 O O . ILE A 1 519 ? -9.705 10.356 -17.242 1.00 92.25 519 ILE A O 1
ATOM 3951 N N . ALA A 1 520 ? -8.243 8.680 -17.581 1.00 92.00 520 ALA A N 1
ATOM 3952 C CA . ALA A 1 520 ? -9.260 7.634 -17.675 1.00 92.00 520 ALA A CA 1
ATOM 3953 C C . ALA A 1 520 ? -10.102 7.523 -16.394 1.00 92.00 520 ALA A C 1
ATOM 3955 O O . ALA A 1 520 ? -11.333 7.478 -16.452 1.00 92.00 520 ALA A O 1
ATOM 3956 N N . ILE A 1 521 ? -9.453 7.541 -15.224 1.00 89.12 521 ILE A N 1
ATOM 3957 C CA . ILE A 1 521 ? -10.135 7.486 -13.926 1.00 89.12 521 ILE A CA 1
ATOM 3958 C C . ILE A 1 521 ? -10.998 8.727 -13.708 1.00 89.12 521 ILE A C 1
ATOM 3960 O O . ILE A 1 521 ? -12.158 8.605 -13.308 1.00 89.12 521 ILE A O 1
ATOM 3964 N N . ARG A 1 522 ? -10.451 9.921 -13.968 1.00 87.94 522 ARG A N 1
ATOM 3965 C CA . ARG A 1 522 ? -11.163 11.193 -13.808 1.00 87.94 522 ARG A CA 1
ATOM 3966 C C . ARG A 1 522 ? -12.409 11.218 -14.686 1.00 87.94 522 ARG A C 1
ATOM 3968 O O . ARG A 1 522 ? -13.480 11.569 -14.196 1.00 87.94 522 ARG A O 1
ATOM 3975 N N . TRP A 1 523 ? -12.277 10.814 -15.946 1.00 87.06 523 TRP A N 1
ATOM 3976 C CA . TRP A 1 523 ? -13.371 10.812 -16.908 1.00 87.06 523 TRP A CA 1
ATOM 3977 C C . TRP A 1 523 ? -14.491 9.859 -16.473 1.00 87.06 523 TRP A C 1
ATOM 3979 O O . TRP A 1 523 ? -15.601 10.311 -16.197 1.00 87.06 523 TRP A O 1
ATOM 3989 N N . LEU A 1 524 ? -14.188 8.575 -16.270 1.00 85.88 524 LEU A N 1
ATOM 3990 C CA . LEU A 1 524 ? -15.202 7.554 -15.983 1.00 85.88 524 LEU A CA 1
ATOM 3991 C C . LEU A 1 524 ? -15.822 7.665 -14.585 1.00 85.88 524 LEU A C 1
ATOM 3993 O O . LEU A 1 524 ? -17.018 7.420 -14.425 1.00 85.88 524 LEU A O 1
ATOM 3997 N N . ARG A 1 525 ? -15.061 8.074 -13.561 1.00 76.31 525 ARG A N 1
ATOM 3998 C CA . ARG A 1 525 ? -15.623 8.261 -12.211 1.00 76.31 525 ARG A CA 1
ATOM 3999 C C . ARG A 1 525 ? -16.419 9.559 -12.066 1.00 76.31 525 ARG A C 1
ATOM 4001 O O . ARG A 1 525 ? -17.367 9.591 -11.282 1.00 76.31 525 ARG A O 1
ATOM 4008 N N . SER A 1 526 ? -16.107 10.607 -12.836 1.00 71.75 526 SER A N 1
ATOM 4009 C CA . SER A 1 526 ? -16.887 11.858 -12.818 1.00 71.75 526 SER A CA 1
ATOM 4010 C C . SER A 1 526 ? -18.320 11.692 -13.344 1.00 71.75 526 SER A C 1
ATOM 4012 O O . SER A 1 526 ? -19.232 12.366 -12.851 1.00 71.75 526 SER A O 1
ATOM 4014 N N . LEU A 1 527 ? -18.538 10.747 -14.269 1.00 60.47 527 LEU A N 1
ATOM 4015 C CA . LEU A 1 527 ? -19.858 10.419 -14.824 1.00 60.47 527 LEU A CA 1
ATOM 4016 C C . LEU A 1 527 ? -20.841 9.964 -13.736 1.00 60.47 527 LEU A C 1
ATOM 4018 O O . LEU A 1 527 ? -22.028 10.275 -13.795 1.00 60.47 527 LEU A O 1
ATOM 4022 N N . ARG A 1 528 ? -20.351 9.314 -12.674 1.00 60.28 528 ARG A N 1
ATOM 4023 C CA . ARG A 1 528 ? -21.193 8.863 -11.559 1.00 60.28 528 ARG A CA 1
ATOM 4024 C C . ARG A 1 528 ? -21.686 10.003 -10.668 1.00 60.28 528 ARG A C 1
ATOM 4026 O O . ARG A 1 528 ? -22.815 9.952 -10.185 1.00 60.28 528 ARG A O 1
ATOM 4033 N N . HIS A 1 529 ? -20.868 11.036 -10.460 1.00 55.56 529 HIS A N 1
ATOM 4034 C CA . HIS A 1 529 ? -21.300 12.221 -9.711 1.00 55.56 529 HIS A CA 1
ATOM 4035 C C . HIS A 1 529 ? -22.405 12.986 -10.454 1.00 55.56 529 HIS A C 1
ATOM 4037 O O . HIS A 1 529 ? -23.315 13.505 -9.812 1.00 55.56 529 HIS A O 1
ATOM 4043 N N . HIS A 1 530 ? -22.368 12.999 -11.790 1.00 47.84 530 HIS A N 1
ATOM 4044 C CA . HIS A 1 530 ? -23.407 13.616 -12.619 1.00 47.84 530 HIS A CA 1
ATOM 4045 C C . HIS A 1 530 ? -24.680 12.759 -12.683 1.00 47.84 530 HIS A C 1
ATOM 4047 O O . HIS A 1 530 ? -25.776 13.297 -12.551 1.00 47.84 530 HIS A O 1
ATOM 4053 N N . ALA A 1 531 ? -24.552 11.430 -12.777 1.00 49.97 531 ALA A N 1
ATOM 4054 C CA . ALA A 1 531 ? -25.690 10.507 -12.738 1.00 49.97 531 ALA A CA 1
ATOM 4055 C C . ALA A 1 531 ? -26.450 10.544 -11.395 1.00 49.97 531 ALA A C 1
ATOM 4057 O O . ALA A 1 531 ? -27.669 10.450 -11.373 1.00 49.97 531 ALA A O 1
ATOM 4058 N N . ARG A 1 532 ? -25.755 10.738 -10.262 1.00 50.62 532 ARG A N 1
ATOM 4059 C CA . ARG A 1 532 ? -26.416 10.932 -8.954 1.00 50.62 532 ARG A CA 1
ATOM 4060 C C . ARG A 1 532 ? -27.096 12.295 -8.811 1.00 50.62 532 ARG A C 1
ATOM 4062 O O . ARG A 1 532 ? -28.106 12.377 -8.132 1.00 50.62 532 ARG A O 1
ATOM 4069 N N . ARG A 1 533 ? -26.565 13.349 -9.440 1.00 44.94 533 ARG A N 1
ATOM 4070 C CA . ARG A 1 533 ? -27.164 14.699 -9.426 1.00 44.94 533 ARG A CA 1
ATOM 4071 C C . ARG A 1 533 ? -28.359 14.869 -10.365 1.00 44.94 533 ARG A C 1
ATOM 4073 O O . ARG A 1 533 ? -29.046 15.866 -10.251 1.00 44.94 533 ARG A O 1
ATOM 4080 N N . SER A 1 534 ? -28.551 13.952 -11.309 1.00 43.97 534 SER A N 1
ATOM 4081 C CA . SER A 1 534 ? -29.694 13.947 -12.235 1.00 43.97 534 SER A CA 1
ATOM 4082 C C . SER A 1 534 ? -30.806 12.982 -11.805 1.00 43.97 534 SER A C 1
ATOM 4084 O O . SER A 1 534 ? -31.880 13.001 -12.396 1.00 43.97 534 SER A O 1
ATOM 4086 N N . ALA A 1 535 ? -30.547 12.144 -10.794 1.00 44.47 535 ALA A N 1
ATOM 4087 C CA . ALA A 1 535 ? -31.506 11.206 -10.207 1.00 44.47 535 ALA A CA 1
ATOM 4088 C C . ALA A 1 535 ? -32.060 11.657 -8.836 1.00 44.47 535 ALA A C 1
ATOM 4090 O O . ALA A 1 535 ? -32.979 11.020 -8.325 1.00 44.47 535 ALA A O 1
ATOM 4091 N N . CYS A 1 536 ? -31.496 12.721 -8.253 1.00 38.66 536 CYS A N 1
ATOM 4092 C CA . CYS A 1 536 ? -32.109 13.534 -7.198 1.00 38.66 536 CYS A CA 1
ATOM 4093 C C . CYS A 1 536 ? -32.658 14.802 -7.844 1.00 38.66 536 CYS A C 1
ATOM 4095 O O . CYS A 1 536 ? -33.690 15.296 -7.345 1.00 38.66 536 CYS A O 1
#

Foldseek 3Di:
DPDDPVRVLLVVVDPVDFDVLLLLLLVLLLQLLLQQLVVCLVVQQFFSLLLNLLSLVLRDSALLSSQLLLVLLLLLLVLLLVQLVVLCVVCLVPLLVSLVSLLVQLLVLLLVLLQDPAPNSSSSLSSSLNNLLLNLVCSVPSVCSNVSSVSNSVSNNSSSVSSSCSCPPVDPDHLVVVLLVLLVVLLLVLLVVLLVLLPDALPDDDDPCLCVNVVSLVVSVVSLSSLVRHPPPDRDDSVLSVLLSVLSVLLSVLSVLLSVLCNVCHPVDDPLLVVLSVLSSVVSVDLPDDLVSLVVSLVSLVPDPVDDPPDDPVNSVSSNVSSVSVSSNSCSSSSSSVSSVVSVVPSVDDDDDDPPVPVDDDDPPPDDRDSPLSNLLSQLLSQLLSVLSVCCVVVVQVQSSLLSSLLSSLSSPQSSDPDSQVLLVLLLVLLVVLLVVLCCCLPPNVVPDDDSVSVSVVCCVVSSSLSSLCNDPVRVSSSSSNSSSNSVLNSDGSDRDDDPVCSVSNSVSSSNSSVSSNVSSCVSVVVVVVVVVVVD

pLDDT: mean 81.15, std 13.83, range [36.88, 97.69]